Protein AF-A0A822CT89-F1 (afdb_monomer_lite)

Sequence (595 aa):
MRHVYSEDIEALADTAVEAHVFAFLSETVIKSSLFQQEEFLIRRFHMFFVDFIYYLPFKLKELRVQAEDTARMIEDCERARKPLPDNLQRDYEYFLELLSTFYANDHMSLHLSEEFWIAADALAGHRLMQSPTQQQVALANFVESAGGTLSAYLYCHYIHMLAGISSTQSSAHACFELLRFAKDTGGPTCWNRIFQAFLLYRNTYRPDTLLNQQPQTSFGASTSPSAIKTIAPKEVTALIAVLNLIEVIASQDEVSRIGFFEHPQWQITGAFFGLLSCRISLDLKAALFNTLSAFTKTSEIAMHFWKIIGEIDLFAPMENSDMPAIAYEIEEFEVPSQKYTFLKSCLKFLQPIISQQLKTNIDMRTLGYCVVFLVNHVLLKIPTRTFKSIQEKWQIIELVLIILNDIVTNYFSNQIIENDHNETKFVSPGELLVNDLLRGGILNNLLTTLITDGCEKLFEYVSFIGEQELSRSLILIMELLESVTISSQQILQTDKSSSFTFCQTPIERIVTDTNTKDLFPNIMKLIDMIDYFPKLANQALSIFAKTLSEDKLQKPFLRLLPKDHKEKALLRNGIVRCLEFTEPDSDNNNDIDDT

Radius of gyration: 28.86 Å; chains: 1; bounding box: 88×77×80 Å

Structure (mmCIF, N/CA/C/O backbone):
data_AF-A0A822CT89-F1
#
_entry.id   AF-A0A822CT89-F1
#
loop_
_atom_site.group_PDB
_atom_site.id
_atom_site.type_symbol
_atom_site.label_atom_id
_atom_site.label_alt_id
_atom_site.label_comp_id
_atom_site.label_asym_id
_atom_site.label_entity_id
_atom_site.label_seq_id
_atom_site.pdbx_PDB_ins_code
_atom_site.Cartn_x
_atom_site.Cartn_y
_atom_site.Cartn_z
_atom_site.occupancy
_atom_site.B_iso_or_equiv
_atom_site.auth_seq_id
_atom_site.auth_comp_id
_atom_site.auth_asym_id
_atom_site.auth_atom_id
_atom_site.pdbx_PDB_model_num
ATOM 1 N N . MET A 1 1 ? -42.709 20.646 24.448 1.00 36.50 1 MET A N 1
ATOM 2 C CA . MET A 1 1 ? -42.524 20.363 23.006 1.00 36.50 1 MET A CA 1
ATOM 3 C C . MET A 1 1 ? -41.225 19.630 22.652 1.00 36.50 1 MET A C 1
ATOM 5 O O . MET A 1 1 ? -41.205 19.061 21.578 1.00 36.50 1 MET A O 1
ATOM 9 N N . ARG A 1 2 ? -40.178 19.565 23.500 1.00 38.56 2 ARG A N 1
ATOM 10 C CA . ARG A 1 2 ? -38.958 18.771 23.204 1.00 38.56 2 ARG A CA 1
ATOM 11 C C . ARG A 1 2 ? -39.054 17.261 23.492 1.00 38.56 2 ARG A C 1
ATOM 13 O O . ARG A 1 2 ? -38.306 16.512 22.893 1.00 38.56 2 ARG A O 1
ATOM 20 N N . HIS A 1 3 ? -39.973 16.813 24.351 1.00 39.97 3 HIS A N 1
ATOM 21 C CA . HIS A 1 3 ? -40.070 15.389 24.715 1.00 39.97 3 HIS A CA 1
ATOM 22 C C . HIS A 1 3 ? -40.819 14.506 23.703 1.00 39.97 3 HIS A C 1
ATOM 24 O O . HIS A 1 3 ? -40.543 13.321 23.646 1.00 39.97 3 HIS A O 1
ATOM 30 N N . VAL A 1 4 ? -41.714 15.067 22.879 1.00 42.34 4 VAL A N 1
ATOM 31 C CA . VAL A 1 4 ? -42.534 14.273 21.937 1.00 42.34 4 VAL A CA 1
ATOM 32 C C . VAL A 1 4 ? -41.762 13.899 20.661 1.00 42.34 4 VAL A C 1
ATOM 34 O O . VAL A 1 4 ? -42.072 12.900 20.043 1.00 42.34 4 VAL A O 1
ATOM 37 N N . TYR A 1 5 ? -40.715 14.649 20.297 1.00 50.69 5 TYR A N 1
ATOM 38 C CA . TYR A 1 5 ? -39.878 14.338 19.126 1.00 50.69 5 TYR A CA 1
ATOM 39 C C . TYR A 1 5 ? -38.757 13.323 19.414 1.00 50.69 5 TYR A C 1
ATOM 41 O O . TYR A 1 5 ? -38.121 12.853 18.481 1.00 50.69 5 TYR A O 1
ATOM 49 N N . SER A 1 6 ? -38.483 13.012 20.686 1.00 57.19 6 SER A N 1
ATOM 50 C CA . SER A 1 6 ? -37.372 12.132 21.082 1.00 57.19 6 SER A CA 1
ATOM 51 C C . SER A 1 6 ? -37.688 10.657 20.830 1.00 57.19 6 SER A C 1
ATOM 53 O O . SER A 1 6 ? -36.856 9.949 20.276 1.00 57.19 6 SER A O 1
ATOM 55 N N . GLU A 1 7 ? -38.895 10.214 21.198 1.00 62.28 7 GLU A N 1
ATOM 56 C CA . GLU A 1 7 ? -39.308 8.806 21.076 1.00 62.28 7 GLU A CA 1
ATOM 57 C C . GLU A 1 7 ? -39.443 8.375 19.607 1.00 62.28 7 GLU A C 1
ATOM 59 O O . GLU A 1 7 ? -39.016 7.281 19.245 1.00 62.28 7 GLU A O 1
ATOM 64 N N . ASP A 1 8 ? -39.949 9.256 18.736 1.00 77.69 8 ASP A N 1
ATOM 65 C CA . ASP A 1 8 ? -40.082 8.967 17.302 1.00 77.69 8 ASP A CA 1
ATOM 66 C C . ASP A 1 8 ? -38.715 8.813 16.609 1.00 77.69 8 ASP A C 1
ATOM 68 O O . ASP A 1 8 ? -38.561 7.983 15.713 1.00 77.69 8 ASP A O 1
ATOM 72 N N . ILE A 1 9 ? -37.707 9.596 17.017 1.00 78.69 9 ILE A N 1
ATOM 73 C CA . ILE A 1 9 ? -36.350 9.521 16.450 1.00 78.69 9 ILE A CA 1
ATOM 74 C C . ILE A 1 9 ? -35.634 8.252 16.921 1.00 78.69 9 ILE A C 1
ATOM 76 O O . ILE A 1 9 ? -34.979 7.602 16.109 1.00 78.69 9 ILE A O 1
ATOM 80 N N . GLU A 1 10 ? -35.770 7.882 18.196 1.00 80.25 10 GLU A N 1
ATOM 81 C CA . GLU A 1 10 ? -35.202 6.636 18.727 1.00 80.25 10 GLU A CA 1
ATOM 82 C C . GLU A 1 10 ? -35.823 5.409 18.044 1.00 80.25 10 GLU A C 1
ATOM 84 O O . GLU A 1 10 ? -35.089 4.569 17.531 1.00 80.25 10 GLU A O 1
ATOM 89 N N . ALA A 1 11 ? -37.151 5.362 17.898 1.00 85.88 11 ALA A N 1
ATOM 90 C CA . ALA A 1 11 ? -37.830 4.265 17.204 1.00 85.88 11 ALA A CA 1
ATOM 91 C C . ALA A 1 11 ? -37.441 4.160 15.714 1.00 85.88 11 ALA A C 1
ATOM 93 O O . ALA A 1 11 ? -37.304 3.060 15.165 1.00 85.88 11 ALA A O 1
ATOM 94 N N . LEU A 1 12 ? -37.241 5.297 15.038 1.00 87.56 12 LEU A N 1
ATOM 95 C CA . LEU A 1 12 ? -36.731 5.322 13.664 1.00 87.56 12 LEU A CA 1
ATOM 96 C C . LEU A 1 12 ? -35.283 4.829 13.584 1.00 87.56 12 LEU A C 1
ATOM 98 O O . LEU A 1 12 ? -34.950 4.082 12.662 1.00 87.56 12 LEU A O 1
ATOM 102 N N . ALA A 1 13 ? -34.433 5.227 14.534 1.00 86.25 13 ALA A N 1
ATOM 103 C CA . ALA A 1 13 ? -33.055 4.755 14.615 1.00 86.25 13 ALA A CA 1
ATOM 104 C C . ALA A 1 13 ? -33.006 3.238 14.845 1.00 86.25 13 ALA A C 1
ATOM 106 O O . ALA A 1 13 ? -32.252 2.553 14.158 1.00 86.25 13 ALA A O 1
ATOM 107 N N . ASP A 1 14 ? -33.855 2.705 15.725 1.00 88.44 14 ASP A N 1
ATOM 108 C CA . ASP A 1 14 ? -33.986 1.265 15.969 1.00 88.44 14 ASP A CA 1
ATOM 109 C C . ASP A 1 14 ? -34.375 0.518 14.695 1.00 88.44 14 ASP A C 1
ATOM 111 O O . ASP A 1 14 ? -33.685 -0.413 14.288 1.00 88.44 14 ASP A O 1
ATOM 115 N N . THR A 1 15 ? -35.408 0.999 13.999 1.00 91.25 15 THR A N 1
ATOM 116 C CA . THR A 1 15 ? -35.866 0.402 12.735 1.00 91.25 15 THR A CA 1
ATOM 117 C C . THR A 1 15 ? -34.759 0.408 11.672 1.00 91.25 15 THR A C 1
ATOM 119 O O . THR A 1 15 ? -34.612 -0.545 10.908 1.00 91.25 15 THR A O 1
ATOM 122 N N . ALA A 1 16 ? -33.962 1.479 11.604 1.00 90.88 16 ALA A N 1
ATOM 123 C CA . ALA A 1 16 ? -32.858 1.588 10.653 1.00 90.88 16 ALA A CA 1
ATOM 124 C C . ALA A 1 16 ? -31.685 0.653 10.998 1.00 90.88 16 ALA A C 1
ATOM 126 O O . ALA A 1 16 ? -31.096 0.048 10.099 1.00 90.88 16 ALA A O 1
ATOM 127 N N . VAL A 1 17 ? -31.353 0.519 12.285 1.00 90.75 17 VAL A N 1
ATOM 128 C CA . VAL A 1 17 ? -30.334 -0.423 12.772 1.00 90.75 17 VAL A CA 1
ATOM 129 C C . VAL A 1 17 ? -30.768 -1.861 12.492 1.00 90.75 17 VAL A C 1
ATOM 131 O O . VAL A 1 17 ? -29.993 -2.618 11.917 1.00 90.75 17 VAL A O 1
ATOM 134 N N . GLU A 1 18 ? -32.018 -2.220 12.794 1.00 88.75 18 GLU A N 1
ATOM 135 C CA . GLU A 1 18 ? -32.583 -3.541 12.483 1.00 88.75 18 GLU A CA 1
ATOM 136 C C . GLU A 1 18 ? -32.576 -3.845 10.976 1.00 88.75 18 GLU A C 1
ATOM 138 O O . GLU A 1 18 ? -32.453 -5.000 10.571 1.00 88.75 18 GLU A O 1
ATOM 143 N N . ALA A 1 19 ? -32.657 -2.812 10.133 1.00 90.12 19 ALA A N 1
ATOM 144 C CA . ALA A 1 19 ? -32.523 -2.916 8.682 1.00 90.12 19 ALA A CA 1
ATOM 145 C C . ALA A 1 19 ? -31.058 -2.926 8.182 1.00 90.12 19 ALA A C 1
ATOM 147 O O . ALA A 1 19 ? -30.825 -2.803 6.978 1.00 90.12 19 ALA A O 1
ATOM 148 N N . HIS A 1 20 ? -30.073 -3.069 9.076 1.00 90.62 20 HIS A N 1
ATOM 149 C CA . HIS A 1 20 ? -28.636 -3.133 8.780 1.00 90.62 20 HIS A CA 1
ATOM 150 C C . HIS A 1 20 ? -28.089 -1.922 8.008 1.00 90.62 20 HIS A C 1
ATOM 152 O O . HIS A 1 20 ? -27.247 -2.054 7.111 1.00 90.62 20 HIS A O 1
ATOM 158 N N . VAL A 1 21 ? -28.539 -0.714 8.372 1.00 92.75 21 VAL A N 1
ATOM 159 C CA . VAL A 1 21 ? -28.151 0.531 7.689 1.00 92.75 21 VAL A CA 1
ATOM 160 C C . VAL A 1 21 ? -26.631 0.718 7.591 1.00 92.75 21 VAL A C 1
ATOM 162 O O . VAL A 1 21 ? -26.138 1.111 6.536 1.00 92.75 21 VAL A O 1
ATOM 165 N N . PHE A 1 22 ? -25.861 0.394 8.635 1.00 93.69 22 PHE A N 1
ATOM 166 C CA . PHE A 1 22 ? -24.407 0.600 8.628 1.00 93.69 22 PHE A CA 1
ATOM 167 C C . PHE A 1 22 ? -23.685 -0.311 7.631 1.00 93.69 22 PHE A C 1
ATOM 169 O O . PHE A 1 22 ? -22.813 0.156 6.896 1.00 93.69 22 PHE A O 1
ATOM 176 N N . ALA A 1 23 ? -24.086 -1.583 7.549 1.00 90.44 23 ALA A N 1
ATOM 177 C CA . ALA A 1 23 ? -23.543 -2.519 6.569 1.00 90.44 23 ALA A CA 1
ATOM 178 C C . ALA A 1 23 ? -23.868 -2.060 5.138 1.00 90.44 23 ALA A C 1
ATOM 180 O O . ALA A 1 23 ? -22.981 -2.006 4.285 1.00 90.44 23 ALA A O 1
ATOM 181 N N . PHE A 1 24 ? -25.112 -1.630 4.897 1.00 92.31 24 PHE A N 1
ATOM 182 C CA . PHE A 1 24 ? -25.534 -1.098 3.601 1.00 92.31 24 PHE A CA 1
ATOM 183 C C . PHE A 1 24 ? -24.713 0.131 3.176 1.00 92.31 24 PHE A C 1
ATOM 185 O O . PHE A 1 24 ? -24.223 0.185 2.044 1.00 92.31 24 PHE A O 1
ATOM 192 N N . LEU A 1 25 ? -24.522 1.100 4.078 1.00 92.19 25 LEU A N 1
ATOM 193 C CA . LEU A 1 25 ? -23.734 2.302 3.795 1.00 92.19 25 LEU A CA 1
ATOM 194 C C . LEU A 1 25 ? -22.271 1.967 3.474 1.00 92.19 25 LEU A C 1
ATOM 196 O O . LEU A 1 25 ? -21.722 2.510 2.512 1.00 92.19 25 LEU A O 1
ATOM 200 N N . SER A 1 26 ? -21.668 1.049 4.233 1.00 89.19 26 SER A N 1
ATOM 201 C CA . SER A 1 26 ? -20.271 0.640 4.056 1.00 89.19 26 SER A CA 1
ATOM 202 C C . SER A 1 26 ? -20.053 -0.101 2.736 1.00 89.19 26 SER A C 1
ATOM 204 O O . SER A 1 26 ? -19.114 0.188 1.994 1.00 89.19 26 SER A O 1
ATOM 206 N N . GLU A 1 27 ? -20.932 -1.046 2.398 1.00 87.50 27 GLU A N 1
ATOM 207 C CA . GLU A 1 27 ? -20.734 -1.915 1.237 1.00 87.50 27 GLU A CA 1
ATOM 208 C C . GLU A 1 27 ? -21.225 -1.311 -0.079 1.00 87.50 27 GLU A C 1
ATOM 210 O O . GLU A 1 27 ? -20.655 -1.619 -1.126 1.00 87.50 27 GLU A O 1
ATOM 215 N N . THR A 1 28 ? -22.246 -0.451 -0.037 1.00 88.25 28 THR A N 1
ATOM 216 C CA . THR A 1 28 ? -22.915 0.051 -1.248 1.00 88.25 28 THR A CA 1
ATOM 217 C C . THR A 1 28 ? -22.593 1.512 -1.537 1.00 88.25 28 THR A C 1
ATOM 219 O O . THR A 1 28 ? -22.286 1.857 -2.677 1.00 88.25 28 THR A O 1
ATOM 222 N N . VAL A 1 29 ? -22.674 2.387 -0.531 1.00 89.00 29 VAL A N 1
ATOM 223 C CA . VAL A 1 29 ? -22.601 3.840 -0.755 1.00 89.00 29 VAL A CA 1
ATOM 224 C C . VAL A 1 29 ? -21.152 4.315 -0.790 1.00 89.00 29 VAL A C 1
ATOM 226 O O . VAL A 1 29 ? -20.724 4.884 -1.790 1.00 89.00 29 VAL A O 1
ATOM 229 N N . ILE A 1 30 ? -20.377 4.036 0.261 1.00 87.56 30 ILE A N 1
ATOM 230 C CA . ILE A 1 30 ? -19.011 4.568 0.412 1.00 87.56 30 ILE A CA 1
ATOM 231 C C . ILE A 1 30 ? -18.034 3.957 -0.600 1.00 87.56 30 ILE A C 1
ATOM 233 O O . ILE A 1 30 ? -17.126 4.637 -1.073 1.00 87.56 30 ILE A O 1
ATOM 237 N N . LYS A 1 31 ? -18.233 2.689 -0.983 1.00 84.75 31 LYS A N 1
ATOM 238 C CA . LYS A 1 31 ? -17.401 2.005 -1.991 1.00 84.75 31 LYS A CA 1
ATOM 239 C C . LYS A 1 31 ? -17.672 2.457 -3.430 1.00 84.75 31 LYS A C 1
ATOM 241 O O . LYS A 1 31 ? -16.959 2.034 -4.338 1.00 84.75 31 LYS A O 1
ATOM 246 N N . SER A 1 32 ? -18.693 3.282 -3.662 1.00 86.06 32 SER A N 1
ATOM 247 C CA . SER A 1 32 ? -18.984 3.822 -4.989 1.00 86.06 32 SER A CA 1
ATOM 248 C C . SER A 1 32 ? -17.937 4.862 -5.393 1.00 86.06 32 SER A C 1
ATOM 250 O O . SER A 1 32 ? -17.704 5.828 -4.670 1.00 86.06 32 SER A O 1
ATOM 252 N N . SER A 1 33 ? -17.353 4.723 -6.587 1.00 79.25 33 SER A N 1
ATOM 253 C CA . SER A 1 33 ? -16.370 5.685 -7.109 1.00 79.25 33 SER A CA 1
ATOM 254 C C . SER A 1 33 ? -16.943 7.096 -7.270 1.00 79.25 33 SER A C 1
ATOM 256 O O . SER A 1 33 ? -16.220 8.071 -7.109 1.00 79.25 33 SER A O 1
ATOM 258 N N . LEU A 1 34 ? -18.248 7.212 -7.547 1.00 83.19 34 LEU A N 1
ATOM 259 C CA . LEU A 1 34 ? -18.939 8.501 -7.663 1.00 83.19 34 LEU A CA 1
ATOM 260 C C . LEU A 1 34 ? -19.054 9.215 -6.312 1.00 83.19 34 LEU A C 1
ATOM 262 O O . LEU A 1 34 ? -19.027 10.437 -6.260 1.00 83.19 34 LEU A O 1
ATOM 266 N N . PHE A 1 35 ? -19.167 8.463 -5.214 1.00 85.56 35 PHE A N 1
ATOM 267 C CA . PHE A 1 35 ? -19.276 9.046 -3.877 1.00 85.56 35 PHE A CA 1
ATOM 268 C C . PHE A 1 35 ? -17.990 9.782 -3.482 1.00 85.56 35 PHE A C 1
ATOM 270 O O . PHE A 1 35 ? -18.045 10.877 -2.932 1.00 85.56 35 PHE A O 1
ATOM 277 N N . GLN A 1 36 ? -16.835 9.203 -3.820 1.00 79.81 36 GLN A N 1
ATOM 278 C CA . GLN A 1 36 ? -15.515 9.758 -3.504 1.00 79.81 36 GLN A CA 1
ATOM 279 C C . GLN A 1 36 ? -15.181 11.033 -4.299 1.00 79.81 36 GLN A C 1
ATOM 281 O O . GLN A 1 36 ? -14.241 11.736 -3.942 1.00 79.81 36 GLN A O 1
ATOM 286 N N . GLN A 1 37 ? -15.940 11.338 -5.357 1.00 84.62 37 GLN A N 1
ATOM 287 C CA . GLN A 1 37 ? -15.738 12.503 -6.226 1.00 84.62 37 GLN A CA 1
ATOM 288 C C . GLN A 1 37 ? -16.625 13.703 -5.861 1.00 84.62 37 GLN A C 1
ATOM 290 O O . GLN A 1 37 ? -16.442 14.777 -6.425 1.00 84.62 37 GLN A O 1
ATOM 295 N N . GLU A 1 38 ? -17.560 13.556 -4.917 1.00 89.50 38 GLU A N 1
ATOM 296 C CA . GLU A 1 38 ? -18.587 14.563 -4.622 1.00 89.50 38 GLU A CA 1
ATOM 297 C C . GLU A 1 38 ? -18.466 15.113 -3.187 1.00 89.50 38 GLU A C 1
ATOM 299 O O . GLU A 1 38 ? -18.952 14.509 -2.225 1.00 89.50 38 GLU A O 1
ATOM 304 N N . GLU A 1 39 ? -17.879 16.309 -3.034 1.00 91.69 39 GLU A N 1
ATOM 305 C CA . GLU A 1 39 ? -17.605 16.942 -1.728 1.00 91.69 39 GLU A CA 1
ATOM 306 C C . GLU A 1 39 ? -18.869 17.086 -0.868 1.00 91.69 39 GLU A C 1
ATOM 308 O O . GLU A 1 39 ? -18.864 16.825 0.339 1.00 91.69 39 GLU A O 1
ATOM 313 N N . PHE A 1 40 ? -19.981 17.480 -1.497 1.00 91.19 40 PHE A N 1
ATOM 314 C CA . PHE A 1 40 ? -21.259 17.679 -0.818 1.00 91.19 40 PHE A CA 1
ATOM 315 C C . PHE A 1 40 ? -21.735 16.407 -0.103 1.00 91.19 40 PHE A C 1
ATOM 317 O O . PHE A 1 40 ? -22.207 16.477 1.037 1.00 91.19 40 PHE A O 1
ATOM 324 N N . LEU A 1 41 ? -21.596 15.244 -0.751 1.00 90.50 41 LEU A N 1
ATOM 325 C CA . LEU A 1 41 ? -21.990 13.963 -0.169 1.00 90.50 41 LEU A CA 1
ATOM 326 C C . LEU A 1 41 ? -21.085 13.608 1.009 1.00 90.50 41 LEU A C 1
ATOM 328 O O . LEU A 1 41 ? -21.595 13.265 2.075 1.00 90.50 41 LEU A O 1
ATOM 332 N N . ILE A 1 42 ? -19.770 13.771 0.853 1.00 91.94 42 ILE A N 1
ATOM 333 C CA . ILE A 1 42 ? -18.789 13.494 1.908 1.00 91.94 42 ILE A CA 1
ATOM 334 C C . ILE A 1 42 ? -19.104 14.332 3.154 1.00 91.94 42 ILE A C 1
ATOM 336 O O . ILE A 1 42 ? -19.314 13.782 4.236 1.00 91.94 42 ILE A O 1
ATOM 340 N N . ARG A 1 43 ? -19.264 15.654 3.016 1.00 93.00 43 ARG A N 1
ATOM 341 C CA . ARG A 1 43 ? -19.603 16.528 4.154 1.00 93.00 43 ARG A CA 1
ATOM 342 C C . ARG A 1 43 ? -20.929 16.152 4.811 1.00 93.00 43 ARG A C 1
ATOM 344 O O . ARG A 1 43 ? -21.049 16.212 6.034 1.00 93.00 43 ARG A O 1
ATOM 351 N N . ARG A 1 44 ? -21.935 15.750 4.027 1.00 93.19 44 ARG A N 1
ATOM 352 C CA . ARG A 1 44 ? -23.246 15.380 4.575 1.00 93.19 44 ARG A CA 1
ATOM 353 C C . ARG A 1 44 ? -23.197 14.077 5.369 1.00 93.19 44 ARG A C 1
ATOM 355 O O . ARG A 1 44 ? -23.844 13.992 6.411 1.00 93.19 44 ARG A O 1
ATOM 362 N N . PHE A 1 45 ? -22.432 13.097 4.899 1.00 93.75 45 PHE A N 1
ATOM 363 C CA . PHE A 1 45 ? -22.220 11.835 5.606 1.00 93.75 45 PHE A CA 1
ATOM 364 C C . PHE A 1 45 ? -21.380 12.013 6.867 1.00 93.75 45 PHE A C 1
ATOM 366 O O . PHE A 1 45 ? -21.733 11.471 7.910 1.00 93.75 45 PHE A O 1
ATOM 373 N N . HIS A 1 46 ? -20.341 12.844 6.812 1.00 94.56 46 HIS A N 1
ATOM 374 C CA . HIS A 1 46 ? -19.588 13.233 8.000 1.00 94.56 46 HIS A CA 1
ATOM 375 C C . HIS A 1 46 ? -20.504 13.839 9.076 1.00 94.56 46 HIS A C 1
ATOM 377 O O . HIS A 1 46 ? -20.527 13.348 10.202 1.00 94.56 46 HIS A O 1
ATOM 383 N N . MET A 1 47 ? -21.348 14.814 8.712 1.00 94.31 47 MET A N 1
ATOM 384 C CA . MET A 1 47 ? -22.333 15.394 9.637 1.00 94.31 47 MET A CA 1
ATOM 385 C C . MET A 1 47 ? -23.311 14.356 10.189 1.00 94.31 47 MET A C 1
ATOM 387 O O . MET A 1 47 ? -23.623 14.393 11.371 1.00 94.31 47 MET A O 1
ATOM 391 N N . PHE A 1 48 ? -23.751 13.393 9.374 1.00 93.38 48 PHE A N 1
ATOM 392 C CA . PHE A 1 48 ? -24.581 12.289 9.857 1.00 93.38 48 PHE A CA 1
ATOM 393 C C . PHE A 1 48 ? -23.876 11.465 10.947 1.00 93.38 48 PHE A C 1
ATOM 395 O O . PHE A 1 48 ? -24.496 11.152 11.962 1.00 93.38 48 PHE A O 1
ATOM 402 N N . PHE A 1 49 ? -22.588 11.146 10.785 1.00 94.38 49 PHE A N 1
ATOM 403 C CA . PHE A 1 49 ? -21.824 10.417 11.803 1.00 94.38 49 PHE A CA 1
ATOM 404 C C . PHE A 1 49 ? -21.618 11.237 13.075 1.00 94.38 49 PHE A C 1
ATOM 406 O O . PHE A 1 49 ? -21.804 10.714 14.175 1.00 94.38 49 PHE A O 1
ATOM 413 N N . VAL A 1 50 ? -21.279 12.519 12.929 1.00 94.81 50 VAL A N 1
ATOM 414 C CA . VAL A 1 50 ? -21.110 13.437 14.060 1.00 94.81 50 VAL A CA 1
ATOM 415 C C . VAL A 1 50 ? -22.418 13.583 14.838 1.00 94.81 50 VAL A C 1
ATOM 417 O O . VAL A 1 50 ? -22.429 13.421 16.059 1.00 94.81 50 VAL A O 1
ATOM 420 N N . ASP A 1 51 ? -23.532 13.801 14.139 1.00 93.00 51 ASP A N 1
ATOM 421 C CA . ASP A 1 51 ? -24.859 13.927 14.740 1.00 93.00 51 ASP A CA 1
ATOM 422 C C . ASP A 1 51 ? -25.300 12.625 15.419 1.00 93.00 51 ASP A C 1
ATOM 424 O O . ASP A 1 51 ? -25.863 12.673 16.512 1.00 93.00 51 ASP A O 1
ATOM 428 N N . PHE A 1 52 ? -25.015 11.459 14.827 1.00 93.06 52 PHE A N 1
ATOM 429 C CA . PHE A 1 52 ? -25.323 10.166 15.440 1.00 93.06 52 PHE A CA 1
ATOM 430 C C . PHE A 1 52 ? -24.580 9.979 16.771 1.00 93.06 52 PHE A C 1
ATOM 432 O O . PHE A 1 52 ? -25.194 9.617 17.774 1.00 93.06 52 PHE A O 1
ATOM 439 N N . ILE A 1 53 ? -23.279 10.286 16.816 1.00 94.69 53 ILE A N 1
ATOM 440 C CA . ILE A 1 53 ? -22.473 10.167 18.042 1.00 94.69 53 ILE A CA 1
ATOM 441 C C . ILE A 1 53 ? -22.911 11.196 19.094 1.00 94.69 53 ILE A C 1
ATOM 443 O O . ILE A 1 53 ? -23.002 10.873 20.280 1.00 94.69 53 ILE A O 1
ATOM 447 N N . TYR A 1 54 ? -23.202 12.429 18.674 1.00 93.81 54 TYR A N 1
ATOM 448 C CA . TYR A 1 54 ? -23.522 13.529 19.580 1.00 93.81 54 TYR A CA 1
ATOM 449 C C . TYR A 1 54 ? -24.955 13.476 20.130 1.00 93.81 54 TYR A C 1
ATOM 451 O O . TYR A 1 54 ? -25.158 13.659 21.332 1.00 93.81 54 TYR A O 1
ATOM 459 N N . TYR A 1 55 ? -25.954 13.236 19.276 1.00 91.69 55 TYR A N 1
ATOM 460 C CA . TYR A 1 55 ? -27.369 13.283 19.657 1.00 91.69 55 TYR A CA 1
ATOM 461 C C . TYR A 1 55 ? -27.937 11.932 20.107 1.00 91.69 55 TYR A C 1
ATOM 463 O O . TYR A 1 55 ? -28.917 11.931 20.851 1.00 91.69 55 TYR A O 1
ATOM 471 N N . LEU A 1 56 ? -27.328 10.798 19.727 1.00 91.62 56 LEU A N 1
ATOM 472 C CA . LEU A 1 56 ? -27.780 9.450 20.113 1.00 91.62 56 LEU A CA 1
ATOM 473 C C . LEU A 1 56 ? -26.740 8.646 20.935 1.00 91.62 56 LEU A C 1
ATOM 475 O O . LEU A 1 56 ? -26.532 7.454 20.683 1.00 91.62 56 LEU A O 1
ATOM 479 N N . PRO A 1 57 ? -26.119 9.220 21.988 1.00 91.00 57 PRO A N 1
ATOM 480 C CA . PRO A 1 57 ? -25.082 8.529 22.762 1.00 91.00 57 PRO A CA 1
ATOM 481 C C . PRO A 1 57 ? -25.613 7.306 23.529 1.00 91.00 57 PRO A C 1
ATOM 483 O O . PRO A 1 57 ? -24.871 6.350 23.764 1.00 91.00 57 PRO A O 1
ATOM 486 N N . PHE A 1 58 ? -26.896 7.299 23.913 1.00 89.94 58 PHE A N 1
ATOM 487 C CA . PHE A 1 58 ? -27.520 6.143 24.566 1.00 89.94 58 PHE A CA 1
ATOM 488 C C . PHE A 1 58 ? -27.679 4.962 23.611 1.00 89.94 58 PHE A C 1
ATOM 490 O O . PHE A 1 58 ? -27.362 3.841 24.006 1.00 89.94 58 PHE A O 1
ATOM 497 N N . LYS A 1 59 ? -28.076 5.214 22.355 1.00 91.62 59 LYS A N 1
ATOM 498 C CA . LYS A 1 59 ? -28.174 4.161 21.341 1.00 91.62 59 LYS A CA 1
ATOM 499 C C . LYS A 1 59 ? -26.804 3.571 21.040 1.00 91.62 59 LYS A C 1
ATOM 501 O O . LYS A 1 59 ? -26.641 2.358 21.032 1.00 91.62 59 LYS A O 1
ATOM 506 N N . LEU A 1 60 ? -25.787 4.417 20.893 1.00 92.12 60 LEU A N 1
ATOM 507 C CA . LEU A 1 60 ? -24.411 3.968 20.688 1.00 92.12 60 LEU A CA 1
ATOM 508 C C . LEU A 1 60 ? -23.898 3.097 21.848 1.00 92.12 60 LEU A C 1
ATOM 510 O O . LEU A 1 60 ? -23.229 2.087 21.629 1.00 92.12 60 LEU A O 1
ATOM 514 N N . LYS A 1 61 ? -24.251 3.453 23.089 1.00 91.81 61 LYS A N 1
ATOM 515 C CA . LYS A 1 61 ? -23.942 2.645 24.274 1.00 91.81 61 LYS A CA 1
ATOM 516 C C . LYS A 1 61 ? -24.690 1.308 24.277 1.00 91.81 61 LYS A C 1
ATOM 518 O O . LYS A 1 61 ? -24.093 0.301 24.643 1.00 91.81 61 LYS A O 1
ATOM 523 N N . GLU A 1 62 ? -25.963 1.291 23.890 1.00 92.56 62 GLU A N 1
ATOM 524 C CA . GLU A 1 62 ? -26.762 0.067 23.754 1.00 92.56 62 GLU A CA 1
ATOM 525 C C . GLU A 1 62 ? -26.141 -0.892 22.730 1.00 92.56 62 GLU A C 1
ATOM 527 O O . GLU A 1 62 ? -25.879 -2.046 23.067 1.00 92.56 62 GLU A O 1
ATOM 532 N N . LEU A 1 63 ? -25.809 -0.386 21.535 1.00 93.12 63 LEU A N 1
ATOM 533 C CA . LEU A 1 63 ? -25.153 -1.149 20.467 1.00 93.12 63 LEU A CA 1
ATOM 534 C C . LEU A 1 63 ? -23.839 -1.772 20.943 1.00 93.12 63 LEU A C 1
ATOM 536 O O . LEU A 1 63 ? -23.570 -2.945 20.692 1.00 93.12 63 LEU A O 1
ATOM 540 N N . ARG A 1 64 ? -23.029 -1.012 21.688 1.00 91.81 64 ARG A N 1
ATOM 541 C CA . ARG A 1 64 ? -21.788 -1.533 22.266 1.00 91.81 64 ARG A CA 1
ATOM 542 C C . ARG A 1 64 ? -22.039 -2.669 23.258 1.00 91.81 64 ARG A C 1
ATOM 544 O O . ARG A 1 64 ? -21.335 -3.673 23.212 1.00 91.81 64 ARG A O 1
ATOM 551 N N . VAL A 1 65 ? -22.998 -2.512 24.173 1.00 91.69 65 VAL A N 1
ATOM 552 C CA . VAL A 1 65 ? -23.316 -3.554 25.167 1.00 91.69 65 VAL A CA 1
ATOM 553 C C . VAL A 1 65 ? -23.802 -4.826 24.467 1.00 91.69 65 VAL A C 1
ATOM 555 O O . VAL A 1 65 ? -23.332 -5.913 24.795 1.00 91.69 65 VAL A O 1
ATOM 558 N N . GLN A 1 66 ? -24.660 -4.690 23.452 1.00 91.62 66 GLN A N 1
ATOM 559 C CA . GLN A 1 66 ? -25.113 -5.808 22.616 1.00 91.62 66 GLN A CA 1
ATOM 560 C C . GLN A 1 66 ? -23.949 -6.512 21.910 1.00 91.62 66 GLN A C 1
ATOM 562 O O . GLN A 1 66 ? -23.905 -7.743 21.867 1.00 91.62 66 GLN A O 1
ATOM 567 N N . ALA A 1 67 ? -22.976 -5.755 21.402 1.00 91.69 67 ALA A N 1
ATOM 568 C CA . ALA A 1 67 ? -21.792 -6.314 20.762 1.00 91.69 67 ALA A CA 1
ATOM 569 C C . ALA A 1 67 ? -20.870 -7.042 21.762 1.00 91.69 67 ALA A C 1
ATOM 571 O O . ALA A 1 67 ? -20.328 -8.103 21.454 1.00 91.69 67 ALA A O 1
ATOM 572 N N . GLU A 1 68 ? -20.729 -6.540 22.994 1.00 90.75 68 GLU A N 1
ATOM 573 C CA . GLU A 1 68 ? -19.996 -7.237 24.063 1.00 90.75 68 GLU A CA 1
ATOM 574 C C . GLU A 1 68 ? -20.682 -8.549 24.481 1.00 90.75 68 GLU A C 1
ATOM 576 O O . GLU A 1 68 ? -20.006 -9.567 24.661 1.00 90.75 68 GLU A O 1
ATOM 581 N N . ASP A 1 69 ? -22.010 -8.561 24.595 1.00 90.62 69 ASP A N 1
ATOM 582 C CA . ASP A 1 69 ? -22.772 -9.779 24.892 1.00 90.62 69 ASP A CA 1
ATOM 583 C C . ASP A 1 69 ? -22.702 -10.785 23.734 1.00 90.62 69 ASP A C 1
ATOM 585 O O . ASP A 1 69 ? -22.510 -11.986 23.954 1.00 90.62 69 ASP A O 1
ATOM 589 N N . THR A 1 70 ? -22.743 -10.293 22.495 1.00 90.62 70 THR A N 1
ATOM 590 C CA . THR A 1 70 ? -22.537 -11.098 21.287 1.00 90.62 70 THR A CA 1
ATOM 591 C C . THR A 1 70 ? -21.135 -11.707 21.255 1.00 90.62 70 THR A C 1
ATOM 593 O O . THR A 1 70 ? -20.990 -12.902 20.994 1.00 90.62 70 THR A O 1
ATOM 596 N N . ALA A 1 71 ? -20.098 -10.940 21.601 1.00 88.94 71 ALA A N 1
ATOM 597 C CA . ALA A 1 71 ? -18.727 -11.434 21.696 1.00 88.94 71 ALA A CA 1
ATOM 598 C C . ALA A 1 71 ? -18.585 -12.556 22.739 1.00 88.94 71 ALA A C 1
ATOM 600 O O . ALA A 1 71 ? -17.980 -13.589 22.447 1.00 88.94 71 ALA A O 1
ATOM 601 N N . ARG A 1 72 ? -19.193 -12.407 23.926 1.00 88.88 72 ARG A N 1
ATOM 602 C CA . ARG A 1 72 ? -19.210 -13.464 24.958 1.00 88.88 72 ARG A CA 1
ATOM 603 C C . ARG A 1 72 ? -19.898 -14.730 24.456 1.00 88.88 72 ARG A C 1
ATOM 605 O O . ARG A 1 72 ? -19.379 -15.827 24.648 1.00 88.88 72 ARG A O 1
ATOM 612 N N . MET A 1 73 ? -21.028 -14.583 23.766 1.00 89.25 73 MET A N 1
ATOM 613 C CA . MET A 1 73 ? -21.736 -15.714 23.168 1.00 89.25 73 MET A CA 1
ATOM 614 C C . MET A 1 73 ? -20.876 -16.432 22.117 1.00 89.25 73 MET A C 1
ATOM 616 O O . MET A 1 73 ? -20.845 -17.663 22.094 1.00 89.25 73 MET A O 1
ATOM 620 N N . ILE A 1 74 ? -20.156 -15.688 21.270 1.00 88.12 74 ILE A N 1
ATOM 621 C CA . ILE A 1 74 ? -19.232 -16.254 20.277 1.00 88.12 74 ILE A CA 1
ATOM 622 C C . ILE A 1 74 ? -18.134 -17.065 20.973 1.00 88.12 74 ILE A C 1
ATOM 624 O O . ILE A 1 74 ? -17.905 -18.220 20.611 1.00 88.12 74 ILE A O 1
ATOM 628 N N . GLU A 1 75 ? -17.493 -16.501 21.998 1.00 86.81 75 GLU A N 1
ATOM 629 C CA . GLU A 1 75 ? -16.448 -17.185 22.769 1.00 86.81 75 GLU A CA 1
ATOM 630 C C . GLU A 1 75 ? -16.964 -18.464 23.448 1.00 86.81 75 GLU A C 1
ATOM 632 O O . GLU A 1 75 ? -16.280 -19.492 23.456 1.00 86.81 75 GLU A O 1
ATOM 637 N N . ASP A 1 76 ? -18.184 -18.435 23.984 1.00 88.75 76 ASP A N 1
ATOM 638 C CA . ASP A 1 76 ? -18.820 -19.593 24.610 1.00 88.75 76 ASP A CA 1
ATOM 639 C C . ASP A 1 76 ? -19.171 -20.683 23.593 1.00 88.75 76 ASP A C 1
ATOM 641 O O . ASP A 1 76 ? -18.925 -21.867 23.854 1.00 88.75 76 ASP A O 1
ATOM 645 N N . CYS A 1 77 ? -19.687 -20.313 22.417 1.00 88.69 77 CYS A N 1
ATOM 646 C CA . CYS A 1 77 ? -19.936 -21.249 21.322 1.00 88.69 77 CYS A CA 1
ATOM 647 C C . CYS A 1 77 ? -18.640 -21.897 20.831 1.00 88.69 77 CYS A C 1
ATOM 649 O O . CYS A 1 77 ? -18.599 -23.117 20.664 1.00 88.69 77 CYS A O 1
ATOM 651 N N . GLU A 1 78 ? -17.567 -21.123 20.663 1.00 86.75 78 GLU A N 1
ATOM 652 C CA . GLU A 1 78 ? -16.258 -21.641 20.256 1.00 86.75 78 GLU A CA 1
ATOM 653 C C . GLU A 1 78 ? -15.673 -22.596 21.294 1.00 86.75 78 GLU A C 1
ATOM 655 O O . GLU A 1 78 ? -15.230 -23.697 20.949 1.00 86.75 78 GLU A O 1
ATOM 660 N N . ARG A 1 79 ? -15.739 -22.231 22.580 1.00 87.56 79 ARG A N 1
ATOM 661 C CA . ARG A 1 79 ? -15.292 -23.089 23.686 1.00 87.56 79 ARG A CA 1
ATOM 662 C C . ARG A 1 79 ? -16.105 -24.380 23.758 1.00 87.56 79 ARG A C 1
ATOM 664 O O . ARG A 1 79 ? -15.543 -25.449 23.992 1.00 87.56 79 ARG A O 1
ATOM 671 N N . ALA A 1 80 ? -17.412 -24.294 23.522 1.00 90.56 80 ALA A N 1
ATOM 672 C CA . ALA A 1 80 ? -18.317 -25.438 23.479 1.00 90.56 80 ALA A CA 1
ATOM 673 C C . ALA A 1 80 ? -18.288 -26.208 22.143 1.00 90.56 80 ALA A C 1
ATOM 675 O O . ALA A 1 80 ? -18.965 -27.231 22.036 1.00 90.56 80 ALA A O 1
ATOM 676 N N . ARG A 1 81 ? -17.532 -25.739 21.135 1.00 86.69 81 ARG A N 1
ATOM 677 C CA . ARG A 1 81 ? -17.511 -26.254 19.750 1.00 86.69 81 ARG A CA 1
ATOM 678 C C . ARG A 1 81 ? -18.909 -26.375 19.126 1.00 86.69 81 ARG A C 1
ATOM 680 O O . ARG A 1 81 ? -19.207 -27.347 18.432 1.00 86.69 81 ARG A O 1
ATOM 687 N N . LYS A 1 82 ? -19.775 -25.401 19.400 1.00 89.50 82 LYS A N 1
ATOM 688 C CA . LYS A 1 82 ? -21.125 -25.289 18.833 1.00 89.50 82 LYS A CA 1
ATOM 689 C C . LYS A 1 82 ? -21.123 -24.341 17.630 1.00 89.50 82 LYS A C 1
ATOM 691 O O . LYS A 1 82 ? -20.315 -23.412 17.609 1.00 89.50 82 LYS A O 1
ATOM 696 N N . PRO A 1 83 ? -22.012 -24.551 16.642 1.00 86.06 83 PRO A N 1
ATOM 697 C CA . PRO A 1 83 ? -22.197 -23.580 15.574 1.00 86.06 83 PRO A CA 1
ATOM 698 C C . PRO A 1 83 ? -22.685 -22.250 16.155 1.00 86.06 83 PRO A C 1
ATOM 700 O O . PRO A 1 83 ? -23.414 -22.216 17.150 1.00 86.06 83 PRO A O 1
ATOM 703 N N . LEU A 1 84 ? -22.257 -21.163 15.526 1.00 87.12 84 LEU A N 1
ATOM 704 C CA . LEU A 1 84 ? -22.736 -19.826 15.843 1.00 87.12 84 LEU A CA 1
ATOM 705 C C . LEU A 1 84 ? -24.194 -19.664 15.377 1.00 87.12 84 LEU A C 1
ATOM 707 O O . LEU A 1 84 ? -24.565 -20.277 14.377 1.00 87.12 84 LEU A O 1
ATOM 711 N N . PRO A 1 85 ? -25.019 -18.861 16.072 1.00 86.56 85 PRO A N 1
ATOM 712 C CA . PRO A 1 85 ? -26.345 -18.499 15.578 1.00 86.56 85 PRO A CA 1
ATOM 713 C C . PRO A 1 85 ? -26.261 -17.747 14.245 1.00 86.56 85 PRO A C 1
ATOM 715 O O . PRO A 1 85 ? -25.358 -16.932 14.059 1.00 86.56 85 PRO A O 1
ATOM 718 N N . ASP A 1 86 ? -27.224 -17.984 13.353 1.00 76.81 86 ASP A N 1
ATOM 719 C CA . ASP A 1 86 ? -27.226 -17.387 12.009 1.00 76.81 86 ASP A CA 1
ATOM 720 C C . ASP A 1 86 ? -27.445 -15.859 12.036 1.00 76.81 86 ASP A C 1
ATOM 722 O O . ASP A 1 86 ? -26.862 -15.137 11.232 1.00 76.81 86 ASP A O 1
ATOM 726 N N . ASN A 1 87 ? -28.221 -15.352 13.003 1.00 81.19 87 ASN A N 1
ATOM 727 C CA . ASN A 1 87 ? -28.570 -13.931 13.130 1.00 81.19 87 ASN A CA 1
ATOM 728 C C . ASN A 1 87 ? -27.839 -13.277 14.310 1.00 81.19 87 ASN A C 1
ATOM 730 O O . ASN A 1 87 ? -28.436 -12.979 15.346 1.00 81.19 87 ASN A O 1
ATOM 734 N N . LEU A 1 88 ? -26.530 -13.086 14.167 1.00 83.75 88 LEU A N 1
ATOM 735 C CA . LEU A 1 88 ? -25.731 -12.300 15.109 1.00 83.75 88 LEU A CA 1
ATOM 736 C C . LEU A 1 88 ? -25.936 -10.805 14.840 1.00 83.75 88 LEU A C 1
ATOM 738 O O . LEU A 1 88 ? -25.702 -10.355 13.721 1.00 83.75 88 LEU A O 1
ATOM 742 N N . GLN A 1 89 ? -26.308 -10.039 15.865 1.00 85.12 89 GLN A N 1
ATOM 743 C CA . GLN A 1 89 ? -26.289 -8.577 15.787 1.00 85.12 89 GLN A CA 1
ATOM 744 C C . GLN A 1 89 ? -24.835 -8.102 15.742 1.00 85.12 89 GLN A C 1
ATOM 746 O O . GLN A 1 89 ? -24.035 -8.483 16.594 1.00 85.12 89 GLN A O 1
ATOM 751 N N . ARG A 1 90 ? -24.483 -7.331 14.707 1.00 89.06 90 ARG A N 1
ATOM 752 C CA . ARG A 1 90 ? -23.112 -6.846 14.450 1.00 89.06 90 ARG A CA 1
ATOM 753 C C . ARG A 1 90 ? -23.068 -5.352 14.127 1.00 89.06 90 ARG A C 1
ATOM 755 O O . ARG A 1 90 ? -22.168 -4.863 13.447 1.00 89.06 90 ARG A O 1
ATOM 762 N N . ASP A 1 91 ? -24.106 -4.627 14.527 1.00 92.56 91 ASP A N 1
ATOM 763 C CA . ASP A 1 91 ? -24.337 -3.263 14.060 1.00 92.56 91 ASP A CA 1
ATOM 764 C C . ASP A 1 91 ? -23.296 -2.281 14.612 1.00 92.56 91 ASP A C 1
ATOM 766 O O . ASP A 1 91 ? -22.902 -1.350 13.912 1.00 92.56 91 ASP A O 1
ATOM 770 N N . TYR A 1 92 ? -22.783 -2.519 15.826 1.00 93.69 92 TYR A N 1
ATOM 771 C CA . TYR A 1 92 ? -21.692 -1.721 16.388 1.00 93.69 92 TYR A CA 1
ATOM 772 C C . TYR A 1 92 ? -20.381 -1.937 15.624 1.00 93.69 92 TYR A C 1
ATOM 774 O O . TYR A 1 92 ? -19.684 -0.979 15.302 1.00 93.69 92 TYR A O 1
ATOM 782 N N . GLU A 1 93 ? -20.059 -3.181 15.279 1.00 93.06 93 GLU A N 1
ATOM 783 C CA . GLU A 1 93 ? -18.892 -3.546 14.480 1.00 93.06 93 GLU A CA 1
ATOM 784 C C . GLU A 1 93 ? -18.971 -2.913 13.093 1.00 93.06 93 GLU A C 1
ATOM 786 O O . GLU A 1 93 ? -18.015 -2.275 12.653 1.00 93.06 93 GLU A O 1
ATOM 791 N N . TYR A 1 94 ? -20.130 -3.012 12.436 1.00 94.00 94 TYR A N 1
ATOM 792 C CA . TYR A 1 94 ? -20.359 -2.353 11.155 1.00 94.00 94 TYR A CA 1
ATOM 793 C C . TYR A 1 94 ? -20.249 -0.835 11.258 1.00 94.00 94 TYR A C 1
ATOM 795 O O . TYR A 1 94 ? -19.730 -0.219 10.334 1.00 94.00 94 TYR A O 1
ATOM 803 N N . PHE A 1 95 ? -20.683 -0.225 12.363 1.00 95.50 95 PHE A N 1
ATOM 804 C CA . PHE A 1 95 ? -20.504 1.207 12.587 1.00 95.50 95 PHE A CA 1
ATOM 805 C C . PHE A 1 95 ? -19.020 1.595 12.712 1.00 95.50 95 PHE A C 1
ATOM 807 O O . PHE A 1 95 ? -18.590 2.560 12.082 1.00 95.50 95 PHE A O 1
ATOM 814 N N . LEU A 1 96 ? -18.210 0.831 13.454 1.00 95.19 96 LEU A N 1
ATOM 815 C CA . LEU A 1 96 ? -16.763 1.075 13.566 1.00 95.19 96 LEU A CA 1
ATOM 816 C C . LEU A 1 96 ? -16.042 0.913 12.217 1.00 95.19 96 LEU A C 1
ATOM 818 O O . LEU A 1 96 ? -15.226 1.757 11.846 1.00 95.19 96 LEU A O 1
ATOM 822 N N . GLU A 1 97 ? -16.377 -0.129 11.454 1.00 94.44 97 GLU A N 1
ATOM 823 C CA . GLU A 1 97 ? -15.826 -0.365 10.110 1.00 94.44 97 GLU A CA 1
ATOM 824 C C . GLU A 1 97 ? -16.296 0.682 9.093 1.00 94.44 97 GLU A C 1
ATOM 826 O O . GLU A 1 97 ? -15.559 1.047 8.173 1.00 94.44 97 GLU A O 1
ATOM 831 N N . LEU A 1 98 ? -17.513 1.203 9.261 1.00 95.19 98 LEU A N 1
ATOM 832 C CA . LEU A 1 98 ? -18.047 2.293 8.453 1.00 95.19 98 LEU A CA 1
ATOM 833 C C . LEU A 1 98 ? -17.235 3.572 8.661 1.00 95.19 98 LEU A C 1
ATOM 835 O O . LEU A 1 98 ? -16.822 4.185 7.679 1.00 95.19 98 LEU A O 1
ATOM 839 N N . LEU A 1 99 ? -16.959 3.940 9.917 1.00 95.62 99 LEU A N 1
ATOM 840 C CA . LEU A 1 99 ? -16.078 5.065 10.237 1.00 95.62 99 LEU A CA 1
ATOM 841 C C . LEU A 1 99 ? -14.666 4.821 9.689 1.00 95.62 99 LEU A C 1
ATOM 843 O O . LEU A 1 99 ? -14.103 5.710 9.055 1.00 95.62 99 LEU A O 1
ATOM 847 N N . SER A 1 100 ? -14.126 3.609 9.866 1.00 94.69 100 SER A N 1
ATOM 848 C CA . SER A 1 100 ? -12.818 3.237 9.316 1.00 94.69 100 SER A CA 1
ATOM 849 C C . SER A 1 100 ? -12.746 3.501 7.810 1.00 94.69 100 SER A C 1
ATOM 851 O O . SER A 1 100 ? -11.899 4.257 7.344 1.00 94.69 100 SER A O 1
ATOM 853 N N . THR A 1 101 ? -13.693 2.938 7.055 1.00 93.00 101 THR A N 1
ATOM 854 C CA . THR A 1 101 ? -13.724 3.019 5.588 1.00 93.00 101 THR A CA 1
ATOM 855 C C . THR A 1 101 ? -13.982 4.443 5.100 1.00 93.00 101 THR A C 1
ATOM 857 O O . THR A 1 101 ? -13.400 4.858 4.101 1.00 93.00 101 THR A O 1
ATOM 860 N N . PHE A 1 102 ? -14.843 5.196 5.790 1.00 93.75 102 PHE A N 1
ATOM 861 C CA . PHE A 1 102 ? -15.189 6.563 5.408 1.00 93.75 102 PHE A CA 1
ATOM 862 C C . PHE A 1 102 ? -14.007 7.529 5.546 1.00 93.75 102 PHE A C 1
ATOM 864 O O . PHE A 1 102 ? -13.784 8.335 4.648 1.00 93.75 102 PHE A O 1
ATOM 871 N N . TYR A 1 103 ? -13.256 7.451 6.650 1.00 93.81 103 TYR A N 1
ATOM 872 C CA . TYR A 1 103 ? -12.159 8.385 6.924 1.00 93.81 103 TYR A CA 1
ATOM 873 C C . TYR A 1 103 ? -10.791 7.913 6.407 1.00 93.81 103 TYR A C 1
ATOM 875 O O . TYR A 1 103 ? -9.872 8.726 6.371 1.00 93.81 103 TYR A O 1
ATOM 883 N N . ALA A 1 104 ? -10.646 6.651 5.974 1.00 90.00 104 ALA A N 1
ATOM 884 C CA . ALA A 1 104 ? -9.361 6.057 5.579 1.00 90.00 104 ALA A CA 1
ATOM 885 C C . ALA A 1 104 ? -8.558 6.873 4.552 1.00 90.00 104 ALA A C 1
ATOM 887 O O . ALA A 1 104 ? -7.336 6.936 4.661 1.00 90.00 104 ALA A O 1
ATOM 888 N N . ASN A 1 105 ? -9.228 7.500 3.581 1.00 80.75 105 ASN A N 1
ATOM 889 C CA . ASN A 1 105 ? -8.586 8.317 2.554 1.00 80.75 105 ASN A CA 1
ATOM 890 C C . ASN A 1 105 ? -9.246 9.697 2.480 1.00 80.75 105 ASN A C 1
ATOM 892 O O . ASN A 1 105 ? -10.411 9.810 2.098 1.00 80.75 105 ASN A O 1
ATOM 896 N N . ASP A 1 106 ? -8.481 10.752 2.757 1.00 82.75 106 ASP A N 1
ATOM 897 C CA . ASP A 1 106 ? -8.942 12.132 2.594 1.00 82.75 106 ASP A CA 1
ATOM 898 C C . ASP A 1 106 ? -8.737 12.615 1.147 1.00 82.75 106 ASP A C 1
ATOM 900 O O . ASP A 1 106 ? -7.859 13.424 0.850 1.00 82.75 106 ASP A O 1
ATOM 904 N N . HIS A 1 107 ? -9.526 12.063 0.216 1.00 75.69 107 HIS A N 1
ATOM 905 C CA . HIS A 1 107 ? -9.394 12.311 -1.229 1.00 75.69 107 HIS A CA 1
ATOM 906 C C . HIS A 1 107 ? -9.477 13.793 -1.627 1.00 75.69 107 HIS A C 1
ATOM 908 O O . HIS A 1 107 ? -8.930 14.173 -2.659 1.00 75.69 107 HIS A O 1
ATOM 914 N N . MET A 1 108 ? -10.168 14.607 -0.828 1.00 81.50 108 MET A N 1
ATOM 915 C CA . MET A 1 108 ? -10.407 16.029 -1.085 1.00 81.50 108 MET A CA 1
ATOM 916 C C . MET A 1 108 ? -9.712 16.948 -0.074 1.00 81.50 108 MET A C 1
ATOM 918 O O . MET A 1 108 ? -10.002 18.142 -0.054 1.00 81.50 108 MET A O 1
ATOM 922 N N . SER A 1 109 ? -8.825 16.405 0.770 1.00 85.69 109 SER A N 1
ATOM 923 C CA . SER A 1 109 ? -8.109 17.163 1.806 1.00 85.69 109 SER A CA 1
ATOM 924 C C . SER A 1 109 ? -9.054 18.035 2.647 1.00 85.69 109 SER A C 1
ATOM 926 O O . SER A 1 109 ? -8.829 19.228 2.842 1.00 85.69 109 SER A O 1
ATOM 928 N N . LEU A 1 110 ? -10.175 17.457 3.088 1.00 88.44 110 LEU A N 1
ATOM 929 C CA . LEU A 1 110 ? -11.209 18.153 3.857 1.00 88.44 110 LEU A CA 1
ATOM 930 C C . LEU A 1 110 ? -10.918 18.154 5.359 1.00 88.44 110 LEU A C 1
ATOM 932 O O . LEU A 1 110 ? -11.594 18.875 6.094 1.00 88.44 110 LEU A O 1
ATOM 936 N N . HIS A 1 111 ? -9.963 17.339 5.816 1.00 90.56 111 HIS A N 1
ATOM 937 C CA . HIS A 1 111 ? -9.519 17.248 7.207 1.00 90.56 111 HIS A CA 1
ATOM 938 C C . HIS A 1 111 ? -10.633 16.919 8.219 1.00 90.56 111 HIS A C 1
ATOM 940 O O . HIS A 1 111 ? -10.550 17.252 9.399 1.00 90.56 111 HIS A O 1
ATOM 946 N N . LEU A 1 112 ? -11.683 16.215 7.781 1.00 91.75 112 LEU A N 1
ATOM 947 C CA . LEU A 1 112 ? -12.880 15.944 8.593 1.00 91.75 112 LEU A CA 1
ATOM 948 C C . LEU A 1 112 ? -12.615 15.034 9.802 1.00 91.75 112 LEU A C 1
ATOM 950 O O . LEU A 1 112 ? -13.356 15.072 10.783 1.00 91.75 112 LEU A O 1
ATOM 954 N N . SER A 1 113 ? -11.574 14.200 9.747 1.00 92.75 113 SER A N 1
ATOM 955 C CA . SER A 1 113 ? -11.206 13.326 10.865 1.00 92.75 113 SER A CA 1
ATOM 956 C C . SER A 1 113 ? -10.672 14.102 12.072 1.00 92.75 113 SER A C 1
ATOM 958 O O . SER A 1 113 ? -10.708 13.587 13.186 1.00 92.75 113 SER A O 1
ATOM 960 N N . GLU A 1 114 ? -10.217 15.344 11.884 1.00 91.56 114 GLU A N 1
ATOM 961 C CA . GLU A 1 114 ? -9.632 16.164 12.950 1.00 91.56 114 GLU A CA 1
ATOM 962 C C . GLU A 1 114 ? -10.654 16.533 14.032 1.00 91.56 114 GLU A C 1
ATOM 964 O O . GLU A 1 114 ? -10.280 16.716 15.187 1.00 91.56 114 GLU A O 1
ATOM 969 N N . GLU A 1 115 ? -11.953 16.543 13.709 1.00 92.12 115 GLU A N 1
ATOM 970 C CA . GLU A 1 115 ? -13.023 16.798 14.683 1.00 92.12 115 GLU A CA 1
ATOM 971 C C . GLU A 1 115 ? -13.133 15.723 15.778 1.00 92.12 115 GLU A C 1
ATOM 973 O O . GLU A 1 115 ? -13.688 15.991 16.847 1.00 92.12 115 GLU A O 1
ATOM 978 N N . PHE A 1 116 ? -12.595 14.519 15.543 1.00 92.75 116 PHE A N 1
ATOM 979 C CA . PHE A 1 116 ? -12.559 13.441 16.538 1.00 92.75 116 PHE A CA 1
ATOM 980 C C . PHE A 1 116 ? -11.503 13.657 17.624 1.00 92.75 116 PHE A C 1
ATOM 982 O O . PHE A 1 116 ? -11.515 12.954 18.637 1.00 92.75 116 PHE A O 1
ATOM 989 N N . TRP A 1 117 ? -10.603 14.619 17.432 1.00 91.75 117 TRP A N 1
ATOM 990 C CA . TRP A 1 117 ? -9.439 14.828 18.277 1.00 91.75 117 TRP A CA 1
ATOM 991 C C . TRP A 1 117 ? -9.490 16.205 18.940 1.00 91.75 117 TRP A C 1
ATOM 993 O O . TRP A 1 117 ? -9.896 17.201 18.345 1.00 91.75 117 TRP A O 1
ATOM 1003 N N . ILE A 1 118 ? -9.053 16.281 20.198 1.00 84.31 118 ILE A N 1
ATOM 1004 C CA . ILE A 1 118 ? -8.875 17.558 20.897 1.00 84.31 118 ILE A CA 1
ATOM 1005 C C . ILE A 1 118 ? -7.385 17.881 20.888 1.00 84.31 118 ILE A C 1
ATOM 1007 O O . ILE A 1 118 ? -6.580 17.108 21.404 1.00 84.31 118 ILE A O 1
ATOM 1011 N N . ALA A 1 119 ? -7.018 19.035 20.327 1.00 70.25 119 ALA A N 1
ATOM 1012 C CA . ALA A 1 119 ? -5.632 19.490 20.319 1.00 70.25 119 ALA A CA 1
ATOM 1013 C C . ALA A 1 119 ? -5.080 19.594 21.753 1.00 70.25 119 ALA A C 1
ATOM 1015 O O . ALA A 1 119 ? -5.709 20.196 22.630 1.00 70.25 119 ALA A O 1
ATOM 1016 N N . ALA A 1 120 ? -3.878 19.059 21.985 1.00 60.69 120 ALA A N 1
ATOM 1017 C CA . ALA A 1 120 ? -3.214 19.106 23.291 1.00 60.69 120 ALA A CA 1
ATOM 1018 C C . ALA A 1 120 ? -3.063 20.550 23.819 1.00 60.69 120 ALA A C 1
ATOM 1020 O O . ALA A 1 120 ? -3.245 20.808 25.010 1.00 60.69 120 ALA A O 1
ATOM 1021 N N . ASP A 1 121 ? -2.845 21.514 22.921 1.00 55.31 121 ASP A N 1
ATOM 1022 C CA . ASP A 1 121 ? -2.723 22.937 23.257 1.00 55.31 121 ASP A CA 1
ATOM 1023 C C . ASP A 1 121 ? -4.057 23.586 23.664 1.00 55.31 121 ASP A C 1
ATOM 1025 O O . ASP A 1 121 ? -4.078 24.515 24.479 1.00 55.31 121 ASP A O 1
ATOM 1029 N N . ALA A 1 122 ? -5.190 23.069 23.168 1.00 55.97 122 ALA A N 1
ATOM 1030 C CA . ALA A 1 122 ? -6.522 23.527 23.569 1.00 55.97 122 ALA A CA 1
ATOM 1031 C C . ALA A 1 122 ? -6.845 23.133 25.022 1.00 55.97 122 ALA A C 1
ATOM 1033 O O . ALA A 1 122 ? -7.560 23.854 25.723 1.00 55.97 122 ALA A O 1
ATOM 1034 N N . LEU A 1 123 ? -6.265 22.029 25.505 1.00 54.97 123 LEU A N 1
ATOM 1035 C CA . LEU A 1 123 ? -6.351 21.588 26.901 1.00 54.97 123 LEU A CA 1
ATOM 1036 C C . LEU A 1 123 ? -5.430 22.408 27.825 1.00 54.97 123 LEU A C 1
ATOM 1038 O O . LEU A 1 123 ? -5.745 22.592 29.001 1.00 54.97 123 LEU A O 1
ATOM 1042 N N . ALA A 1 124 ? -4.331 22.961 27.296 1.00 56.03 124 ALA A N 1
ATOM 1043 C CA . ALA A 1 124 ? -3.348 23.762 28.037 1.00 56.03 124 ALA A CA 1
ATOM 1044 C C . ALA A 1 124 ? -3.783 25.222 28.313 1.00 56.03 124 ALA A C 1
ATOM 1046 O O . ALA A 1 124 ? -3.031 26.006 28.904 1.00 56.03 124 ALA A O 1
ATOM 1047 N N . GLY A 1 125 ? -4.998 25.616 27.911 1.00 52.84 125 GLY A N 1
ATOM 1048 C CA . GLY A 1 125 ? -5.620 26.889 28.298 1.00 52.84 125 GLY A CA 1
ATOM 1049 C C . GLY A 1 125 ? -4.906 28.146 27.783 1.00 52.84 125 GLY A C 1
ATOM 1050 O O . GLY A 1 125 ? -5.057 29.226 28.367 1.00 52.84 125 GLY A O 1
ATOM 1051 N N . HIS A 1 126 ? -4.110 28.038 26.715 1.00 51.19 126 HIS A N 1
ATOM 1052 C CA . HIS A 1 126 ? -3.467 29.194 26.095 1.00 51.19 126 HIS A CA 1
ATOM 1053 C C . HIS A 1 126 ? -4.526 30.101 25.443 1.00 51.19 126 HIS A C 1
ATOM 1055 O O . HIS A 1 126 ? -5.281 29.696 24.565 1.00 51.19 126 HIS A O 1
ATOM 1061 N N . ARG A 1 127 ? -4.594 31.354 25.918 1.00 44.94 127 ARG A N 1
ATOM 1062 C CA . ARG A 1 127 ? -5.698 32.329 25.749 1.00 44.94 127 ARG A CA 1
ATOM 1063 C C . ARG A 1 127 ? -5.963 32.834 24.316 1.00 44.94 127 ARG A C 1
ATOM 1065 O O . ARG A 1 127 ? -6.660 33.833 24.159 1.00 44.94 127 ARG A O 1
ATOM 1072 N N . LEU A 1 128 ? -5.404 32.196 23.291 1.00 51.72 128 LEU A N 1
ATOM 1073 C CA . LEU A 1 128 ? -5.504 32.621 21.889 1.00 51.72 128 LEU A CA 1
ATOM 1074 C C . LEU A 1 128 ? -6.221 31.605 20.980 1.00 51.72 128 LEU A C 1
ATOM 1076 O O . LEU A 1 128 ? -6.470 31.925 19.823 1.00 51.72 128 LEU A O 1
ATOM 1080 N N . MET A 1 129 ? -6.600 30.425 21.488 1.00 55.38 129 MET A N 1
ATOM 1081 C CA . MET A 1 129 ? -7.316 29.387 20.731 1.00 55.38 129 MET A CA 1
ATOM 1082 C C . MET A 1 129 ? -8.735 29.160 21.276 1.00 55.38 129 MET A C 1
ATOM 1084 O O . MET A 1 129 ? -8.983 29.297 22.476 1.00 55.38 129 MET A O 1
ATOM 1088 N N . GLN A 1 130 ? -9.682 28.858 20.379 1.00 58.72 130 GLN A N 1
ATOM 1089 C CA . GLN A 1 130 ? -11.081 28.582 20.724 1.00 58.72 130 GLN A CA 1
ATOM 1090 C C . GLN A 1 130 ? -11.170 27.322 21.601 1.00 58.72 130 GLN A C 1
ATOM 1092 O O . GLN A 1 130 ? -10.551 26.307 21.296 1.00 58.72 130 GLN A O 1
ATOM 1097 N N . SER A 1 131 ? -11.936 27.378 22.697 1.00 67.56 131 SER A N 1
ATOM 1098 C CA . SER A 1 131 ? -12.257 26.187 23.496 1.00 67.56 131 SER A CA 1
ATOM 1099 C C . SER A 1 131 ? -12.940 25.116 22.633 1.00 67.56 131 SER A C 1
ATOM 1101 O O . SER A 1 131 ? -13.745 25.486 21.773 1.00 67.56 131 SER A O 1
ATOM 1103 N N . PRO A 1 132 ? -12.684 23.814 22.877 1.00 79.12 132 PRO A N 1
ATOM 1104 C CA . PRO A 1 132 ? -13.292 22.742 22.094 1.00 79.12 132 PRO A CA 1
ATOM 1105 C C . PRO A 1 132 ? -14.820 22.779 22.205 1.00 79.12 132 PRO A C 1
ATOM 1107 O O . PRO A 1 132 ? -15.377 23.075 23.270 1.00 79.12 132 PRO A O 1
ATOM 1110 N N . THR A 1 133 ? -15.511 22.488 21.103 1.00 85.94 133 THR A N 1
ATOM 1111 C CA . THR A 1 133 ? -16.980 22.479 21.078 1.00 85.94 133 THR A CA 1
ATOM 1112 C C . THR A 1 133 ? -17.538 21.277 21.847 1.00 85.94 133 THR A C 1
ATOM 1114 O O . THR A 1 133 ? -16.870 20.259 22.018 1.00 85.94 133 THR A O 1
ATOM 1117 N N . GLN A 1 134 ? -18.798 21.351 22.299 1.00 86.62 134 GLN A N 1
ATOM 1118 C CA . GLN A 1 134 ? -19.450 20.205 22.958 1.00 86.62 134 GLN A CA 1
ATOM 1119 C C . GLN A 1 134 ? -19.518 18.967 22.049 1.00 86.62 134 GLN A C 1
ATOM 1121 O O . GLN A 1 134 ? -19.433 17.846 22.545 1.00 86.62 134 GLN A O 1
ATOM 1126 N N . GLN A 1 135 ? -19.636 19.174 20.734 1.00 88.12 135 GLN A N 1
ATOM 1127 C CA . GLN A 1 135 ? -19.605 18.106 19.736 1.00 88.12 135 GLN A CA 1
ATOM 1128 C C . GLN A 1 135 ? -18.223 17.451 19.662 1.00 88.12 135 GLN A C 1
ATOM 1130 O O . GLN A 1 135 ? -18.135 16.240 19.826 1.00 88.12 135 GLN A O 1
ATOM 1135 N N . GLN A 1 136 ? -17.146 18.234 19.535 1.00 88.81 136 GLN A N 1
ATOM 1136 C CA . GLN A 1 136 ? -15.772 17.709 19.537 1.00 88.81 136 GLN A CA 1
ATOM 1137 C C . GLN A 1 136 ? -15.454 16.936 20.822 1.00 88.81 136 GLN A C 1
ATOM 1139 O O . GLN A 1 136 ? -14.871 15.856 20.778 1.00 88.81 136 GLN A O 1
ATOM 1144 N N . VAL A 1 137 ? -15.909 17.435 21.978 1.00 90.25 137 VAL A N 1
ATOM 1145 C CA . VAL A 1 137 ? -15.763 16.720 23.255 1.00 90.25 137 VAL A CA 1
ATOM 1146 C C . VAL A 1 137 ? -16.510 15.383 23.243 1.00 90.25 137 VAL A C 1
ATOM 1148 O O . VAL A 1 137 ? -15.991 14.390 23.748 1.00 90.25 137 VAL A O 1
ATOM 1151 N N . ALA A 1 138 ? -17.711 15.317 22.664 1.00 91.81 138 ALA A N 1
ATOM 1152 C CA . ALA A 1 138 ? -18.453 14.063 22.548 1.00 91.81 138 ALA A CA 1
ATOM 1153 C C . ALA A 1 138 ? -17.767 13.056 21.611 1.00 91.81 138 ALA A C 1
ATOM 1155 O O . ALA A 1 138 ? -17.714 11.871 21.942 1.00 91.81 138 ALA A O 1
ATOM 1156 N N . LEU A 1 139 ? -17.207 13.518 20.489 1.00 93.81 139 LEU A N 1
ATOM 1157 C CA . LEU A 1 139 ? -16.464 12.679 19.546 1.00 93.81 139 LEU A CA 1
ATOM 1158 C C . LEU A 1 139 ? -15.180 12.120 20.174 1.00 93.81 139 LEU A C 1
ATOM 1160 O O . LEU A 1 139 ? -14.952 10.914 20.118 1.00 93.81 139 LEU A O 1
ATOM 1164 N N . ALA A 1 140 ? -14.393 12.958 20.852 1.00 91.38 140 ALA A N 1
ATOM 1165 C CA . ALA A 1 140 ? -13.189 12.512 21.551 1.00 91.38 140 ALA A CA 1
ATOM 1166 C C . ALA A 1 140 ? -13.516 11.504 22.667 1.00 91.38 140 ALA A C 1
ATOM 1168 O O . ALA A 1 140 ? -12.907 10.436 22.750 1.00 91.38 140 ALA A O 1
ATOM 1169 N N . ASN A 1 141 ? -14.558 11.774 23.464 1.00 90.62 141 ASN A N 1
ATOM 1170 C CA . ASN A 1 141 ? -15.047 10.830 24.473 1.00 90.62 141 ASN A CA 1
ATOM 1171 C C . ASN A 1 141 ? -15.524 9.509 23.851 1.00 90.62 141 ASN A C 1
ATOM 1173 O O . ASN A 1 141 ? -15.388 8.448 24.466 1.00 90.62 141 ASN A O 1
ATOM 1177 N N . PHE A 1 142 ? -16.099 9.540 22.647 1.00 93.50 142 PHE A N 1
ATOM 1178 C CA . PHE A 1 142 ? -16.454 8.326 21.920 1.00 93.50 142 PHE A CA 1
ATOM 1179 C C . PHE A 1 142 ? -15.206 7.503 21.576 1.00 93.50 142 PHE A C 1
ATOM 1181 O O . PHE A 1 142 ? -15.177 6.318 21.908 1.00 93.50 142 PHE A O 1
ATOM 1188 N N . VAL A 1 143 ? -14.163 8.117 21.009 1.00 92.06 143 VAL A N 1
ATOM 1189 C CA . VAL A 1 143 ? -12.904 7.431 20.658 1.00 92.06 143 VAL A CA 1
ATOM 1190 C C . VAL A 1 143 ? -12.239 6.809 21.890 1.00 92.06 143 VAL A C 1
ATOM 1192 O O . VAL A 1 143 ? -11.843 5.639 21.859 1.00 92.06 143 VAL A O 1
ATOM 1195 N N . GLU A 1 144 ? -12.159 7.555 22.994 1.00 88.06 144 GLU A N 1
ATOM 1196 C CA . GLU A 1 144 ? -11.586 7.066 24.252 1.00 88.06 144 GLU A CA 1
ATOM 1197 C C . GLU A 1 144 ? -12.430 5.952 24.875 1.00 88.06 144 GLU A C 1
ATOM 1199 O O . GLU A 1 144 ? -11.909 4.905 25.268 1.00 88.06 144 GLU A O 1
ATOM 1204 N N . SER A 1 145 ? -13.750 6.145 24.954 1.00 85.75 145 SER A N 1
ATOM 1205 C CA . SER A 1 145 ? -14.636 5.157 25.568 1.00 85.75 145 SER A CA 1
ATOM 1206 C C . SER A 1 145 ? -14.657 3.859 24.768 1.00 85.75 145 SER A C 1
ATOM 1208 O O . SER A 1 145 ? -14.587 2.786 25.377 1.00 85.75 145 SER A O 1
ATOM 1210 N N . ALA A 1 146 ? -14.700 3.931 23.434 1.00 84.69 146 ALA A N 1
ATOM 1211 C CA . ALA A 1 146 ? -14.622 2.775 22.546 1.00 84.69 146 ALA A CA 1
ATOM 1212 C C . ALA A 1 146 ? -13.325 1.978 22.769 1.00 84.69 146 ALA A C 1
ATOM 1214 O O . ALA A 1 146 ? -13.363 0.753 22.745 1.00 84.69 146 ALA A O 1
ATOM 1215 N N . GLY A 1 147 ? -12.217 2.650 23.097 1.00 78.31 147 GLY A N 1
ATOM 1216 C CA . GLY A 1 147 ? -10.906 2.045 23.356 1.00 78.31 147 GLY A CA 1
ATOM 1217 C C . GLY A 1 147 ? -10.673 1.449 24.743 1.00 78.31 147 GLY A C 1
ATOM 1218 O O . GLY A 1 147 ? -9.570 0.962 24.999 1.00 78.31 147 GLY A O 1
ATOM 1219 N N . GLY A 1 148 ? -11.663 1.514 25.639 1.00 76.44 148 GLY A N 1
ATOM 1220 C CA . GLY A 1 148 ? -11.566 1.047 27.027 1.00 76.44 148 GLY A CA 1
ATOM 1221 C C . GLY A 1 148 ? -11.452 -0.480 27.179 1.00 76.44 148 GLY A C 1
ATOM 1222 O O . GLY A 1 148 ? -10.649 -1.147 26.528 1.00 76.44 148 GLY A O 1
ATOM 1223 N N . THR A 1 149 ? -12.236 -1.076 28.083 1.00 76.88 149 THR A N 1
ATOM 1224 C CA . THR A 1 149 ? -12.244 -2.537 28.290 1.00 76.88 149 THR A CA 1
ATOM 1225 C C . THR A 1 149 ? -12.860 -3.246 27.080 1.00 76.88 149 THR A C 1
ATOM 1227 O O . THR A 1 149 ? -14.068 -3.450 27.026 1.00 76.88 149 THR A O 1
ATOM 1230 N N . LEU A 1 150 ? -12.029 -3.589 26.096 1.00 79.75 150 LEU A N 1
ATOM 1231 C CA . LEU A 1 150 ? -12.429 -4.260 24.858 1.00 79.75 150 LEU A CA 1
ATOM 1232 C C . LEU A 1 150 ? -12.301 -5.784 24.969 1.00 79.75 150 LEU A C 1
ATOM 1234 O O . LEU A 1 150 ? -11.311 -6.299 25.494 1.00 79.75 150 LEU A O 1
ATOM 1238 N N . SER A 1 151 ? -13.282 -6.508 24.423 1.00 83.12 151 SER A N 1
ATOM 1239 C CA . SER A 1 151 ? -13.154 -7.945 24.159 1.00 83.12 151 SER A CA 1
ATOM 1240 C C . SER A 1 151 ? -12.187 -8.189 22.995 1.00 83.12 151 SER A C 1
ATOM 1242 O O . SER A 1 151 ? -11.992 -7.321 22.139 1.00 83.12 151 SER A O 1
ATOM 1244 N N . ALA A 1 152 ? -11.610 -9.393 22.912 1.00 79.81 152 ALA A N 1
ATOM 1245 C CA . ALA A 1 152 ? -10.739 -9.764 21.791 1.00 79.81 152 ALA A CA 1
ATOM 1246 C C . ALA A 1 152 ? -11.459 -9.673 20.430 1.00 79.81 152 ALA A C 1
ATOM 1248 O O . ALA A 1 152 ? -10.817 -9.476 19.402 1.00 79.81 152 ALA A O 1
ATOM 1249 N N . TYR A 1 153 ? -12.790 -9.789 20.431 1.00 83.69 153 TYR A N 1
ATOM 1250 C CA . TYR A 1 153 ? -13.632 -9.701 19.242 1.00 83.69 153 TYR A CA 1
ATOM 1251 C C . TYR A 1 153 ? -13.799 -8.260 18.721 1.00 83.69 153 TYR A C 1
ATOM 1253 O O . TYR A 1 153 ? -13.704 -8.020 17.518 1.00 83.69 153 TYR A O 1
ATOM 1261 N N . LEU A 1 154 ? -13.998 -7.283 19.615 1.00 88.75 154 LEU A N 1
ATOM 1262 C CA . LEU A 1 154 ? -14.158 -5.870 19.236 1.00 88.75 154 LEU A CA 1
ATOM 1263 C C . LEU A 1 154 ? -12.828 -5.163 18.963 1.00 88.75 154 LEU A C 1
ATOM 1265 O O . LEU A 1 154 ? -12.806 -4.132 18.295 1.00 88.75 154 LEU A O 1
ATOM 1269 N N . TYR A 1 155 ? -11.722 -5.731 19.445 1.00 89.69 155 TYR A N 1
ATOM 1270 C CA . TYR A 1 155 ? -10.395 -5.136 19.332 1.00 89.69 155 TYR A CA 1
ATOM 1271 C C . TYR A 1 155 ? -10.021 -4.761 17.890 1.00 89.69 155 TYR A C 1
ATOM 1273 O O . TYR A 1 155 ? -9.643 -3.618 17.647 1.00 89.69 155 TYR A O 1
ATOM 1281 N N . CYS A 1 156 ? -10.168 -5.674 16.923 1.00 92.38 156 CYS A N 1
ATOM 1282 C CA . CYS A 1 156 ? -9.794 -5.395 15.530 1.00 92.38 156 CYS A CA 1
ATOM 1283 C C . CYS A 1 156 ? -10.610 -4.244 14.927 1.00 92.38 156 CYS A C 1
ATOM 1285 O O . CYS A 1 156 ? -10.029 -3.344 14.332 1.00 92.38 156 CYS A O 1
ATOM 1287 N N . HIS A 1 157 ? -11.928 -4.237 15.144 1.00 93.50 157 HIS A N 1
ATOM 1288 C CA . HIS A 1 157 ? -12.832 -3.205 14.628 1.00 93.50 157 HIS A CA 1
ATOM 1289 C C . HIS A 1 157 ? -12.503 -1.821 15.209 1.00 93.50 157 HIS A C 1
ATOM 1291 O O . HIS A 1 157 ? -12.513 -0.820 14.496 1.00 93.50 157 HIS A O 1
ATOM 1297 N N . TYR A 1 158 ? -12.139 -1.758 16.495 1.00 94.19 158 TYR A N 1
ATOM 1298 C CA . TYR A 1 158 ? -11.672 -0.519 17.117 1.00 94.19 158 TYR A CA 1
ATOM 1299 C C . TYR A 1 158 ? -10.353 -0.025 16.504 1.00 94.19 158 TYR A C 1
ATOM 1301 O O . TYR A 1 158 ? -10.227 1.154 16.180 1.00 94.19 158 TYR A O 1
ATOM 1309 N N . ILE A 1 159 ? -9.380 -0.917 16.301 1.00 94.94 159 ILE A N 1
ATOM 1310 C CA . ILE A 1 159 ? -8.094 -0.565 15.681 1.00 94.94 159 ILE A CA 1
ATOM 1311 C C . ILE A 1 159 ? -8.277 -0.121 14.221 1.00 94.94 159 ILE A C 1
ATOM 1313 O O . ILE A 1 159 ? -7.651 0.852 13.805 1.00 94.94 159 ILE A O 1
ATOM 1317 N N . HIS A 1 160 ? -9.160 -0.767 13.456 1.00 95.25 160 HIS A N 1
ATOM 1318 C CA . HIS A 1 160 ? -9.511 -0.325 12.105 1.00 95.25 160 HIS A CA 1
ATOM 1319 C C . HIS A 1 160 ? -10.158 1.059 12.114 1.00 95.25 160 HIS A C 1
ATOM 1321 O O . HIS A 1 160 ? -9.773 1.910 11.310 1.00 95.25 160 HIS A O 1
ATOM 1327 N N . MET A 1 161 ? -11.096 1.317 13.033 1.00 96.12 161 MET A N 1
ATOM 1328 C CA . MET A 1 161 ? -11.682 2.647 13.200 1.00 96.12 161 MET A CA 1
ATOM 1329 C C . MET A 1 161 ? -10.586 3.686 13.445 1.00 96.12 161 MET A C 1
ATOM 1331 O O . MET A 1 161 ? -10.540 4.667 12.707 1.00 96.12 161 MET A O 1
ATOM 1335 N N . LEU A 1 162 ? -9.685 3.448 14.410 1.00 95.75 162 LEU A N 1
ATOM 1336 C CA . LEU A 1 162 ? -8.555 4.340 14.696 1.00 95.75 162 LEU A CA 1
ATOM 1337 C C . LEU A 1 162 ? -7.693 4.598 13.458 1.00 95.75 162 LEU A C 1
ATOM 1339 O O . LEU A 1 162 ? -7.323 5.743 13.215 1.00 95.75 162 LEU A O 1
ATOM 1343 N N . ALA A 1 163 ? -7.401 3.562 12.667 1.00 96.06 163 ALA A N 1
ATOM 1344 C CA . ALA A 1 163 ? -6.616 3.707 11.446 1.00 96.06 163 ALA A CA 1
ATOM 1345 C C . ALA A 1 163 ? -7.330 4.614 10.433 1.00 96.06 163 ALA A C 1
ATOM 1347 O O . ALA A 1 163 ? -6.694 5.477 9.839 1.00 96.06 163 ALA A O 1
ATOM 1348 N N . GLY A 1 164 ? -8.651 4.483 10.292 1.00 94.69 164 GLY A N 1
ATOM 1349 C CA . GLY A 1 164 ? -9.438 5.341 9.408 1.00 94.69 164 GLY A CA 1
ATOM 1350 C C . GLY A 1 164 ? -9.465 6.801 9.855 1.00 94.69 164 GLY A C 1
ATOM 1351 O O . GLY A 1 164 ? -9.194 7.689 9.058 1.00 94.69 164 GLY A O 1
ATOM 1352 N N . ILE A 1 165 ? -9.726 7.072 11.138 1.00 95.44 165 ILE A N 1
ATOM 1353 C CA . ILE A 1 165 ? -9.791 8.449 11.667 1.00 95.44 165 ILE A CA 1
ATOM 1354 C C . ILE A 1 165 ? -8.413 9.103 11.882 1.00 95.44 165 ILE A C 1
ATOM 1356 O O . ILE A 1 165 ? -8.348 10.219 12.389 1.00 95.44 165 ILE A O 1
ATOM 1360 N N . SER A 1 166 ? -7.320 8.429 11.509 1.00 94.75 166 SER A N 1
ATOM 1361 C CA . SER A 1 166 ? -5.933 8.916 11.614 1.00 94.75 166 SER A CA 1
ATOM 1362 C C . SER A 1 166 ? -5.328 9.276 10.252 1.00 94.75 166 SER A C 1
ATOM 1364 O O . SER A 1 166 ? -4.114 9.204 10.073 1.00 94.75 166 SER A O 1
ATOM 1366 N N . SER A 1 167 ? -6.160 9.628 9.270 1.00 90.25 167 SER A N 1
ATOM 1367 C CA . SER A 1 167 ? -5.737 9.853 7.882 1.00 90.25 167 SER A CA 1
ATOM 1368 C C . SER A 1 167 ? -5.044 11.195 7.625 1.00 90.25 167 SER A C 1
ATOM 1370 O O . SER A 1 167 ? -4.375 11.326 6.602 1.00 90.25 167 SER A O 1
ATOM 1372 N N . THR A 1 168 ? -5.129 12.165 8.543 1.00 92.19 168 THR A N 1
ATOM 1373 C CA . THR A 1 168 ? -4.389 13.442 8.473 1.00 92.19 168 THR A CA 1
ATOM 1374 C C . THR A 1 168 ? -3.206 13.474 9.439 1.00 92.19 168 THR A C 1
ATOM 1376 O O . THR A 1 168 ? -3.186 12.740 10.427 1.00 92.19 168 THR A O 1
ATOM 1379 N N . GLN A 1 169 ? -2.233 14.364 9.205 1.00 92.38 169 GLN A N 1
ATOM 1380 C CA . GLN A 1 169 ? -1.065 14.527 10.084 1.00 92.38 169 GLN A CA 1
ATOM 1381 C C . GLN A 1 169 ? -1.459 14.821 11.545 1.00 92.38 169 GLN A C 1
ATOM 1383 O O . GLN A 1 169 ? -0.962 14.167 12.461 1.00 92.38 169 GLN A O 1
ATOM 1388 N N . SER A 1 170 ? -2.378 15.770 11.771 1.00 90.38 170 SER A N 1
ATOM 1389 C CA . SER A 1 170 ? -2.853 16.141 13.116 1.00 90.38 170 SER A CA 1
ATOM 1390 C C . SER A 1 170 ? -3.574 14.976 13.805 1.00 90.38 170 SER A C 1
ATOM 1392 O O . SER A 1 170 ? -3.288 14.640 14.957 1.00 90.38 170 SER A O 1
ATOM 1394 N N . SER A 1 171 ? -4.452 14.295 13.062 1.00 93.00 171 SER A N 1
ATOM 1395 C CA . SER A 1 171 ? -5.197 13.133 13.553 1.00 93.00 171 SER A CA 1
ATOM 1396 C C . SER A 1 171 ? -4.276 11.964 13.923 1.00 93.00 171 SER A C 1
ATOM 1398 O O . SER A 1 171 ? -4.432 11.350 14.978 1.00 93.00 171 SER A O 1
ATOM 1400 N N . ALA A 1 172 ? -3.278 11.676 13.082 1.00 94.12 172 ALA A N 1
ATOM 1401 C CA . ALA A 1 172 ? -2.280 10.640 13.326 1.00 94.12 172 ALA A CA 1
ATOM 1402 C C . ALA A 1 172 ? -1.463 10.915 14.593 1.00 94.12 172 ALA A C 1
ATOM 1404 O O . ALA A 1 172 ? -1.277 10.010 15.411 1.00 94.12 172 ALA A O 1
ATOM 1405 N N . HIS A 1 173 ? -1.033 12.165 14.787 1.00 93.81 173 HIS A N 1
ATOM 1406 C CA . HIS A 1 173 ? -0.318 12.579 15.991 1.00 93.81 173 HIS A CA 1
ATOM 1407 C C . HIS A 1 173 ? -1.175 12.402 17.255 1.00 93.81 173 HIS A C 1
ATOM 1409 O O . HIS A 1 173 ? -0.724 11.833 18.252 1.00 93.81 173 HIS A O 1
ATOM 1415 N N . ALA A 1 174 ? -2.443 12.820 17.207 1.00 91.81 174 ALA A N 1
ATOM 1416 C CA . ALA A 1 174 ? -3.374 12.648 18.319 1.00 91.81 174 ALA A CA 1
ATOM 1417 C C . ALA A 1 174 ? -3.613 11.164 18.653 1.00 91.81 174 ALA A C 1
ATOM 1419 O O . ALA A 1 174 ? -3.583 10.782 19.826 1.00 91.81 174 ALA A O 1
ATOM 1420 N N . CYS A 1 175 ? -3.775 10.306 17.641 1.00 93.69 175 CYS A N 1
ATOM 1421 C CA . CYS A 1 175 ? -3.914 8.864 17.842 1.00 93.69 175 CYS A CA 1
ATOM 1422 C C . CYS A 1 175 ? -2.649 8.237 18.450 1.00 93.69 175 CYS A C 1
ATOM 1424 O O . CYS A 1 175 ? -2.744 7.370 19.328 1.00 93.69 175 CYS A O 1
ATOM 1426 N N . PHE A 1 176 ? -1.462 8.664 18.006 1.00 93.19 176 PHE A N 1
ATOM 1427 C CA . PHE A 1 176 ? -0.192 8.218 18.574 1.00 93.19 176 PHE A CA 1
ATOM 1428 C C . PHE A 1 176 ? -0.112 8.532 20.069 1.00 93.19 176 PHE A C 1
ATOM 1430 O O . PHE A 1 176 ? 0.169 7.631 20.867 1.00 93.19 176 PHE A O 1
ATOM 1437 N N . GLU A 1 177 ? -0.406 9.776 20.452 1.00 90.06 177 GLU A N 1
ATOM 1438 C CA . GLU A 1 177 ? -0.352 10.227 21.842 1.00 90.06 177 GLU A CA 1
ATOM 1439 C C . GLU A 1 177 ? -1.438 9.571 22.711 1.00 90.06 177 GLU A C 1
ATOM 1441 O O . GLU A 1 177 ? -1.134 9.135 23.825 1.00 90.06 177 GLU A O 1
ATOM 1446 N N . LEU A 1 178 ? -2.660 9.367 22.196 1.00 89.44 178 LEU A N 1
ATOM 1447 C CA . LEU A 1 178 ? -3.725 8.638 22.904 1.00 89.44 178 LEU A CA 1
ATOM 1448 C C . LEU A 1 178 ? -3.238 7.254 23.358 1.00 89.44 178 LEU A C 1
ATOM 1450 O O . LEU A 1 178 ? -3.331 6.895 24.535 1.00 89.44 178 LEU A O 1
ATOM 1454 N N . LEU A 1 179 ? -2.655 6.477 22.442 1.00 89.44 179 LEU A N 1
ATOM 1455 C CA . LEU A 1 179 ? -2.192 5.115 22.731 1.00 89.44 179 LEU A CA 1
ATOM 1456 C C . LEU A 1 179 ? -0.854 5.083 23.492 1.00 89.44 179 LEU A C 1
ATOM 1458 O O . LEU A 1 179 ? -0.530 4.081 24.147 1.00 89.44 179 LEU A O 1
ATOM 1462 N N . ARG A 1 180 ? -0.090 6.182 23.462 1.00 86.00 180 ARG A N 1
ATOM 1463 C CA . ARG A 1 180 ? 1.127 6.383 24.263 1.00 86.00 180 ARG A CA 1
ATOM 1464 C C . ARG A 1 180 ? 0.805 6.657 25.732 1.00 86.00 180 ARG A C 1
ATOM 1466 O O . ARG A 1 180 ? 1.469 6.083 26.602 1.00 86.00 180 ARG A O 1
ATOM 1473 N N . PHE A 1 181 ? -0.198 7.493 26.007 1.00 74.31 181 PHE A N 1
ATOM 1474 C CA . PHE A 1 181 ? -0.632 7.874 27.357 1.00 74.31 181 PHE A CA 1
ATOM 1475 C C . PHE A 1 181 ? -1.661 6.928 27.981 1.00 74.31 181 PHE A C 1
ATOM 1477 O O . PHE A 1 181 ? -1.845 6.960 29.195 1.00 74.31 181 PHE A O 1
ATOM 1484 N N . ALA A 1 182 ? -2.222 5.979 27.223 1.00 68.06 182 ALA A N 1
ATOM 1485 C CA . ALA A 1 182 ? -3.075 4.893 27.731 1.00 68.06 182 ALA A CA 1
ATOM 1486 C C . ALA A 1 182 ? -2.397 3.944 28.761 1.00 68.06 182 ALA A C 1
ATOM 1488 O O . ALA A 1 182 ? -2.917 2.874 29.083 1.00 68.06 182 ALA A O 1
ATOM 1489 N N . LYS A 1 183 ? -1.220 4.303 29.295 1.00 54.28 183 LYS A N 1
ATOM 1490 C CA . LYS A 1 183 ? -0.520 3.597 30.377 1.00 54.28 183 LYS A CA 1
ATOM 1491 C C . LYS A 1 183 ? -1.321 3.593 31.680 1.00 54.28 183 LYS A C 1
ATOM 1493 O O . LYS A 1 183 ? -1.314 2.571 32.364 1.00 54.28 183 LYS A O 1
ATOM 1498 N N . ASP A 1 184 ? -2.030 4.678 31.990 1.00 50.31 184 ASP A N 1
ATOM 1499 C CA . ASP A 1 184 ? -2.700 4.849 33.289 1.00 50.31 184 ASP A CA 1
ATOM 1500 C C . ASP A 1 184 ? -4.010 4.057 33.411 1.00 50.31 184 ASP A C 1
ATOM 1502 O O . ASP A 1 184 ? -4.445 3.730 34.514 1.00 50.31 184 ASP A O 1
ATOM 1506 N N . THR A 1 185 ? -4.616 3.672 32.286 1.00 51.78 185 THR A N 1
ATOM 1507 C CA . THR A 1 185 ? -5.866 2.894 32.255 1.00 51.78 185 THR A CA 1
ATOM 1508 C C . THR A 1 185 ? -5.639 1.384 32.214 1.00 51.78 185 THR A C 1
ATOM 1510 O O . THR A 1 185 ? -6.584 0.617 32.390 1.00 51.78 185 THR A O 1
ATOM 1513 N N . GLY A 1 186 ? -4.400 0.922 31.994 1.00 52.03 186 GLY A N 1
ATOM 1514 C CA . GLY A 1 186 ? -4.082 -0.508 31.943 1.00 52.03 186 GLY A CA 1
ATOM 1515 C C . GLY A 1 186 ? -4.864 -1.279 30.869 1.00 52.03 186 GLY A C 1
ATOM 1516 O O . GLY A 1 186 ? -5.049 -2.492 31.012 1.00 52.03 186 GLY A O 1
ATOM 1517 N N . GLY A 1 187 ? -5.328 -0.597 29.816 1.00 60.44 187 GLY A N 1
ATOM 1518 C CA . GLY A 1 187 ? -6.091 -1.176 28.709 1.00 60.44 187 GLY A CA 1
ATOM 1519 C C . GLY A 1 187 ? -5.227 -2.014 27.751 1.00 60.44 187 GLY A C 1
ATOM 1520 O O . GLY A 1 187 ? -4.002 -1.869 27.724 1.00 60.44 187 GLY A O 1
ATOM 1521 N N . PRO A 1 188 ? -5.816 -2.946 26.979 1.00 61.25 188 PRO A N 1
ATOM 1522 C CA . PRO A 1 188 ? -5.096 -3.791 26.015 1.00 61.25 188 PRO A CA 1
ATOM 1523 C C . PRO A 1 188 ? -4.555 -3.026 24.791 1.00 61.25 188 PRO A C 1
ATOM 1525 O O . PRO A 1 188 ? -3.774 -3.577 24.024 1.00 61.25 188 PRO A O 1
ATOM 1528 N N . THR A 1 189 ? -4.950 -1.767 24.613 1.00 73.56 189 THR A N 1
ATOM 1529 C CA . THR A 1 189 ? -4.720 -0.944 23.417 1.00 73.56 189 THR A CA 1
ATOM 1530 C C . THR A 1 189 ? -3.446 -0.092 23.459 1.00 73.56 189 THR A C 1
ATOM 1532 O O . THR A 1 189 ? -3.104 0.519 22.458 1.00 73.56 189 THR A O 1
ATOM 1535 N N . CYS A 1 190 ? -2.690 -0.052 24.563 1.00 86.75 190 CYS A N 1
ATOM 1536 C CA . CYS A 1 190 ? -1.514 0.822 24.655 1.00 86.75 190 CYS A CA 1
ATOM 1537 C C . CYS A 1 190 ? -0.286 0.305 23.876 1.00 86.75 190 CYS A C 1
ATOM 1539 O O . CYS A 1 190 ? -0.021 -0.904 23.827 1.00 86.75 190 CYS A O 1
ATOM 1541 N N . TRP A 1 191 ? 0.539 1.226 23.355 1.00 91.06 191 TRP A N 1
ATOM 1542 C CA . TRP A 1 191 ? 1.724 0.878 22.551 1.00 91.06 191 TRP A CA 1
ATOM 1543 C C . TRP A 1 191 ? 2.692 -0.061 23.272 1.00 91.06 191 TRP A C 1
ATOM 1545 O O . TRP A 1 191 ? 3.210 -1.005 22.679 1.00 91.06 191 TRP A O 1
ATOM 1555 N N . ASN A 1 192 ? 2.894 0.131 24.578 1.00 88.50 192 ASN A N 1
ATOM 1556 C CA . ASN A 1 192 ? 3.773 -0.731 25.368 1.00 88.50 192 ASN A CA 1
ATOM 1557 C C . ASN A 1 192 ? 3.346 -2.204 25.333 1.00 88.50 192 ASN A C 1
ATOM 1559 O O . ASN A 1 192 ? 4.200 -3.075 25.184 1.00 88.50 192 ASN A O 1
ATOM 1563 N N . ARG A 1 193 ? 2.046 -2.496 25.460 1.00 86.94 193 ARG A N 1
ATOM 1564 C CA . ARG A 1 193 ? 1.542 -3.876 25.412 1.00 86.94 193 ARG A CA 1
ATOM 1565 C C . ARG A 1 193 ? 1.609 -4.449 24.008 1.00 86.94 193 ARG A C 1
ATOM 1567 O O . ARG A 1 193 ? 1.992 -5.603 23.852 1.00 86.94 193 ARG A O 1
ATOM 1574 N N . ILE A 1 194 ? 1.298 -3.629 23.008 1.00 91.00 194 ILE A N 1
ATOM 1575 C CA . ILE A 1 194 ? 1.396 -3.993 21.596 1.00 91.00 194 ILE A CA 1
ATOM 1576 C C . ILE A 1 194 ? 2.827 -4.432 21.244 1.00 91.00 194 ILE A C 1
ATOM 1578 O O . ILE A 1 194 ? 3.034 -5.547 20.767 1.00 91.00 194 ILE A O 1
ATOM 1582 N N . PHE A 1 195 ? 3.839 -3.611 21.539 1.00 92.06 195 PHE A N 1
ATOM 1583 C CA . PHE A 1 195 ? 5.230 -3.955 21.225 1.00 92.06 195 PHE A CA 1
ATOM 1584 C C . PHE A 1 195 ? 5.770 -5.099 22.086 1.00 92.06 195 PHE A C 1
ATOM 1586 O O . PHE A 1 195 ? 6.507 -5.947 21.581 1.00 92.06 195 PHE A O 1
ATOM 1593 N N . GLN A 1 196 ? 5.356 -5.202 23.354 1.00 90.12 196 GLN A N 1
ATOM 1594 C CA . GLN A 1 196 ? 5.648 -6.389 24.165 1.00 90.12 196 GLN A CA 1
ATOM 1595 C C . GLN A 1 196 ? 5.069 -7.658 23.531 1.00 90.12 196 GLN A C 1
ATOM 1597 O O . GLN A 1 196 ? 5.765 -8.670 23.482 1.00 90.12 196 GLN A O 1
ATOM 1602 N N . ALA A 1 197 ? 3.847 -7.609 22.993 1.00 90.06 197 ALA A N 1
ATOM 1603 C CA . ALA A 1 197 ? 3.251 -8.737 22.286 1.00 90.06 197 ALA A CA 1
ATOM 1604 C C . ALA A 1 197 ? 4.077 -9.118 21.048 1.00 90.06 197 ALA A C 1
ATOM 1606 O O . ALA A 1 197 ? 4.446 -10.284 20.920 1.00 90.06 197 ALA A O 1
ATOM 1607 N N . PHE A 1 198 ? 4.461 -8.165 20.189 1.00 92.88 198 PHE A N 1
ATOM 1608 C CA . PHE A 1 198 ? 5.328 -8.449 19.033 1.00 92.88 198 PHE A CA 1
ATOM 1609 C C . PHE A 1 198 ? 6.656 -9.109 19.437 1.00 92.88 198 PHE A C 1
ATOM 1611 O O . PHE A 1 198 ? 7.070 -10.093 18.821 1.00 92.88 198 PHE A O 1
ATOM 1618 N N . LEU A 1 199 ? 7.304 -8.625 20.501 1.00 91.56 199 LEU A N 1
ATOM 1619 C CA . LEU A 1 199 ? 8.538 -9.220 21.023 1.00 91.56 199 LEU A CA 1
ATOM 1620 C C . LEU A 1 199 ? 8.315 -10.636 21.584 1.00 91.56 199 LEU A C 1
ATOM 1622 O O . LEU A 1 199 ? 9.156 -11.515 21.387 1.00 91.56 199 LEU A O 1
ATOM 1626 N N . LEU A 1 200 ? 7.180 -10.895 22.240 1.00 89.94 200 LEU A N 1
ATOM 1627 C CA . LEU A 1 200 ? 6.806 -12.233 22.711 1.00 89.94 200 LEU A CA 1
ATOM 1628 C C . LEU A 1 200 ? 6.566 -13.198 21.544 1.00 89.94 200 LEU A C 1
ATOM 1630 O O . LEU A 1 200 ? 7.085 -14.319 21.570 1.00 89.94 200 LEU A O 1
ATOM 1634 N N . TYR A 1 201 ? 5.846 -12.766 20.504 1.00 89.75 201 TYR A N 1
ATOM 1635 C CA . TYR A 1 201 ? 5.656 -13.554 19.284 1.00 89.75 201 TYR A CA 1
ATOM 1636 C C . TYR A 1 201 ? 7.004 -13.851 18.622 1.00 89.75 201 TYR A C 1
ATOM 1638 O O . TYR A 1 201 ? 7.315 -15.013 18.363 1.00 89.75 201 TYR A O 1
ATOM 1646 N N . ARG A 1 202 ? 7.869 -12.845 18.454 1.00 88.81 202 ARG A N 1
ATOM 1647 C CA . ARG A 1 202 ? 9.226 -13.035 17.923 1.00 88.81 202 ARG A CA 1
ATOM 1648 C C . ARG A 1 202 ? 9.983 -14.123 18.683 1.00 88.81 202 ARG A C 1
ATOM 1650 O O . ARG A 1 202 ? 10.516 -15.044 18.075 1.00 88.81 202 ARG A O 1
ATOM 1657 N N . ASN A 1 203 ? 10.030 -14.034 20.010 1.00 87.00 203 ASN A N 1
ATOM 1658 C CA . ASN A 1 203 ? 10.798 -14.972 20.832 1.00 87.00 203 ASN A CA 1
ATOM 1659 C C . ASN A 1 203 ? 10.231 -16.399 20.782 1.00 87.00 203 ASN A C 1
ATOM 1661 O O . ASN A 1 203 ? 10.991 -17.367 20.826 1.00 87.00 203 ASN A O 1
ATOM 1665 N N . THR A 1 204 ? 8.908 -16.524 20.663 1.00 85.62 204 THR A N 1
ATOM 1666 C CA . THR A 1 204 ? 8.199 -17.810 20.642 1.00 85.62 204 THR A CA 1
ATOM 1667 C C . THR A 1 204 ? 8.357 -18.544 19.311 1.00 85.62 204 THR A C 1
ATOM 1669 O O . THR A 1 204 ? 8.510 -19.764 19.307 1.00 85.62 204 THR A O 1
ATOM 1672 N N . TYR A 1 205 ? 8.331 -17.814 18.192 1.00 82.44 205 TYR A N 1
ATOM 1673 C CA . TYR A 1 205 ? 8.312 -18.383 16.838 1.00 82.44 205 TYR A CA 1
ATOM 1674 C C . TYR A 1 205 ? 9.676 -18.356 16.128 1.00 82.44 205 TYR A C 1
ATOM 1676 O O . TYR A 1 205 ? 9.781 -18.803 14.982 1.00 82.44 205 TYR A O 1
ATOM 1684 N N . ARG A 1 206 ? 10.737 -17.888 16.800 1.00 80.81 206 ARG A N 1
ATOM 1685 C CA . ARG A 1 206 ? 12.107 -17.943 16.273 1.00 80.81 206 ARG A CA 1
ATOM 1686 C C . ARG A 1 206 ? 12.580 -19.403 16.128 1.00 80.81 206 ARG A C 1
ATOM 1688 O O . ARG A 1 206 ? 12.443 -20.170 17.086 1.00 80.81 206 ARG A O 1
ATOM 1695 N N . PRO A 1 207 ? 13.190 -19.791 14.989 1.00 67.00 207 PRO A N 1
ATOM 1696 C CA . PRO A 1 207 ? 13.631 -21.169 14.742 1.00 67.00 207 PRO A CA 1
ATOM 1697 C C . PRO A 1 207 ? 14.552 -21.743 15.832 1.00 67.00 207 PRO A C 1
ATOM 1699 O O . PRO A 1 207 ? 14.353 -22.878 16.265 1.00 67.00 207 PRO A O 1
ATOM 1702 N N . ASP A 1 208 ? 15.495 -20.940 16.338 1.00 61.78 208 ASP A N 1
ATOM 1703 C CA . ASP A 1 208 ? 16.454 -21.344 17.381 1.00 61.78 208 ASP A CA 1
ATOM 1704 C C . ASP A 1 208 ? 15.761 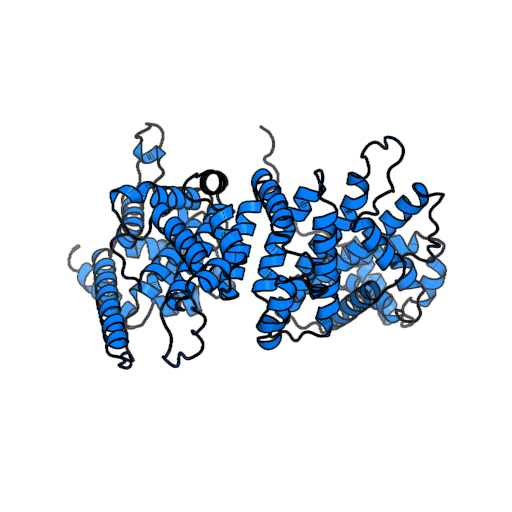-21.751 18.693 1.00 61.78 208 ASP A C 1
ATOM 1706 O O . ASP A 1 208 ? 16.188 -22.677 19.386 1.00 61.78 208 ASP A O 1
ATOM 1710 N N . THR A 1 209 ? 14.655 -21.086 19.036 1.00 56.78 209 THR A N 1
ATOM 1711 C CA . THR A 1 209 ? 13.869 -21.389 20.238 1.00 56.78 209 THR A CA 1
ATOM 1712 C C . THR A 1 209 ? 13.097 -22.699 20.081 1.00 56.78 209 THR A C 1
ATOM 1714 O O . THR A 1 209 ? 12.967 -23.457 21.041 1.00 56.78 209 THR A O 1
ATOM 1717 N N . LEU A 1 210 ? 12.607 -23.000 18.873 1.00 54.00 210 LEU A N 1
ATOM 1718 C CA . LEU A 1 210 ? 11.846 -24.222 18.589 1.00 54.00 210 LEU A CA 1
ATOM 1719 C C . LEU A 1 210 ? 12.729 -25.477 18.618 1.00 54.00 210 LEU A C 1
ATOM 1721 O O . LEU A 1 210 ? 12.269 -26.531 19.051 1.00 54.00 210 LEU A O 1
ATOM 1725 N N . LEU A 1 211 ? 13.998 -25.358 18.220 1.00 53.56 211 LEU A N 1
ATOM 1726 C CA . LEU A 1 211 ? 14.978 -26.445 18.314 1.00 53.56 211 LEU A CA 1
ATOM 1727 C C . LEU A 1 211 ? 15.416 -26.708 19.766 1.00 53.56 211 LEU A C 1
ATOM 1729 O O . LEU A 1 211 ? 15.603 -27.860 20.153 1.00 53.56 211 LEU A O 1
ATOM 1733 N N . ASN A 1 212 ? 15.514 -25.658 20.589 1.00 49.53 212 ASN A N 1
ATOM 1734 C CA . ASN A 1 212 ? 15.933 -25.748 21.993 1.00 49.53 212 ASN A CA 1
ATOM 1735 C C . ASN A 1 212 ? 14.809 -26.145 22.972 1.00 49.53 212 ASN A C 1
ATOM 1737 O O . ASN A 1 212 ? 15.090 -26.474 24.122 1.00 49.53 212 ASN A O 1
ATOM 1741 N N . GLN A 1 213 ? 13.544 -26.169 22.537 1.00 47.62 213 GLN A N 1
ATOM 1742 C CA . GLN A 1 213 ? 12.410 -26.705 23.309 1.00 47.62 213 GLN A CA 1
ATOM 1743 C C . GLN A 1 213 ? 12.269 -28.237 23.190 1.00 47.62 213 GLN A C 1
ATOM 1745 O O . GLN A 1 213 ? 11.177 -28.775 23.380 1.00 47.62 213 GLN A O 1
ATOM 1750 N N . GLN A 1 214 ? 13.352 -28.968 22.904 1.00 43.41 214 GLN A N 1
ATOM 1751 C CA . GLN A 1 214 ? 13.387 -30.410 23.153 1.00 43.41 214 GLN A CA 1
ATOM 1752 C C . GLN A 1 214 ? 13.417 -30.658 24.671 1.00 43.41 214 GLN A C 1
ATOM 1754 O O . GLN A 1 214 ? 14.360 -30.226 25.337 1.00 43.41 214 GLN A O 1
ATOM 1759 N N . PRO A 1 215 ? 12.437 -31.372 25.257 1.00 43.22 215 PRO A N 1
ATOM 1760 C CA . PRO A 1 215 ? 12.559 -31.818 26.632 1.00 43.22 215 PRO A CA 1
ATOM 1761 C C . PRO A 1 215 ? 13.697 -32.839 26.712 1.00 43.22 215 PRO A C 1
ATOM 1763 O O . PRO A 1 215 ? 13.604 -33.945 26.180 1.00 43.22 215 PRO A O 1
ATOM 1766 N N . GLN A 1 216 ? 14.774 -32.475 27.401 1.00 43.34 216 GLN A N 1
ATOM 1767 C CA . GLN A 1 216 ? 15.768 -33.414 27.913 1.00 43.34 216 GLN A CA 1
ATOM 1768 C C . GLN A 1 216 ? 15.121 -34.270 29.016 1.00 43.34 216 GLN A C 1
ATOM 1770 O O . GLN A 1 216 ? 15.354 -34.023 30.193 1.00 43.34 216 GLN A O 1
ATOM 1775 N N . THR A 1 217 ? 14.296 -35.264 28.668 1.00 40.72 217 THR A N 1
ATOM 1776 C CA . THR A 1 217 ? 13.906 -36.336 29.603 1.00 40.72 217 THR A CA 1
ATOM 1777 C C . THR A 1 217 ? 13.616 -37.659 28.894 1.00 40.72 217 THR A C 1
ATOM 1779 O O . THR A 1 217 ? 12.609 -37.807 28.211 1.00 40.72 217 THR A O 1
ATOM 1782 N N . SER A 1 218 ? 14.500 -38.625 29.173 1.00 39.44 218 SER A N 1
ATOM 1783 C CA . SER A 1 218 ? 14.253 -40.064 29.364 1.00 39.44 218 SER A CA 1
ATOM 1784 C C . SER A 1 218 ? 13.538 -40.864 28.267 1.00 39.44 218 SER A C 1
ATOM 1786 O O . SER A 1 218 ? 12.337 -40.747 28.055 1.00 39.44 218 SER A O 1
ATOM 1788 N N . PHE A 1 219 ? 14.318 -41.782 27.682 1.00 44.06 219 PHE A N 1
ATOM 1789 C CA . PHE A 1 219 ? 13.942 -43.100 27.158 1.00 44.06 219 PHE A CA 1
ATOM 1790 C C . PHE A 1 219 ? 12.450 -43.480 27.268 1.00 44.06 219 PHE A C 1
ATOM 1792 O O . PHE A 1 219 ? 11.952 -43.766 28.354 1.00 44.06 219 PHE A O 1
ATOM 1799 N N . GLY A 1 220 ? 11.799 -43.629 26.111 1.00 43.00 220 GLY A N 1
ATOM 1800 C CA . GLY A 1 220 ? 10.614 -44.474 25.966 1.00 43.00 220 GLY A CA 1
ATOM 1801 C C . GLY A 1 220 ? 9.262 -43.769 26.069 1.00 43.00 220 GLY A C 1
ATOM 1802 O O . GLY A 1 220 ? 8.491 -44.053 26.974 1.00 43.00 220 GLY A O 1
ATOM 1803 N N . ALA A 1 221 ? 8.916 -42.942 25.084 1.00 35.06 221 ALA A N 1
ATOM 1804 C CA . ALA A 1 221 ? 7.523 -42.733 24.687 1.00 35.06 221 ALA A CA 1
ATOM 1805 C C . ALA A 1 221 ? 7.489 -42.270 23.227 1.00 35.06 221 ALA A C 1
ATOM 1807 O O . ALA A 1 221 ? 8.203 -41.346 22.849 1.00 35.06 221 ALA A O 1
ATOM 1808 N N . SER A 1 222 ? 6.686 -42.937 22.399 1.00 43.81 222 SER A N 1
ATOM 1809 C CA . SER A 1 222 ? 6.444 -42.558 21.009 1.00 43.81 222 SER A CA 1
ATOM 1810 C C . SER A 1 222 ? 5.842 -41.154 20.947 1.00 43.81 222 SER A C 1
ATOM 1812 O O . SER A 1 222 ? 4.672 -40.964 21.283 1.00 43.81 222 SER A O 1
ATOM 1814 N N . THR A 1 223 ? 6.621 -40.170 20.520 1.00 37.09 223 THR A N 1
ATOM 1815 C CA . THR A 1 223 ? 6.131 -38.818 20.265 1.00 37.09 223 THR A CA 1
ATOM 1816 C C . THR A 1 223 ? 6.021 -38.601 18.765 1.00 37.09 223 THR A C 1
ATOM 1818 O O . THR A 1 223 ? 6.999 -38.672 18.023 1.00 37.09 223 THR A O 1
ATOM 1821 N N . SER A 1 224 ? 4.785 -38.361 18.320 1.00 40.03 224 SER A N 1
ATOM 1822 C CA . SER A 1 224 ? 4.478 -37.764 17.021 1.00 40.03 224 SER A CA 1
ATOM 1823 C C . SER A 1 224 ? 5.386 -36.560 16.744 1.00 40.03 224 SER A C 1
ATOM 1825 O O . SER A 1 224 ? 5.785 -35.884 17.699 1.00 40.03 224 SER A O 1
ATOM 1827 N N . PRO A 1 225 ? 5.662 -36.228 15.467 1.00 40.50 225 PRO A N 1
ATOM 1828 C CA . PRO A 1 225 ? 6.388 -35.012 15.131 1.00 40.50 225 PRO A CA 1
ATOM 1829 C C . PRO A 1 225 ? 5.676 -33.832 15.792 1.00 40.50 225 PRO A C 1
ATOM 1831 O O . PRO A 1 225 ? 4.473 -33.647 15.599 1.00 40.50 225 PRO A O 1
ATOM 1834 N N . SER A 1 226 ? 6.394 -33.076 16.620 1.00 43.81 226 SER A N 1
ATOM 1835 C CA . SER A 1 226 ? 5.893 -31.851 17.233 1.00 43.81 226 SER A CA 1
ATOM 1836 C C . SER A 1 226 ? 5.362 -30.940 16.129 1.00 43.81 226 SER A C 1
ATOM 1838 O O . SER A 1 226 ? 6.143 -30.447 15.313 1.00 43.81 226 SER A O 1
ATOM 1840 N N . ALA A 1 227 ? 4.040 -30.769 16.071 1.00 50.31 227 ALA A N 1
ATOM 1841 C CA . ALA A 1 227 ? 3.395 -29.893 15.107 1.00 50.31 227 ALA A CA 1
ATOM 1842 C C . ALA A 1 227 ? 4.044 -28.504 15.182 1.00 50.31 227 ALA A C 1
ATOM 1844 O O . ALA A 1 227 ? 4.218 -27.958 16.275 1.00 50.31 227 ALA A O 1
ATOM 1845 N N . ILE A 1 228 ? 4.435 -27.963 14.027 1.00 55.91 228 ILE A N 1
ATOM 1846 C CA . ILE A 1 228 ? 4.939 -26.595 13.904 1.00 55.91 228 ILE A CA 1
ATOM 1847 C C . ILE A 1 228 ? 3.895 -25.687 14.560 1.00 55.91 228 ILE A C 1
ATOM 1849 O O . ILE A 1 228 ? 2.749 -25.645 14.117 1.00 55.91 228 ILE A O 1
ATOM 1853 N N . LYS A 1 229 ? 4.263 -25.014 15.657 1.00 65.69 229 LYS A N 1
ATOM 1854 C CA . LYS A 1 229 ? 3.380 -24.031 16.287 1.00 65.69 229 LYS A CA 1
ATOM 1855 C C . LYS A 1 229 ? 3.190 -22.901 15.277 1.00 65.69 229 LYS A C 1
ATOM 1857 O O . LYS A 1 229 ? 4.171 -22.300 14.849 1.00 65.69 229 LYS A O 1
ATOM 1862 N N . THR A 1 230 ? 1.947 -22.626 14.906 1.00 75.56 230 THR A N 1
ATOM 1863 C CA . THR A 1 230 ? 1.543 -21.474 14.090 1.00 75.56 230 THR A CA 1
ATOM 1864 C C . THR A 1 230 ? 0.732 -20.518 14.956 1.00 75.56 230 THR A C 1
ATOM 1866 O O . THR A 1 230 ? -0.023 -20.972 15.817 1.00 75.56 230 THR A O 1
ATOM 1869 N N . ILE A 1 231 ? 0.867 -19.211 14.720 1.00 83.25 231 ILE A N 1
ATOM 1870 C CA . ILE A 1 231 ? 0.052 -18.186 15.392 1.00 83.25 231 ILE A CA 1
ATOM 1871 C C . ILE A 1 231 ? -1.429 -18.458 15.096 1.00 83.25 231 ILE A C 1
ATOM 1873 O O . ILE A 1 231 ? -1.776 -18.861 13.981 1.00 83.25 231 ILE A O 1
ATOM 1877 N N . ALA A 1 232 ? -2.308 -18.272 16.085 1.00 85.94 232 ALA A N 1
ATOM 1878 C CA . ALA A 1 232 ? -3.735 -18.477 15.872 1.00 85.94 232 ALA A CA 1
ATOM 1879 C C . ALA A 1 232 ? -4.268 -17.462 14.837 1.00 85.94 232 ALA A C 1
ATOM 1881 O O . ALA A 1 232 ? -3.881 -16.295 14.867 1.00 85.94 232 ALA A O 1
ATOM 1882 N N . PRO A 1 233 ? -5.198 -17.837 13.941 1.00 86.25 233 PRO A N 1
ATOM 1883 C CA . PRO A 1 233 ? -5.638 -16.957 12.849 1.00 86.25 233 PRO A CA 1
ATOM 1884 C C . PRO A 1 233 ? -6.273 -15.644 13.341 1.00 86.25 233 PRO A C 1
ATOM 1886 O O . PRO A 1 233 ? -6.106 -14.592 12.723 1.00 86.25 233 PRO A O 1
ATOM 1889 N N . LYS A 1 234 ? -6.951 -15.680 14.495 1.00 85.00 234 LYS A N 1
ATOM 1890 C CA . LYS A 1 234 ? -7.492 -14.480 15.152 1.00 85.00 234 LYS A CA 1
ATOM 1891 C C . LYS A 1 234 ? -6.391 -13.524 15.613 1.00 85.00 234 LYS A C 1
ATOM 1893 O O . LYS A 1 234 ? -6.512 -12.320 15.427 1.00 85.00 234 LYS A O 1
ATOM 1898 N N . GLU A 1 235 ? -5.308 -14.065 16.168 1.00 88.56 235 GLU A N 1
ATOM 1899 C CA . GLU A 1 235 ? -4.144 -13.279 16.588 1.00 88.56 235 GLU A CA 1
ATOM 1900 C C . GLU A 1 235 ? -3.420 -12.687 15.376 1.00 88.56 235 GLU A C 1
ATOM 1902 O O . GLU A 1 235 ? -3.058 -11.518 15.410 1.00 88.56 235 GLU A O 1
ATOM 1907 N N . VAL A 1 236 ? -3.279 -13.443 14.279 1.00 91.31 236 VAL A N 1
ATOM 1908 C CA . VAL A 1 236 ? -2.727 -12.920 13.015 1.00 91.31 236 VAL A CA 1
ATOM 1909 C C . VAL A 1 236 ? -3.536 -11.718 12.528 1.00 91.31 236 VAL A C 1
ATOM 1911 O O . VAL A 1 236 ? -2.957 -10.687 12.203 1.00 91.31 236 VAL A O 1
ATOM 1914 N N . THR A 1 237 ? -4.867 -11.822 12.541 1.00 91.88 237 THR A N 1
ATOM 1915 C CA . THR A 1 237 ? -5.758 -10.726 12.126 1.00 91.88 237 THR A CA 1
ATOM 1916 C C . THR A 1 237 ? -5.572 -9.489 13.009 1.00 91.88 237 THR A C 1
ATOM 1918 O O . THR A 1 237 ? -5.449 -8.382 12.494 1.00 91.88 237 THR A O 1
ATOM 1921 N N . ALA A 1 238 ? -5.481 -9.669 14.331 1.00 91.44 238 ALA A N 1
ATOM 1922 C CA . ALA A 1 238 ? -5.244 -8.569 15.265 1.00 91.44 238 ALA A CA 1
ATOM 1923 C C . ALA A 1 238 ? -3.862 -7.919 15.080 1.00 91.44 238 ALA A C 1
ATOM 1925 O O . ALA A 1 238 ? -3.751 -6.696 15.102 1.00 91.44 238 ALA A O 1
ATOM 1926 N N . LEU A 1 239 ? -2.811 -8.717 14.856 1.00 94.06 239 LEU A N 1
ATOM 1927 C CA . LEU A 1 239 ? -1.466 -8.206 14.581 1.00 94.06 239 LEU A CA 1
ATOM 1928 C C . LEU A 1 239 ? -1.431 -7.402 13.276 1.00 94.06 239 LEU A C 1
ATOM 1930 O O . LEU A 1 239 ? -0.829 -6.334 13.251 1.00 94.06 239 LEU A O 1
ATOM 1934 N N . ILE A 1 240 ? -2.102 -7.877 12.222 1.00 96.00 240 ILE A N 1
ATOM 1935 C CA . ILE A 1 240 ? -2.222 -7.150 10.951 1.00 96.00 240 ILE A CA 1
ATOM 1936 C C . ILE A 1 240 ? -2.973 -5.829 11.152 1.00 96.00 240 ILE A C 1
ATOM 1938 O O . ILE A 1 240 ? -2.490 -4.797 10.699 1.00 96.00 240 ILE A O 1
ATOM 1942 N N . ALA A 1 241 ? -4.099 -5.826 11.874 1.00 95.19 241 ALA A N 1
ATOM 1943 C CA . ALA A 1 241 ? -4.852 -4.600 12.156 1.00 95.19 241 ALA A CA 1
ATOM 1944 C C . ALA A 1 241 ? -3.978 -3.542 12.851 1.00 95.19 241 ALA A C 1
ATOM 1946 O O . ALA A 1 241 ? -3.972 -2.373 12.469 1.00 95.19 241 ALA A O 1
ATOM 1947 N N . VAL A 1 242 ? -3.181 -3.964 13.837 1.00 95.50 242 VAL A N 1
ATOM 1948 C CA . VAL A 1 242 ? -2.253 -3.082 14.553 1.00 95.50 242 VAL A CA 1
ATOM 1949 C C . VAL A 1 242 ? -1.117 -2.589 13.654 1.00 95.50 242 VAL A C 1
ATOM 1951 O O . VAL A 1 242 ? -0.763 -1.416 13.719 1.00 95.50 242 VAL A O 1
ATOM 1954 N N . LEU A 1 243 ? -0.554 -3.449 12.803 1.00 97.19 243 LEU A N 1
ATOM 1955 C CA . LEU A 1 243 ? 0.471 -3.050 11.832 1.00 97.19 243 LEU A CA 1
ATOM 1956 C C . LEU A 1 243 ? -0.062 -2.021 10.830 1.00 97.19 243 LEU A C 1
ATOM 1958 O O . LEU A 1 243 ? 0.636 -1.050 10.548 1.00 97.19 243 LEU A O 1
ATOM 1962 N N . ASN A 1 244 ? -1.305 -2.179 10.372 1.00 96.69 244 ASN A N 1
ATOM 1963 C CA . ASN A 1 244 ? -1.968 -1.212 9.497 1.00 96.69 244 ASN A CA 1
ATOM 1964 C C . ASN A 1 244 ? -2.181 0.136 10.209 1.00 96.69 244 ASN A C 1
ATOM 1966 O O . ASN A 1 244 ? -1.959 1.183 9.612 1.00 96.69 244 ASN A O 1
ATOM 1970 N N . LEU A 1 245 ? -2.546 0.137 11.498 1.00 96.69 245 LEU A N 1
ATOM 1971 C CA . LEU A 1 245 ? -2.638 1.375 12.282 1.00 96.69 245 LEU A CA 1
ATOM 1972 C C . LEU A 1 245 ? -1.274 2.074 12.403 1.00 96.69 245 LEU A C 1
ATOM 1974 O O . LEU A 1 245 ? -1.180 3.283 12.200 1.00 96.69 245 LEU A O 1
ATOM 1978 N N . ILE A 1 246 ? -0.211 1.322 12.712 1.00 97.00 246 ILE A N 1
ATOM 1979 C CA . ILE A 1 246 ? 1.151 1.872 12.792 1.00 97.00 246 ILE A CA 1
ATOM 1980 C C . ILE A 1 246 ? 1.588 2.409 11.424 1.00 97.00 246 ILE A C 1
ATOM 1982 O O . ILE A 1 246 ? 2.181 3.482 11.364 1.00 97.00 246 ILE A O 1
ATOM 1986 N N . GLU A 1 247 ? 1.285 1.694 10.336 1.00 97.19 247 GLU A N 1
ATOM 1987 C CA . GLU A 1 247 ? 1.553 2.133 8.963 1.00 97.19 247 GLU A CA 1
ATOM 1988 C C . GLU A 1 247 ? 0.888 3.480 8.677 1.00 97.19 247 GLU A C 1
ATOM 1990 O O . GLU A 1 247 ? 1.579 4.408 8.257 1.00 97.19 247 GLU A O 1
ATOM 1995 N N . VAL A 1 248 ? -0.414 3.619 8.958 1.00 96.38 248 VAL A N 1
ATOM 1996 C CA . VAL A 1 248 ? -1.145 4.875 8.743 1.00 96.38 248 VAL A CA 1
ATOM 1997 C C . VAL A 1 248 ? -0.507 6.008 9.544 1.00 96.38 248 VAL A C 1
ATOM 1999 O O . VAL A 1 248 ? -0.095 7.002 8.948 1.00 96.38 248 VAL A O 1
ATOM 2002 N N . ILE A 1 249 ? -0.322 5.839 10.856 1.00 96.56 249 ILE A N 1
ATOM 2003 C CA . ILE A 1 249 ? 0.240 6.891 11.719 1.00 96.56 249 ILE A CA 1
ATOM 2004 C C . ILE A 1 249 ? 1.644 7.295 11.253 1.00 96.56 249 ILE A C 1
ATOM 2006 O O . ILE A 1 249 ? 1.920 8.479 11.064 1.00 96.56 249 ILE A O 1
ATOM 2010 N N . ALA A 1 250 ? 2.529 6.320 11.021 1.00 96.50 250 ALA A N 1
ATOM 2011 C CA . ALA A 1 250 ? 3.896 6.584 10.581 1.00 96.50 250 ALA A CA 1
ATOM 2012 C C . ALA A 1 250 ? 3.945 7.212 9.180 1.00 96.50 250 ALA A C 1
ATOM 2014 O O . ALA A 1 250 ? 4.874 7.960 8.870 1.00 96.50 250 ALA A O 1
ATOM 2015 N N . SER A 1 251 ? 2.964 6.919 8.321 1.00 95.19 251 SER A N 1
ATOM 2016 C CA . SER A 1 251 ? 2.891 7.488 6.978 1.00 95.19 251 SER A CA 1
ATOM 2017 C C . SER A 1 251 ? 2.471 8.960 6.972 1.00 95.19 251 SER A C 1
ATOM 2019 O O . SER A 1 251 ? 2.926 9.674 6.076 1.00 95.19 251 SER A O 1
ATOM 2021 N N . GLN A 1 252 ? 1.656 9.394 7.940 1.00 94.38 252 GLN A N 1
ATOM 2022 C CA . GLN A 1 252 ? 1.072 10.739 7.992 1.00 94.38 252 GLN A CA 1
ATOM 2023 C C . GLN A 1 252 ? 1.854 11.712 8.883 1.00 94.38 252 GLN A C 1
ATOM 2025 O O . GLN A 1 252 ? 1.982 12.877 8.524 1.00 94.38 252 GLN A O 1
ATOM 2030 N N . ASP A 1 253 ? 2.406 11.258 10.015 1.00 95.38 253 ASP A N 1
ATOM 2031 C CA . ASP A 1 253 ? 3.129 12.124 10.955 1.00 95.38 253 ASP A CA 1
ATOM 2032 C C . ASP A 1 253 ? 4.592 11.700 11.147 1.00 95.38 253 ASP A C 1
ATOM 2034 O O . ASP A 1 253 ? 4.905 10.583 11.569 1.00 95.38 253 ASP A O 1
ATOM 2038 N N . GLU A 1 254 ? 5.513 12.625 10.865 1.00 95.00 254 GLU A N 1
ATOM 2039 C CA . GLU A 1 254 ? 6.948 12.417 11.068 1.00 95.00 254 GLU A CA 1
ATOM 2040 C C . GLU A 1 254 ? 7.332 12.333 12.544 1.00 95.00 254 GLU A C 1
ATOM 2042 O O . GLU A 1 254 ? 8.156 11.492 12.910 1.00 95.00 254 GLU A O 1
ATOM 2047 N N . VAL A 1 255 ? 6.711 13.139 13.407 1.00 94.50 255 VAL A N 1
ATOM 2048 C CA . VAL A 1 255 ? 7.052 13.166 14.835 1.00 94.50 255 VAL A CA 1
ATOM 2049 C C . VAL A 1 255 ? 6.719 11.823 15.479 1.00 94.50 255 VAL A C 1
ATOM 2051 O O . VAL A 1 255 ? 7.559 11.234 16.161 1.00 94.50 255 VAL A O 1
ATOM 2054 N N . SER A 1 256 ? 5.530 11.288 15.201 1.00 94.94 256 SER A N 1
ATOM 2055 C CA . SER A 1 256 ? 5.115 9.954 15.645 1.00 94.94 256 SER A CA 1
ATOM 2056 C C . SER A 1 256 ? 6.010 8.858 15.070 1.00 94.94 256 SER A C 1
ATOM 2058 O O . SER A 1 256 ? 6.405 7.945 15.795 1.00 94.94 256 SER A O 1
ATOM 2060 N N . ARG A 1 257 ? 6.391 8.949 13.788 1.00 95.88 257 ARG A N 1
ATOM 2061 C CA . ARG A 1 257 ? 7.300 7.993 13.132 1.00 95.88 257 ARG A CA 1
ATOM 2062 C C . ARG A 1 257 ? 8.670 7.935 13.817 1.00 95.88 257 ARG A C 1
ATOM 2064 O O . ARG A 1 257 ? 9.159 6.841 14.102 1.00 95.88 257 ARG A O 1
ATOM 2071 N N . ILE A 1 258 ? 9.269 9.083 14.126 1.00 95.06 258 ILE A N 1
ATOM 2072 C CA . ILE A 1 258 ? 10.534 9.154 14.873 1.00 95.06 258 ILE A CA 1
ATOM 2073 C C . ILE A 1 258 ? 10.325 8.661 16.310 1.00 95.06 258 ILE A C 1
ATOM 2075 O O . ILE A 1 258 ? 11.083 7.817 16.788 1.00 95.06 258 ILE A O 1
ATOM 2079 N N . GLY A 1 259 ? 9.244 9.088 16.970 1.00 94.00 259 GLY A N 1
ATOM 2080 C CA . GLY A 1 259 ? 8.901 8.674 18.332 1.00 94.00 259 GLY A CA 1
ATOM 2081 C C . GLY A 1 259 ? 8.732 7.160 18.480 1.00 94.00 259 GLY A C 1
ATOM 2082 O O . GLY A 1 259 ? 9.157 6.584 19.479 1.00 94.00 259 GLY A O 1
ATOM 2083 N N . PHE A 1 260 ? 8.173 6.498 17.469 1.00 94.88 260 PHE A N 1
ATOM 2084 C CA . PHE A 1 260 ? 8.124 5.044 17.361 1.00 94.88 260 PHE A CA 1
ATOM 2085 C C . PHE A 1 260 ? 9.520 4.417 17.295 1.00 94.88 260 PHE A C 1
ATOM 2087 O O . PHE A 1 260 ? 9.813 3.479 18.042 1.00 94.88 260 PHE A O 1
ATOM 2094 N N . PHE A 1 261 ? 10.375 4.921 16.406 1.00 94.31 261 PHE A N 1
ATOM 2095 C CA . PHE A 1 261 ? 11.696 4.358 16.141 1.00 94.31 261 PHE A CA 1
ATOM 2096 C C . PHE A 1 261 ? 12.673 4.536 17.312 1.00 94.31 261 PHE A C 1
ATOM 2098 O O . PHE A 1 261 ? 13.384 3.595 17.668 1.00 94.31 261 PHE A O 1
ATOM 2105 N N . GLU A 1 262 ? 12.679 5.707 17.949 1.00 92.56 262 GLU A N 1
ATOM 2106 C CA . GLU A 1 262 ? 13.607 6.039 19.036 1.00 92.56 262 GLU A CA 1
ATOM 2107 C C . GLU A 1 262 ? 13.215 5.430 20.391 1.00 92.56 262 GLU A C 1
ATOM 2109 O O . GLU A 1 262 ? 14.027 5.396 21.321 1.00 92.56 262 GLU A O 1
ATOM 2114 N N . HIS A 1 263 ? 11.983 4.928 20.543 1.00 91.06 263 HIS A N 1
ATOM 2115 C CA . HIS A 1 263 ? 11.517 4.446 21.839 1.00 91.06 263 HIS A CA 1
ATOM 2116 C C . HIS A 1 263 ? 12.256 3.160 22.278 1.00 91.06 263 HIS A C 1
ATOM 2118 O O . HIS A 1 263 ? 12.071 2.085 21.690 1.00 91.06 263 HIS A O 1
ATOM 2124 N N . PRO A 1 264 ? 13.013 3.186 23.394 1.00 87.94 264 PRO A N 1
ATOM 2125 C CA . PRO A 1 264 ? 13.967 2.126 23.736 1.00 87.94 264 PRO A CA 1
ATOM 2126 C C . PRO A 1 264 ? 13.311 0.784 24.091 1.00 87.94 264 PRO A C 1
ATOM 2128 O O . PRO A 1 264 ? 13.931 -0.271 23.963 1.00 87.94 264 PRO A O 1
ATOM 2131 N N . GLN A 1 265 ? 12.056 0.804 24.553 1.00 88.56 265 GLN A N 1
ATOM 2132 C CA . GLN A 1 265 ? 11.326 -0.413 24.931 1.00 88.56 265 GLN A CA 1
ATOM 2133 C C . GLN A 1 265 ? 10.603 -1.076 23.755 1.00 88.56 265 GLN A C 1
ATOM 2135 O O . GLN A 1 265 ? 10.256 -2.248 23.856 1.00 88.56 265 GLN A O 1
ATOM 2140 N N . TRP A 1 266 ? 10.332 -0.339 22.674 1.00 90.75 266 TRP A N 1
ATOM 2141 C CA . TRP A 1 266 ? 9.536 -0.858 21.558 1.00 90.75 266 TRP A CA 1
ATOM 2142 C C . TRP A 1 266 ? 10.392 -1.648 20.575 1.00 90.75 266 TRP A C 1
ATOM 2144 O O . TRP A 1 266 ? 9.914 -2.628 20.013 1.00 90.75 266 TRP A O 1
ATOM 2154 N N . GLN A 1 267 ? 11.673 -1.275 20.449 1.00 90.12 267 GLN A N 1
ATOM 2155 C CA . GLN A 1 267 ? 12.684 -2.006 19.679 1.00 90.12 267 GLN A CA 1
ATOM 2156 C C . GLN A 1 267 ? 12.167 -2.423 18.296 1.00 90.12 267 GLN A C 1
ATOM 2158 O O . GLN A 1 267 ? 12.229 -3.600 17.946 1.00 90.12 267 GLN A O 1
ATOM 2163 N N . ILE A 1 268 ? 11.641 -1.470 17.520 1.00 91.81 268 ILE A N 1
ATOM 2164 C CA . ILE A 1 268 ? 10.962 -1.726 16.236 1.00 91.81 268 ILE A CA 1
ATOM 2165 C C . ILE A 1 268 ? 11.795 -2.607 15.312 1.00 91.81 268 ILE A C 1
ATOM 2167 O O . ILE A 1 268 ? 11.291 -3.581 14.756 1.00 91.81 268 ILE A O 1
ATOM 2171 N N . THR A 1 269 ? 13.088 -2.316 15.210 1.00 91.25 269 THR A N 1
ATOM 2172 C CA . THR A 1 269 ? 14.033 -3.085 14.398 1.00 91.25 269 THR A CA 1
ATOM 2173 C C . THR A 1 269 ? 14.107 -4.537 14.858 1.00 91.25 269 THR A C 1
ATOM 2175 O O . THR A 1 269 ? 13.910 -5.460 14.072 1.00 91.25 269 THR A O 1
ATOM 2178 N N . GLY A 1 270 ? 14.298 -4.753 16.159 1.00 89.62 270 GLY A N 1
ATOM 2179 C CA . GLY A 1 270 ? 14.301 -6.079 16.761 1.00 89.62 270 GLY A CA 1
ATOM 2180 C C . GLY A 1 270 ? 12.966 -6.806 16.597 1.00 89.62 270 GLY A C 1
ATOM 2181 O O . GLY A 1 270 ? 12.960 -7.982 16.241 1.00 89.62 270 GLY A O 1
ATOM 2182 N N . ALA A 1 271 ? 11.845 -6.135 16.851 1.00 91.62 271 ALA A N 1
ATOM 2183 C CA . ALA A 1 271 ? 10.510 -6.714 16.789 1.00 91.62 271 ALA A CA 1
ATOM 2184 C C . ALA A 1 271 ? 10.138 -7.127 15.358 1.00 91.62 271 ALA A C 1
ATOM 2186 O O . ALA A 1 271 ? 9.823 -8.293 15.123 1.00 91.62 271 ALA A O 1
ATOM 2187 N N . PHE A 1 272 ? 10.215 -6.202 14.401 1.00 94.88 272 PHE A N 1
ATOM 2188 C CA . PHE A 1 272 ? 9.700 -6.408 13.048 1.00 94.88 272 PHE A CA 1
ATOM 2189 C C . PHE A 1 272 ? 10.647 -7.245 12.186 1.00 94.88 272 PHE A C 1
ATOM 2191 O O . PHE A 1 272 ? 10.216 -8.273 11.665 1.00 94.88 272 PHE A O 1
ATOM 2198 N N . PHE A 1 273 ? 11.943 -6.912 12.104 1.00 92.19 273 PHE A N 1
ATOM 2199 C CA . PHE A 1 273 ? 12.892 -7.752 11.353 1.00 92.19 273 PHE A CA 1
ATOM 2200 C C . PHE A 1 273 ? 13.059 -9.130 11.998 1.00 92.19 273 PHE A C 1
ATOM 2202 O O . PHE A 1 273 ? 13.175 -10.133 11.299 1.00 92.19 273 PHE A O 1
ATOM 2209 N N . GLY A 1 274 ? 12.980 -9.214 13.329 1.00 89.69 274 GLY A N 1
ATOM 2210 C CA . GLY A 1 274 ? 12.982 -10.495 14.026 1.00 89.69 274 GLY A CA 1
ATOM 2211 C C . GLY A 1 274 ? 11.793 -11.389 13.666 1.00 89.69 274 GLY A C 1
ATOM 2212 O O . GLY A 1 274 ? 11.964 -12.601 13.553 1.00 89.69 274 GLY A O 1
ATOM 2213 N N . LEU A 1 275 ? 10.603 -10.809 13.481 1.00 91.69 275 LEU A N 1
ATOM 2214 C CA . LEU A 1 275 ? 9.415 -11.533 13.021 1.00 91.69 275 LEU A CA 1
ATOM 2215 C C . LEU A 1 275 ? 9.493 -11.907 11.538 1.00 91.69 275 LEU A C 1
ATOM 2217 O O . LEU A 1 275 ? 9.045 -12.995 11.185 1.00 91.69 275 LEU A O 1
ATOM 2221 N N . LEU A 1 276 ? 10.103 -11.076 10.686 1.00 91.12 276 LEU A N 1
ATOM 2222 C CA . LEU A 1 276 ? 10.334 -11.410 9.273 1.00 91.12 276 LEU A CA 1
ATOM 2223 C C . LEU A 1 276 ? 11.186 -12.680 9.107 1.00 91.12 276 LEU A C 1
ATOM 2225 O O . LEU A 1 276 ? 10.922 -13.478 8.205 1.00 91.12 276 LEU A O 1
ATOM 2229 N N . SER A 1 277 ? 12.146 -12.907 10.011 1.00 86.50 277 SER A N 1
ATOM 2230 C CA . SER A 1 277 ? 12.949 -14.138 10.066 1.00 86.50 277 SER A CA 1
ATOM 2231 C C . SER A 1 277 ? 12.203 -15.355 10.643 1.00 86.50 277 SER A C 1
ATOM 2233 O O . SER A 1 277 ? 12.729 -16.468 10.615 1.00 86.50 277 SER A O 1
ATOM 2235 N N . CYS A 1 278 ? 11.005 -15.179 11.210 1.00 86.81 278 CYS A N 1
ATOM 2236 C CA . CYS A 1 278 ? 10.203 -16.271 11.764 1.00 86.81 278 CYS A CA 1
ATOM 2237 C C . CYS A 1 278 ? 9.320 -16.934 10.690 1.00 86.81 278 CYS A C 1
ATOM 2239 O O . CYS A 1 278 ? 8.973 -16.338 9.669 1.00 86.81 278 CYS A O 1
ATOM 2241 N N . ARG A 1 279 ? 8.888 -18.175 10.953 1.00 82.94 279 ARG A N 1
ATOM 2242 C CA . ARG A 1 279 ? 7.934 -18.911 10.101 1.00 82.94 279 ARG A CA 1
ATOM 2243 C C . ARG A 1 279 ? 6.493 -18.478 10.394 1.00 82.94 279 ARG A C 1
ATOM 2245 O O . ARG A 1 279 ? 5.746 -19.193 11.058 1.00 82.94 279 ARG A O 1
ATOM 2252 N N . ILE A 1 280 ? 6.135 -17.280 9.944 1.00 89.88 280 ILE A N 1
ATOM 2253 C CA . ILE A 1 280 ? 4.796 -16.684 10.081 1.00 89.88 280 ILE A CA 1
ATOM 2254 C C . ILE A 1 280 ? 4.070 -16.634 8.730 1.00 89.88 280 ILE A C 1
ATOM 2256 O O . ILE A 1 280 ? 4.690 -16.807 7.682 1.00 89.88 280 ILE A O 1
ATOM 2260 N N . SER A 1 281 ? 2.756 -16.401 8.748 1.00 90.88 281 SER A N 1
ATOM 2261 C CA . SER A 1 281 ? 1.946 -16.259 7.530 1.00 90.88 281 SER A CA 1
ATOM 2262 C C . SER A 1 281 ? 2.435 -15.108 6.649 1.00 90.88 281 SER A C 1
ATOM 2264 O O . SER A 1 281 ? 2.773 -14.039 7.165 1.00 90.88 281 SER A O 1
ATOM 2266 N N . LEU A 1 282 ? 2.386 -15.289 5.326 1.00 91.75 282 LEU A N 1
ATOM 2267 C CA . LEU A 1 282 ? 2.797 -14.253 4.375 1.00 91.75 282 LEU A CA 1
ATOM 2268 C C . LEU A 1 282 ? 1.977 -12.967 4.484 1.00 91.75 282 LEU A C 1
ATOM 2270 O O . LEU A 1 282 ? 2.549 -11.898 4.323 1.00 91.75 282 LEU A O 1
ATOM 2274 N N . ASP A 1 283 ? 0.697 -13.039 4.857 1.00 93.50 283 ASP A N 1
ATOM 2275 C CA . ASP A 1 283 ? -0.126 -11.843 5.093 1.00 93.50 283 ASP A CA 1
ATOM 2276 C C . ASP A 1 283 ? 0.449 -10.963 6.216 1.00 93.50 283 ASP A C 1
ATOM 2278 O O . ASP A 1 283 ? 0.475 -9.738 6.117 1.00 93.50 283 ASP A O 1
ATOM 2282 N N . LEU A 1 284 ? 0.989 -11.594 7.265 1.00 94.81 284 LEU A N 1
ATOM 2283 C CA . LEU A 1 284 ? 1.620 -10.884 8.376 1.00 94.81 284 LEU A CA 1
ATOM 2284 C C . LEU A 1 284 ? 2.982 -10.317 7.966 1.00 94.81 284 LEU A C 1
ATOM 2286 O O . LEU A 1 284 ? 3.308 -9.193 8.336 1.00 94.81 284 LEU A O 1
ATOM 2290 N N . LYS A 1 285 ? 3.767 -11.058 7.169 1.00 95.12 285 LYS A N 1
ATOM 2291 C CA . LYS A 1 285 ? 5.011 -10.518 6.597 1.00 95.12 285 LYS A CA 1
ATOM 2292 C C . LYS A 1 285 ? 4.742 -9.348 5.653 1.00 95.12 285 LYS A C 1
ATOM 2294 O O . LYS A 1 285 ? 5.510 -8.392 5.645 1.00 95.12 285 LYS A O 1
ATOM 2299 N N . ALA A 1 286 ? 3.650 -9.407 4.894 1.00 96.38 286 ALA A N 1
ATOM 2300 C CA . ALA A 1 286 ? 3.263 -8.343 3.988 1.00 96.38 286 ALA A CA 1
ATOM 2301 C C . ALA A 1 286 ? 2.887 -7.067 4.750 1.00 96.38 286 ALA A C 1
ATOM 2303 O O . ALA A 1 286 ? 3.385 -5.988 4.431 1.00 96.38 286 ALA A O 1
ATOM 2304 N N . ALA A 1 287 ? 2.087 -7.204 5.812 1.00 97.25 287 ALA A N 1
ATOM 2305 C CA . ALA A 1 287 ? 1.778 -6.099 6.715 1.00 97.25 287 ALA A CA 1
ATOM 2306 C C . ALA A 1 287 ? 3.052 -5.518 7.355 1.00 97.25 287 ALA A C 1
ATOM 2308 O O . ALA A 1 287 ? 3.231 -4.306 7.354 1.00 97.25 287 ALA A O 1
ATOM 2309 N N . LEU A 1 288 ? 3.990 -6.364 7.809 1.00 97.12 288 LEU A N 1
ATOM 2310 C CA . LEU A 1 288 ? 5.280 -5.909 8.347 1.00 97.12 288 LEU A CA 1
ATOM 2311 C C . LEU A 1 288 ? 6.073 -5.084 7.327 1.00 97.12 288 LEU A C 1
ATOM 2313 O O . LEU A 1 288 ? 6.608 -4.038 7.688 1.00 97.12 288 LEU A O 1
ATOM 2317 N N . PHE A 1 289 ? 6.148 -5.521 6.066 1.00 97.19 289 PHE A N 1
ATOM 2318 C CA . PHE A 1 289 ? 6.833 -4.757 5.023 1.00 97.19 289 PHE A CA 1
ATOM 2319 C C . PHE A 1 289 ? 6.148 -3.424 4.721 1.00 97.19 289 PHE A C 1
ATOM 2321 O O . PHE A 1 289 ? 6.848 -2.423 4.589 1.00 97.19 289 PHE A O 1
ATOM 2328 N N . ASN A 1 290 ? 4.814 -3.368 4.671 1.00 97.06 290 ASN A N 1
ATOM 2329 C CA . ASN A 1 290 ? 4.106 -2.100 4.476 1.00 97.06 290 ASN A CA 1
ATOM 2330 C C . ASN A 1 290 ? 4.348 -1.132 5.648 1.00 97.06 290 ASN A C 1
ATOM 2332 O O . ASN A 1 290 ? 4.713 0.023 5.429 1.00 97.06 290 ASN A O 1
ATOM 2336 N N . THR A 1 291 ? 4.267 -1.614 6.893 1.00 97.12 291 THR A N 1
ATOM 2337 C CA . THR A 1 291 ? 4.588 -0.807 8.076 1.00 97.12 291 THR A CA 1
ATOM 2338 C C . THR A 1 291 ? 6.032 -0.307 8.032 1.00 97.12 291 THR A C 1
ATOM 2340 O O . THR A 1 291 ? 6.274 0.883 8.213 1.00 97.12 291 THR A O 1
ATOM 2343 N N . LEU A 1 292 ? 7.004 -1.181 7.742 1.00 96.94 292 LEU A N 1
ATOM 2344 C CA . LEU A 1 292 ? 8.408 -0.789 7.587 1.00 96.94 292 LEU A CA 1
ATOM 2345 C C . LEU A 1 292 ? 8.588 0.226 6.448 1.00 96.94 292 LEU A C 1
ATOM 2347 O O . LEU A 1 292 ? 9.362 1.166 6.597 1.00 96.94 292 LEU A O 1
ATOM 2351 N N . SER A 1 293 ? 7.847 0.094 5.347 1.00 96.38 293 SER A N 1
ATOM 2352 C CA . SER A 1 293 ? 7.857 1.057 4.244 1.00 96.38 293 SER A CA 1
ATOM 2353 C C . SER A 1 293 ? 7.418 2.448 4.705 1.00 96.38 293 SER A C 1
ATOM 2355 O O . SER A 1 293 ? 8.042 3.430 4.310 1.00 96.38 293 SER A O 1
ATOM 2357 N N . ALA A 1 294 ? 6.412 2.563 5.576 1.00 96.31 294 ALA A N 1
ATOM 2358 C CA . ALA A 1 294 ? 5.998 3.857 6.123 1.00 96.31 294 ALA A CA 1
ATOM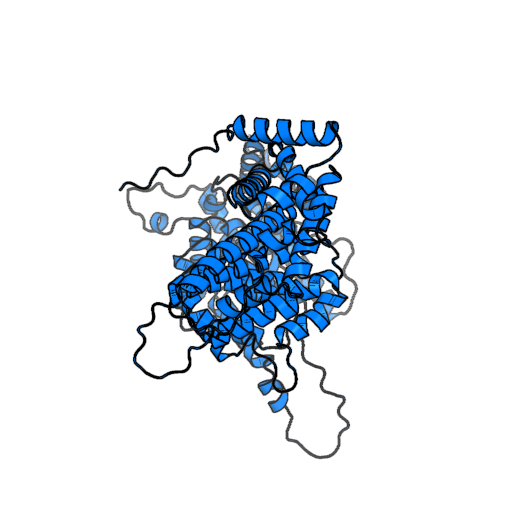 2359 C C . ALA A 1 294 ? 7.115 4.535 6.941 1.00 96.31 294 ALA A C 1
ATOM 2361 O O . ALA A 1 294 ? 7.306 5.748 6.846 1.00 96.31 294 ALA A O 1
ATOM 2362 N N . PHE A 1 295 ? 7.918 3.756 7.675 1.00 96.31 295 PHE A N 1
ATOM 2363 C CA . PHE A 1 295 ? 9.068 4.258 8.436 1.00 96.31 295 PHE A CA 1
ATOM 2364 C C . PHE A 1 295 ? 10.189 4.830 7.553 1.00 96.31 295 PHE A C 1
ATOM 2366 O O . PHE A 1 295 ? 10.860 5.784 7.943 1.00 96.31 295 PHE A O 1
ATOM 2373 N N . THR A 1 296 ? 10.369 4.294 6.344 1.00 94.88 296 THR A N 1
ATOM 2374 C CA . THR A 1 296 ? 11.444 4.710 5.417 1.00 94.88 296 THR A CA 1
ATOM 2375 C C . THR A 1 296 ? 11.245 6.100 4.809 1.00 94.88 296 THR A C 1
ATOM 2377 O O . THR A 1 296 ? 12.147 6.620 4.155 1.00 94.88 296 THR A O 1
ATOM 2380 N N . LYS A 1 297 ? 10.093 6.746 5.046 1.00 92.81 297 LYS A N 1
ATOM 2381 C CA . LYS A 1 297 ? 9.884 8.150 4.664 1.00 92.81 297 LYS A CA 1
ATOM 2382 C C . LYS A 1 297 ? 10.902 9.088 5.330 1.00 92.81 297 LYS A C 1
ATOM 2384 O O . LYS A 1 297 ? 11.281 10.081 4.721 1.00 92.81 297 LYS A O 1
ATOM 2389 N N . THR A 1 298 ? 11.385 8.757 6.532 1.00 93.94 298 THR A N 1
ATOM 2390 C CA . THR A 1 298 ? 12.506 9.470 7.167 1.00 93.94 298 THR A CA 1
ATOM 2391 C C . THR A 1 298 ? 13.837 8.843 6.749 1.00 93.94 298 THR A C 1
ATOM 2393 O O . THR A 1 298 ? 14.083 7.658 6.986 1.00 93.94 298 THR A O 1
ATOM 2396 N N . SER A 1 299 ? 14.721 9.666 6.179 1.00 90.94 299 SER A N 1
ATOM 2397 C CA . SER A 1 299 ? 16.007 9.241 5.601 1.00 90.94 299 SER A CA 1
ATOM 2398 C C . SER A 1 299 ? 16.917 8.493 6.585 1.00 90.94 299 SER A C 1
ATOM 2400 O O . SER A 1 299 ? 17.508 7.465 6.252 1.00 90.94 299 SER A O 1
ATOM 2402 N N . GLU A 1 300 ? 16.992 8.954 7.836 1.00 91.06 300 GLU A N 1
ATOM 2403 C CA . GLU A 1 300 ? 17.820 8.323 8.872 1.00 91.06 300 GLU A CA 1
ATOM 2404 C C . GLU A 1 300 ? 17.376 6.893 9.195 1.00 91.06 300 GLU A C 1
ATOM 2406 O O . GLU A 1 300 ? 18.204 5.985 9.322 1.00 91.06 300 GLU A O 1
ATOM 2411 N N . ILE A 1 301 ? 16.060 6.673 9.250 1.00 93.81 301 ILE A N 1
ATOM 2412 C CA . ILE A 1 301 ? 15.474 5.357 9.507 1.00 93.81 301 ILE A CA 1
ATOM 2413 C C . ILE A 1 301 ? 15.721 4.432 8.311 1.00 93.81 301 ILE A C 1
ATOM 2415 O O . ILE A 1 301 ? 16.109 3.278 8.499 1.00 93.81 301 ILE A O 1
ATOM 2419 N N . ALA A 1 302 ? 15.576 4.933 7.081 1.00 92.94 302 ALA A N 1
ATOM 2420 C CA . ALA A 1 302 ? 15.865 4.163 5.873 1.00 92.94 302 ALA A CA 1
ATOM 2421 C C . ALA A 1 302 ? 17.338 3.721 5.796 1.00 92.94 302 ALA A C 1
ATOM 2423 O O . ALA A 1 302 ? 17.609 2.556 5.503 1.00 92.94 302 ALA A O 1
ATOM 2424 N N . MET A 1 303 ? 18.287 4.607 6.133 1.00 90.69 303 MET A N 1
ATOM 2425 C CA . MET A 1 303 ? 19.714 4.262 6.243 1.00 90.69 303 MET A CA 1
ATOM 2426 C C . MET A 1 303 ? 19.959 3.168 7.285 1.00 90.69 303 MET A C 1
ATOM 2428 O O . MET A 1 303 ? 20.751 2.251 7.059 1.00 90.69 303 MET A O 1
ATOM 2432 N N . HIS A 1 304 ? 19.284 3.242 8.434 1.00 92.56 304 HIS A N 1
ATOM 2433 C CA . HIS A 1 304 ? 19.399 2.217 9.466 1.00 92.56 304 HIS A CA 1
ATOM 2434 C C . HIS A 1 304 ? 18.833 0.867 9.002 1.00 92.56 304 HIS A C 1
ATOM 2436 O O . HIS A 1 304 ? 19.473 -0.168 9.185 1.00 92.56 304 HIS A O 1
ATOM 2442 N N . PHE A 1 305 ? 17.669 0.866 8.352 1.00 94.38 305 PHE A N 1
ATOM 2443 C CA . PHE A 1 305 ? 17.066 -0.347 7.804 1.00 94.38 305 PHE A CA 1
ATOM 2444 C C . PHE A 1 305 ? 17.920 -0.974 6.704 1.00 94.38 305 PHE A C 1
ATOM 2446 O O . PHE A 1 305 ? 18.059 -2.193 6.692 1.00 94.38 305 PHE A O 1
ATOM 2453 N N . TRP A 1 306 ? 18.550 -0.180 5.834 1.00 92.88 306 TRP A N 1
ATOM 2454 C CA . TRP A 1 306 ? 19.465 -0.709 4.820 1.00 92.88 306 TRP A CA 1
ATOM 2455 C C . TRP A 1 306 ? 20.646 -1.470 5.431 1.00 92.88 306 TRP A C 1
ATOM 2457 O O . TRP A 1 306 ? 20.979 -2.561 4.972 1.00 92.88 306 TRP A O 1
ATOM 2467 N N . LYS A 1 307 ? 21.232 -0.949 6.517 1.00 91.44 307 LYS A N 1
ATOM 2468 C CA . LYS A 1 307 ? 22.292 -1.655 7.256 1.00 91.44 307 LYS A CA 1
ATOM 2469 C C . LYS A 1 307 ? 21.798 -2.992 7.806 1.00 91.44 307 LYS A C 1
ATOM 2471 O O . LYS A 1 307 ? 22.457 -4.005 7.604 1.00 91.44 307 LYS A O 1
ATOM 2476 N N . ILE A 1 308 ? 20.612 -3.011 8.422 1.00 92.38 308 ILE A N 1
ATOM 2477 C CA . ILE A 1 308 ? 20.009 -4.247 8.945 1.00 92.38 308 ILE A CA 1
ATOM 2478 C C . ILE A 1 308 ? 19.757 -5.262 7.824 1.00 92.38 308 ILE A C 1
ATOM 2480 O O . ILE A 1 308 ? 20.022 -6.442 8.020 1.00 92.38 308 ILE A O 1
ATOM 2484 N N . ILE A 1 309 ? 19.268 -4.829 6.656 1.00 91.88 309 ILE A N 1
ATOM 2485 C CA . ILE A 1 309 ? 19.043 -5.705 5.491 1.00 91.88 309 ILE A CA 1
ATOM 2486 C C . ILE A 1 309 ? 20.335 -6.434 5.098 1.00 91.88 309 ILE A C 1
ATOM 2488 O O . ILE A 1 309 ? 20.281 -7.631 4.810 1.00 91.88 309 ILE A O 1
ATOM 2492 N N . GLY A 1 310 ? 21.471 -5.728 5.115 1.00 89.25 310 GLY A N 1
ATOM 2493 C CA . GLY A 1 310 ? 22.789 -6.317 4.878 1.00 89.25 310 GLY A CA 1
ATOM 2494 C C . GLY A 1 310 ? 23.243 -7.250 6.005 1.00 89.25 310 GLY A C 1
ATOM 2495 O O . GLY A 1 310 ? 23.761 -8.325 5.736 1.00 89.25 310 GLY A O 1
ATOM 2496 N N . GLU A 1 311 ? 22.997 -6.896 7.269 1.00 90.69 311 GLU A N 1
ATOM 2497 C CA . GLU A 1 311 ? 23.359 -7.732 8.428 1.00 90.69 311 GLU A CA 1
ATOM 2498 C C . GLU A 1 311 ? 22.582 -9.054 8.496 1.00 90.69 311 GLU A C 1
ATOM 2500 O O . GLU A 1 311 ? 23.133 -10.072 8.912 1.00 90.69 311 GLU A O 1
ATOM 2505 N N . ILE A 1 312 ? 21.303 -9.046 8.111 1.00 89.19 312 ILE A N 1
ATOM 2506 C CA . ILE A 1 312 ? 20.460 -10.252 8.080 1.00 89.19 312 ILE A CA 1
ATOM 2507 C C . ILE A 1 312 ? 20.549 -11.002 6.748 1.00 89.19 312 ILE A C 1
ATOM 2509 O O . ILE A 1 312 ? 19.869 -12.017 6.596 1.00 89.19 312 ILE A O 1
ATOM 2513 N N . ASP A 1 313 ? 21.337 -10.493 5.791 1.00 88.69 313 ASP A N 1
ATOM 2514 C CA . ASP A 1 313 ? 21.526 -11.075 4.461 1.00 88.69 313 ASP A CA 1
ATOM 2515 C C . ASP A 1 313 ? 20.175 -11.363 3.754 1.00 88.69 313 ASP A C 1
ATOM 2517 O O . ASP A 1 313 ? 19.972 -12.396 3.118 1.00 88.69 313 ASP A O 1
ATOM 2521 N N . LEU A 1 314 ? 19.216 -10.428 3.858 1.00 89.06 314 LEU A N 1
ATOM 2522 C CA . LEU A 1 314 ? 17.800 -10.651 3.505 1.00 89.06 314 LEU A CA 1
ATOM 2523 C C . LEU A 1 314 ? 17.581 -11.151 2.063 1.00 89.06 314 LEU A C 1
ATOM 2525 O O . LEU A 1 314 ? 16.696 -11.970 1.807 1.00 89.06 314 LEU A O 1
ATOM 2529 N N . PHE A 1 315 ? 18.376 -10.629 1.126 1.00 90.00 315 PHE A N 1
ATOM 2530 C CA . PHE A 1 315 ? 18.335 -10.972 -0.301 1.00 90.00 315 PHE A CA 1
ATOM 2531 C C . PHE A 1 315 ? 19.504 -11.856 -0.735 1.00 90.00 315 PHE A C 1
ATOM 2533 O O . PHE A 1 315 ? 19.615 -12.166 -1.920 1.00 90.00 315 PHE A O 1
ATOM 2540 N N . ALA A 1 316 ? 20.388 -12.243 0.184 1.00 88.69 316 ALA A N 1
ATOM 2541 C CA . ALA A 1 316 ? 21.511 -13.102 -0.144 1.00 88.69 316 ALA A CA 1
ATOM 2542 C C . ALA A 1 316 ? 21.021 -14.525 -0.485 1.00 88.69 316 ALA A C 1
ATOM 2544 O O . ALA A 1 316 ? 19.979 -14.965 0.018 1.00 88.69 316 ALA A O 1
ATOM 2545 N N . PRO A 1 317 ? 21.754 -15.260 -1.338 1.00 88.25 317 PRO A N 1
ATOM 2546 C CA . PRO A 1 317 ? 21.461 -16.664 -1.598 1.00 88.25 317 PRO A CA 1
ATOM 2547 C C . PRO A 1 317 ? 21.613 -17.493 -0.317 1.00 88.25 317 PRO A C 1
ATOM 2549 O O . PRO A 1 317 ? 22.493 -17.240 0.507 1.00 88.25 317 PRO A O 1
ATOM 2552 N N . MET A 1 318 ? 20.757 -18.499 -0.151 1.00 85.38 318 MET A N 1
ATOM 2553 C CA . MET A 1 318 ? 20.858 -19.436 0.968 1.00 85.38 318 MET A CA 1
ATOM 2554 C C . MET A 1 318 ? 22.097 -20.337 0.819 1.00 85.38 318 MET A C 1
ATOM 2556 O O . MET A 1 318 ? 22.511 -20.656 -0.289 1.00 85.38 318 MET A O 1
ATOM 2560 N N . GLU A 1 319 ? 22.653 -20.850 1.923 1.00 79.00 319 GLU A N 1
ATOM 2561 C CA . GLU A 1 319 ? 23.889 -21.665 1.898 1.00 79.00 319 GLU A CA 1
ATOM 2562 C C . GLU A 1 319 ? 23.846 -22.866 0.929 1.00 79.00 319 GLU A C 1
ATOM 2564 O O . GLU A 1 319 ? 24.874 -23.264 0.388 1.00 79.00 319 GLU A O 1
ATOM 2569 N N . ASN A 1 320 ? 22.657 -23.433 0.689 1.00 78.81 320 ASN A N 1
ATOM 2570 C CA . ASN A 1 320 ? 22.451 -24.604 -0.172 1.00 78.81 320 ASN A CA 1
ATOM 2571 C C . ASN A 1 320 ? 21.662 -24.297 -1.459 1.00 78.81 320 ASN A C 1
ATOM 2573 O O . ASN A 1 320 ? 21.226 -25.224 -2.145 1.00 78.81 320 ASN A O 1
ATOM 2577 N N . SER A 1 321 ? 21.402 -23.025 -1.769 1.00 81.56 321 SER A N 1
ATOM 2578 C CA . SER A 1 321 ? 20.624 -22.631 -2.943 1.00 81.56 321 SER A CA 1
ATOM 2579 C C . SER A 1 321 ? 21.017 -21.242 -3.424 1.00 81.56 321 SER A C 1
ATOM 2581 O O . SER A 1 321 ? 21.048 -20.300 -2.643 1.00 81.56 321 SER A O 1
ATOM 2583 N N . ASP A 1 322 ? 21.164 -21.083 -4.737 1.00 81.75 322 ASP A N 1
ATOM 2584 C CA . ASP A 1 322 ? 21.350 -19.765 -5.357 1.00 81.75 322 ASP A CA 1
ATOM 2585 C C . ASP A 1 322 ? 20.126 -18.839 -5.182 1.00 81.75 322 ASP A C 1
ATOM 2587 O O . ASP A 1 322 ? 20.166 -17.675 -5.574 1.00 81.75 322 ASP A O 1
ATOM 2591 N N . MET A 1 323 ? 19.022 -19.340 -4.612 1.00 86.12 323 MET A N 1
ATOM 2592 C CA . MET A 1 323 ? 17.818 -18.561 -4.347 1.00 86.12 323 MET A CA 1
ATOM 2593 C C . MET A 1 323 ? 17.840 -17.921 -2.951 1.00 86.12 323 MET A C 1
ATOM 2595 O O . MET A 1 323 ? 18.134 -18.606 -1.966 1.00 86.12 323 MET A O 1
ATOM 2599 N N . PRO A 1 324 ? 17.433 -16.645 -2.831 1.00 89.44 324 PRO A N 1
ATOM 2600 C CA . PRO A 1 324 ? 17.158 -16.021 -1.540 1.00 89.44 324 PRO A CA 1
ATOM 2601 C C . PRO A 1 324 ? 15.966 -16.661 -0.819 1.00 89.44 324 PRO A C 1
ATOM 2603 O O . PRO A 1 324 ? 15.025 -17.141 -1.459 1.00 89.44 324 PRO A O 1
ATOM 2606 N N . ALA A 1 325 ? 15.947 -16.593 0.515 1.00 88.88 325 ALA A N 1
ATOM 2607 C CA . ALA A 1 325 ? 14.852 -17.137 1.328 1.00 88.88 325 ALA A CA 1
ATOM 2608 C C . ALA A 1 325 ? 13.488 -16.508 0.978 1.00 88.88 325 ALA A C 1
ATOM 2610 O O . ALA A 1 325 ? 12.497 -17.221 0.834 1.00 88.88 325 ALA A O 1
ATOM 2611 N N . ILE A 1 326 ? 13.449 -15.189 0.746 1.00 91.38 326 ILE A N 1
ATOM 2612 C CA . ILE A 1 326 ? 12.237 -14.482 0.295 1.00 91.38 326 ILE A CA 1
ATOM 2613 C C . ILE A 1 326 ? 11.747 -15.024 -1.052 1.00 91.38 326 ILE A C 1
ATOM 2615 O O . ILE A 1 326 ? 10.549 -15.229 -1.235 1.00 91.38 326 ILE A O 1
ATOM 2619 N N . ALA A 1 327 ? 12.658 -15.275 -1.998 1.00 92.19 327 ALA A N 1
ATOM 2620 C CA . ALA A 1 327 ? 12.289 -15.812 -3.305 1.00 92.19 327 ALA A CA 1
ATOM 2621 C C . ALA A 1 327 ? 11.687 -17.217 -3.175 1.00 92.19 327 ALA A C 1
ATOM 2623 O O . ALA A 1 327 ? 10.698 -17.522 -3.833 1.00 92.19 327 ALA A O 1
ATOM 2624 N N . TYR A 1 328 ? 12.245 -18.049 -2.295 1.00 91.69 328 TYR A N 1
ATOM 2625 C CA . TYR A 1 328 ? 11.702 -19.371 -2.002 1.00 91.69 328 TYR A CA 1
ATOM 2626 C C . TYR A 1 328 ? 10.282 -19.299 -1.406 1.00 91.69 328 TYR A C 1
ATOM 2628 O O . TYR A 1 328 ? 9.397 -20.013 -1.869 1.00 91.69 328 TYR A O 1
ATOM 2636 N N . GLU A 1 329 ? 10.026 -18.390 -0.458 1.00 91.19 329 GLU A N 1
ATOM 2637 C CA . GLU A 1 329 ? 8.686 -18.196 0.123 1.00 91.19 329 GLU A CA 1
ATOM 2638 C C . GLU A 1 329 ? 7.643 -17.743 -0.914 1.00 91.19 329 GLU A C 1
ATOM 2640 O O . GLU A 1 329 ? 6.498 -18.199 -0.883 1.00 91.19 329 GLU A O 1
ATOM 2645 N N . ILE A 1 330 ? 8.033 -16.892 -1.868 1.00 92.94 330 ILE A N 1
ATOM 2646 C CA . ILE A 1 330 ? 7.159 -16.469 -2.976 1.00 92.94 330 ILE A CA 1
ATOM 2647 C C . ILE A 1 330 ? 6.794 -17.668 -3.859 1.00 92.94 330 ILE A C 1
ATOM 2649 O O . ILE A 1 330 ? 5.621 -17.863 -4.185 1.00 92.94 330 ILE A O 1
ATOM 2653 N N . GLU A 1 331 ? 7.785 -18.476 -4.242 1.00 92.25 331 GLU A N 1
ATOM 2654 C CA . GLU A 1 331 ? 7.572 -19.646 -5.101 1.00 92.25 331 GLU A CA 1
ATOM 2655 C C . GLU A 1 331 ? 6.731 -20.731 -4.405 1.00 92.25 331 GLU A C 1
ATOM 2657 O O . GLU A 1 331 ? 5.896 -21.363 -5.051 1.00 92.25 331 GLU A O 1
ATOM 2662 N N . GLU A 1 332 ? 6.894 -20.924 -3.093 1.00 91.00 332 GLU A N 1
ATOM 2663 C CA . GLU A 1 332 ? 6.147 -21.937 -2.337 1.00 91.00 332 GLU A CA 1
ATOM 2664 C C . GLU A 1 332 ? 4.692 -21.527 -2.053 1.00 91.00 332 GLU A C 1
ATOM 2666 O O . GLU A 1 332 ? 3.799 -22.373 -2.132 1.00 91.00 332 GLU A O 1
ATOM 2671 N N . PHE A 1 333 ? 4.423 -20.253 -1.742 1.00 90.06 333 PHE A N 1
ATOM 2672 C CA . PHE A 1 333 ? 3.115 -19.835 -1.211 1.00 90.06 333 PHE A CA 1
ATOM 2673 C C . PHE A 1 333 ? 2.338 -18.843 -2.099 1.00 90.06 333 PHE A C 1
ATOM 2675 O O . PHE A 1 333 ? 1.112 -18.956 -2.215 1.00 90.06 333 PHE A O 1
ATOM 2682 N N . GLU A 1 334 ? 2.993 -17.884 -2.763 1.00 92.25 334 GLU A N 1
ATOM 2683 C CA . GLU A 1 334 ? 2.293 -16.889 -3.600 1.00 92.25 334 GLU A CA 1
ATOM 2684 C C . GLU A 1 334 ? 1.984 -17.411 -5.002 1.00 92.25 334 GLU A C 1
ATOM 2686 O O . GLU A 1 334 ? 0.884 -17.205 -5.518 1.00 92.25 334 GLU A O 1
ATOM 2691 N N . VAL A 1 335 ? 2.920 -18.137 -5.619 1.00 91.44 335 VAL A N 1
ATOM 2692 C CA . VAL A 1 335 ? 2.720 -18.683 -6.970 1.00 91.44 335 VAL A CA 1
ATOM 2693 C C . VAL A 1 335 ? 1.513 -19.631 -7.037 1.00 91.44 335 VAL A C 1
ATOM 2695 O O . VAL A 1 335 ? 0.696 -19.460 -7.946 1.00 91.44 335 VAL A O 1
ATOM 2698 N N . PRO A 1 336 ? 1.300 -20.561 -6.080 1.00 92.31 336 PRO A N 1
ATOM 2699 C CA . PRO A 1 336 ? 0.104 -21.405 -6.091 1.00 92.31 336 PRO A CA 1
ATOM 2700 C C . PRO A 1 336 ? -1.192 -20.638 -5.817 1.00 92.31 336 PRO A C 1
ATOM 2702 O O . PRO A 1 336 ? -2.242 -20.995 -6.351 1.00 92.31 336 PRO A O 1
ATOM 2705 N N . SER A 1 337 ? -1.142 -19.593 -4.984 1.00 89.44 337 SER A N 1
ATOM 2706 C CA . SER A 1 337 ? -2.324 -18.793 -4.640 1.00 89.44 337 SER A CA 1
ATOM 2707 C C . SER A 1 337 ? -2.679 -17.740 -5.697 1.00 89.44 337 SER A C 1
ATOM 2709 O O . SER A 1 337 ? -3.796 -17.215 -5.672 1.00 89.44 337 SER A O 1
ATOM 2711 N N . GLN A 1 338 ? -1.767 -17.465 -6.640 1.00 91.75 338 GLN A N 1
ATOM 2712 C CA . GLN A 1 338 ? -1.910 -16.489 -7.731 1.00 91.75 338 GLN A CA 1
ATOM 2713 C C . GLN A 1 338 ? -2.203 -15.061 -7.244 1.00 91.75 338 GLN A C 1
ATOM 2715 O O . GLN A 1 338 ? -2.789 -14.255 -7.977 1.00 91.75 338 GLN A O 1
ATOM 2720 N N . LYS A 1 339 ? -1.834 -14.771 -5.991 1.00 92.12 339 LYS A N 1
ATOM 2721 C CA . LYS A 1 339 ? -1.963 -13.477 -5.323 1.00 92.12 339 LYS A CA 1
ATOM 2722 C C . LYS A 1 339 ? -0.599 -13.093 -4.771 1.00 92.12 339 LYS A C 1
ATOM 2724 O O . LYS A 1 339 ? -0.043 -13.825 -3.959 1.00 92.12 339 LYS A O 1
ATOM 2729 N N . TYR A 1 340 ? -0.095 -11.939 -5.183 1.00 94.06 340 TYR A N 1
ATOM 2730 C CA . TYR A 1 340 ? 1.286 -11.517 -4.928 1.00 94.06 340 TYR A CA 1
ATOM 2731 C C . TYR A 1 340 ? 1.354 -10.345 -3.938 1.00 94.06 340 TYR A C 1
ATOM 2733 O O . TYR A 1 340 ? 1.960 -9.301 -4.197 1.00 94.06 340 TYR A O 1
ATOM 2741 N N . THR A 1 341 ? 0.674 -10.488 -2.799 1.00 93.19 341 THR A N 1
ATOM 2742 C CA . THR A 1 341 ? 0.553 -9.427 -1.785 1.00 93.19 341 THR A CA 1
ATOM 2743 C C . THR A 1 341 ? 1.857 -9.213 -1.011 1.00 93.19 341 THR A C 1
ATOM 2745 O O . THR A 1 341 ? 2.259 -8.068 -0.791 1.00 93.19 341 THR A O 1
ATOM 2748 N N . PHE A 1 342 ? 2.551 -10.293 -0.656 1.00 95.19 342 PHE A N 1
ATOM 2749 C CA . PHE A 1 342 ? 3.848 -10.274 0.012 1.00 95.19 342 PHE A CA 1
ATOM 2750 C C . PHE A 1 342 ? 4.941 -9.726 -0.906 1.00 95.19 342 PHE A C 1
ATOM 2752 O O . PHE A 1 342 ? 5.602 -8.758 -0.524 1.00 95.19 342 PHE A O 1
ATOM 2759 N N . LEU A 1 343 ? 5.073 -10.223 -2.141 1.00 96.00 343 LEU A N 1
ATOM 2760 C CA . LEU A 1 343 ? 6.022 -9.654 -3.105 1.00 96.00 343 LEU A CA 1
ATOM 2761 C C . LEU A 1 343 ? 5.783 -8.150 -3.316 1.00 96.00 343 LEU A C 1
ATOM 2763 O O . LEU A 1 343 ? 6.724 -7.362 -3.237 1.00 96.00 343 LEU A O 1
ATOM 2767 N N . LYS A 1 344 ? 4.529 -7.725 -3.507 1.00 95.44 344 LYS A N 1
ATOM 2768 C CA . LYS A 1 344 ? 4.187 -6.305 -3.679 1.00 95.44 344 LYS A CA 1
ATOM 2769 C C . LYS A 1 344 ? 4.604 -5.450 -2.479 1.00 95.44 344 LYS A C 1
ATOM 2771 O O . LYS A 1 344 ? 5.194 -4.392 -2.671 1.00 95.44 344 LYS A O 1
ATOM 2776 N N . SER A 1 345 ? 4.326 -5.899 -1.256 1.00 96.19 345 SER A N 1
ATOM 2777 C CA . SER A 1 345 ? 4.732 -5.177 -0.039 1.00 96.19 345 SER A CA 1
ATOM 2778 C C . SER A 1 345 ? 6.256 -5.079 0.114 1.00 96.19 345 SER A C 1
ATOM 2780 O O . SER A 1 345 ? 6.774 -4.018 0.453 1.00 96.19 345 SER A O 1
ATOM 2782 N N . CYS A 1 346 ? 6.989 -6.148 -0.219 1.00 96.31 346 CYS A N 1
ATOM 2783 C CA . CYS A 1 346 ? 8.449 -6.167 -0.196 1.00 96.31 346 CYS A CA 1
ATOM 2784 C C . CYS A 1 346 ? 9.035 -5.141 -1.179 1.00 96.31 346 CYS A C 1
ATOM 2786 O O . CYS A 1 346 ? 9.946 -4.394 -0.830 1.00 96.31 346 CYS A O 1
ATOM 2788 N N . LEU A 1 347 ? 8.469 -5.044 -2.386 1.00 96.69 347 LEU A N 1
ATOM 2789 C CA . LEU A 1 347 ? 8.886 -4.055 -3.383 1.00 96.69 347 LEU A CA 1
ATOM 2790 C C . LEU A 1 347 ? 8.570 -2.617 -2.952 1.00 96.69 347 LEU A C 1
ATOM 2792 O O . LEU A 1 347 ? 9.425 -1.747 -3.102 1.00 96.69 347 LEU A O 1
ATOM 2796 N N . LYS A 1 348 ? 7.390 -2.374 -2.362 1.00 95.50 348 LYS A N 1
ATOM 2797 C CA . LYS A 1 348 ? 7.033 -1.063 -1.791 1.00 95.50 348 LYS A CA 1
ATOM 2798 C C . LYS A 1 348 ? 8.012 -0.622 -0.707 1.00 95.50 348 LYS A C 1
ATOM 2800 O O . LYS A 1 348 ? 8.384 0.542 -0.679 1.00 95.50 348 LYS A O 1
ATOM 2805 N N . PHE A 1 349 ? 8.459 -1.553 0.133 1.00 95.75 349 PHE A N 1
ATOM 2806 C CA . PHE A 1 349 ? 9.486 -1.307 1.144 1.00 95.75 349 PHE A CA 1
ATOM 2807 C C . PHE A 1 349 ? 10.860 -0.996 0.532 1.00 95.75 349 PHE A C 1
ATOM 2809 O O . PHE A 1 349 ? 11.549 -0.087 0.993 1.00 95.75 349 PHE A O 1
ATOM 2816 N N . LEU A 1 350 ? 11.264 -1.724 -0.514 1.00 94.44 350 LEU A N 1
ATOM 2817 C CA . LEU A 1 350 ? 12.574 -1.548 -1.145 1.00 94.44 350 LEU A CA 1
ATOM 2818 C C . LEU A 1 350 ? 12.715 -0.237 -1.908 1.00 94.44 350 LEU A C 1
ATOM 2820 O O . LEU A 1 350 ? 13.792 0.357 -1.878 1.00 94.44 350 LEU A O 1
ATOM 2824 N N . GLN A 1 351 ? 11.652 0.201 -2.579 1.00 93.00 351 GLN A N 1
ATOM 2825 C CA . GLN A 1 351 ? 11.658 1.392 -3.420 1.00 93.00 351 GLN A CA 1
ATOM 2826 C C . GLN A 1 351 ? 12.242 2.632 -2.715 1.00 93.00 351 GLN A C 1
ATOM 2828 O O . GLN A 1 351 ? 13.322 3.066 -3.115 1.00 93.00 351 GLN A O 1
ATOM 2833 N N . PRO A 1 352 ? 11.632 3.177 -1.645 1.00 91.19 352 PRO A N 1
ATOM 2834 C CA . PRO A 1 352 ? 12.124 4.389 -0.992 1.00 91.19 352 PRO A CA 1
ATOM 2835 C C . PRO A 1 352 ? 13.517 4.213 -0.377 1.00 91.19 352 PRO A C 1
ATOM 2837 O O . PRO A 1 352 ? 14.311 5.153 -0.398 1.00 91.19 352 PRO A O 1
ATOM 2840 N N . ILE A 1 353 ? 13.840 3.019 0.136 1.00 91.44 353 ILE A N 1
ATOM 2841 C CA . ILE A 1 353 ? 15.160 2.746 0.713 1.00 91.44 353 ILE A CA 1
ATOM 2842 C C . ILE A 1 353 ? 16.229 2.884 -0.361 1.00 91.44 353 ILE A C 1
ATOM 2844 O O . ILE A 1 353 ? 17.177 3.640 -0.177 1.00 91.44 353 ILE A O 1
ATOM 2848 N N . ILE A 1 354 ? 16.073 2.194 -1.490 1.00 89.19 354 ILE A N 1
ATOM 2849 C CA . ILE A 1 354 ? 17.074 2.198 -2.558 1.00 89.19 354 ILE A CA 1
ATOM 2850 C C . ILE A 1 354 ? 17.229 3.607 -3.136 1.00 89.19 354 ILE A C 1
ATOM 2852 O O . ILE A 1 354 ? 18.359 4.083 -3.233 1.00 89.19 354 ILE A O 1
ATOM 2856 N N . SER A 1 355 ? 16.131 4.314 -3.431 1.00 87.19 355 SER A N 1
ATOM 2857 C CA . SER A 1 355 ? 16.184 5.681 -3.975 1.00 87.19 355 SER A CA 1
ATOM 2858 C C . SER A 1 355 ? 16.938 6.655 -3.059 1.00 87.19 355 SER A C 1
ATOM 2860 O O . SER A 1 355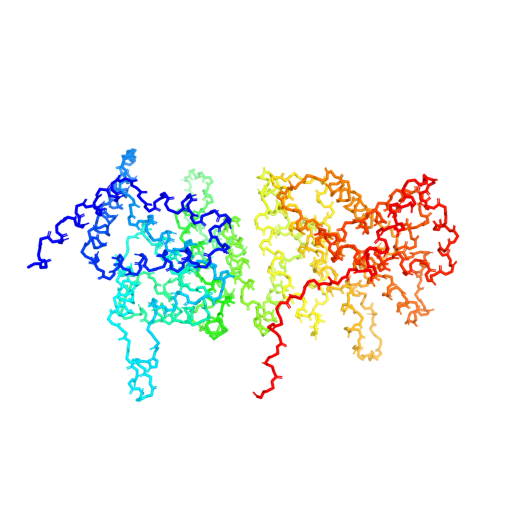 ? 17.626 7.559 -3.536 1.00 87.19 355 SER A O 1
ATOM 2862 N N . GLN A 1 356 ? 16.827 6.489 -1.737 1.00 85.62 356 GLN A N 1
ATOM 2863 C CA . GLN A 1 356 ? 17.553 7.309 -0.764 1.00 85.62 356 GLN A CA 1
ATOM 2864 C C . GLN A 1 356 ? 19.003 6.854 -0.591 1.00 85.62 356 GLN A C 1
ATOM 2866 O O . GLN A 1 356 ? 19.906 7.691 -0.589 1.00 85.62 356 GLN A O 1
ATOM 2871 N N . GLN A 1 357 ? 19.247 5.542 -0.489 1.00 82.25 357 GLN A N 1
ATOM 2872 C CA . GLN A 1 357 ? 20.597 5.005 -0.326 1.00 82.25 357 GLN A CA 1
ATOM 2873 C C . GLN A 1 357 ? 21.476 5.324 -1.533 1.00 82.25 357 GLN A C 1
ATOM 2875 O O . GLN A 1 357 ? 22.646 5.629 -1.340 1.00 82.25 357 GLN A O 1
ATOM 2880 N N . LEU A 1 358 ? 20.912 5.364 -2.746 1.00 78.75 358 LEU A N 1
ATOM 2881 C CA . LEU A 1 358 ? 21.599 5.774 -3.978 1.00 78.75 358 LEU A CA 1
ATOM 2882 C C . LEU A 1 358 ? 22.179 7.187 -3.948 1.00 78.75 358 LEU A C 1
ATOM 2884 O O . LEU A 1 358 ? 23.008 7.489 -4.795 1.00 78.75 358 LEU A O 1
ATOM 2888 N N . LYS A 1 359 ? 21.804 8.034 -2.987 1.00 75.31 359 LYS A N 1
ATOM 2889 C CA . LYS A 1 359 ? 22.399 9.366 -2.785 1.00 75.31 359 LYS A CA 1
ATOM 2890 C C . LYS A 1 359 ? 23.544 9.361 -1.764 1.00 75.31 359 LYS A C 1
ATOM 2892 O O . LYS A 1 359 ? 24.160 10.394 -1.521 1.00 75.31 359 LYS A O 1
ATOM 2897 N N . THR A 1 360 ? 23.792 8.221 -1.127 1.00 71.44 360 THR A N 1
ATOM 2898 C CA . THR A 1 360 ? 24.738 8.029 -0.022 1.00 71.44 360 THR A CA 1
ATOM 2899 C C . THR A 1 360 ? 25.689 6.868 -0.330 1.00 71.44 360 THR A C 1
ATOM 2901 O O . THR A 1 360 ? 25.579 6.217 -1.366 1.00 71.44 360 THR A O 1
ATOM 2904 N N . ASN A 1 361 ? 26.658 6.599 0.545 1.00 68.38 361 ASN A N 1
ATOM 2905 C CA . ASN A 1 361 ? 27.633 5.532 0.316 1.00 68.38 361 ASN A CA 1
ATOM 2906 C C . ASN A 1 361 ? 26.971 4.147 0.495 1.00 68.38 361 ASN A C 1
ATOM 2908 O O . ASN A 1 361 ? 26.649 3.754 1.618 1.00 68.38 361 ASN A O 1
ATOM 2912 N N . ILE A 1 362 ? 26.730 3.431 -0.608 1.00 73.94 362 ILE A N 1
ATOM 2913 C CA . ILE A 1 362 ? 25.993 2.156 -0.622 1.00 73.94 362 ILE A CA 1
ATOM 2914 C C . ILE A 1 362 ? 26.913 0.964 -0.384 1.00 73.94 362 ILE A C 1
ATOM 2916 O O . ILE A 1 362 ? 27.955 0.828 -1.022 1.00 73.94 362 ILE A O 1
ATOM 2920 N N . ASP A 1 363 ? 26.443 0.016 0.431 1.00 82.50 363 ASP A N 1
ATOM 2921 C CA . ASP A 1 363 ? 26.962 -1.350 0.399 1.00 82.50 363 ASP A CA 1
ATOM 2922 C C . ASP A 1 363 ? 26.636 -2.044 -0.938 1.00 82.50 363 ASP A C 1
ATOM 2924 O O . ASP A 1 363 ? 25.517 -2.513 -1.187 1.00 82.50 363 ASP A O 1
ATOM 2928 N N . MET A 1 364 ? 27.651 -2.117 -1.801 1.00 81.94 364 MET A N 1
ATOM 2929 C CA . MET A 1 364 ? 27.562 -2.695 -3.142 1.00 81.94 364 MET A CA 1
ATOM 2930 C C . MET A 1 364 ? 27.195 -4.182 -3.127 1.00 81.94 364 MET A C 1
ATOM 2932 O O . MET A 1 364 ? 26.585 -4.661 -4.086 1.00 81.94 364 MET A O 1
ATOM 2936 N N . ARG A 1 365 ? 27.522 -4.918 -2.053 1.00 85.94 365 ARG A N 1
ATOM 2937 C CA . ARG A 1 365 ? 27.184 -6.343 -1.933 1.00 85.94 365 ARG A CA 1
ATOM 2938 C C . ARG A 1 365 ? 25.679 -6.525 -1.754 1.00 85.94 365 ARG A C 1
ATOM 2940 O O . ARG A 1 365 ? 25.061 -7.244 -2.540 1.00 85.94 365 ARG A O 1
ATOM 2947 N N . THR A 1 366 ? 25.091 -5.836 -0.776 1.00 87.94 366 THR A N 1
ATOM 2948 C CA . THR A 1 366 ? 23.641 -5.875 -0.524 1.00 87.94 366 THR A CA 1
ATOM 2949 C C . THR A 1 366 ? 22.850 -5.383 -1.737 1.00 87.94 366 THR A C 1
ATOM 2951 O O . THR A 1 366 ? 21.871 -6.020 -2.136 1.00 87.94 366 THR A O 1
ATOM 2954 N N . LEU A 1 367 ? 23.310 -4.311 -2.398 1.00 88.62 367 LEU A N 1
ATOM 2955 C CA . LEU A 1 367 ? 22.694 -3.835 -3.640 1.00 88.62 367 LEU A CA 1
ATOM 2956 C C . LEU A 1 367 ? 22.768 -4.889 -4.757 1.00 88.62 367 LEU A C 1
ATOM 2958 O O . LEU A 1 367 ? 21.783 -5.097 -5.462 1.00 88.62 367 LEU A O 1
ATOM 2962 N N . GLY A 1 368 ? 23.900 -5.583 -4.898 1.00 87.31 368 GLY A N 1
ATOM 2963 C CA . GLY A 1 368 ? 24.073 -6.655 -5.879 1.00 87.31 368 GLY A CA 1
ATOM 2964 C C . GLY A 1 368 ? 23.072 -7.793 -5.691 1.00 87.31 368 GLY A C 1
ATOM 2965 O O . GLY A 1 368 ? 22.406 -8.189 -6.648 1.00 87.31 368 GLY A O 1
ATOM 2966 N N . TYR A 1 369 ? 22.900 -8.271 -4.457 1.00 90.62 369 TYR A N 1
ATOM 2967 C CA . TYR A 1 369 ? 21.893 -9.289 -4.140 1.00 90.62 369 TYR A CA 1
ATOM 2968 C C . TYR A 1 369 ? 20.465 -8.810 -4.418 1.00 90.62 369 TYR A C 1
ATOM 2970 O O . TYR A 1 369 ? 19.664 -9.557 -4.981 1.00 90.62 369 TYR A O 1
ATOM 2978 N N . CYS A 1 370 ? 20.157 -7.551 -4.103 1.00 91.25 370 CYS A N 1
ATOM 2979 C CA . CYS A 1 370 ? 18.859 -6.954 -4.402 1.00 91.25 370 CYS A CA 1
ATOM 2980 C C . CYS A 1 370 ? 18.579 -6.911 -5.916 1.00 91.25 370 CYS A C 1
ATOM 2982 O O . CYS A 1 370 ? 17.520 -7.351 -6.359 1.00 91.25 370 CYS A O 1
ATOM 2984 N N . VAL A 1 371 ? 19.541 -6.469 -6.736 1.00 91.12 371 VAL A N 1
ATOM 2985 C CA . VAL A 1 371 ? 19.394 -6.452 -8.205 1.00 91.12 371 VAL A CA 1
ATOM 2986 C C . VAL A 1 371 ? 19.177 -7.862 -8.756 1.00 91.12 371 VAL A C 1
ATOM 2988 O O . VAL A 1 371 ? 18.287 -8.067 -9.582 1.00 91.12 371 VAL A O 1
ATOM 2991 N N . VAL A 1 372 ? 19.932 -8.853 -8.269 1.00 91.44 372 VAL A N 1
ATOM 2992 C CA . VAL A 1 372 ? 19.750 -10.262 -8.656 1.00 91.44 372 VAL A CA 1
ATOM 2993 C C . VAL A 1 372 ? 18.346 -10.751 -8.297 1.00 91.44 372 VAL A C 1
ATOM 2995 O O . VAL A 1 372 ? 17.694 -11.380 -9.131 1.00 91.44 372 VAL A O 1
ATOM 2998 N N . PHE A 1 373 ? 17.844 -10.428 -7.104 1.00 94.00 373 PHE A N 1
ATOM 2999 C CA . PHE A 1 373 ? 16.473 -10.736 -6.700 1.00 94.00 373 PHE A CA 1
ATOM 3000 C C . PHE A 1 373 ? 15.434 -10.104 -7.644 1.00 94.00 373 PHE A C 1
ATOM 3002 O O . PHE A 1 373 ? 14.603 -10.819 -8.209 1.00 94.00 373 PHE A O 1
ATOM 3009 N N . LEU A 1 374 ? 15.514 -8.791 -7.880 1.00 94.88 374 LEU A N 1
ATOM 3010 C CA . LEU A 1 374 ? 14.570 -8.042 -8.719 1.00 94.88 374 LEU A CA 1
ATOM 3011 C C . LEU A 1 374 ? 14.545 -8.540 -10.171 1.00 94.88 374 LEU A C 1
ATOM 3013 O O . LEU A 1 374 ? 13.476 -8.712 -10.760 1.00 94.88 374 LEU A O 1
ATOM 3017 N N . VAL A 1 375 ? 15.712 -8.807 -10.757 1.00 93.12 375 VAL A N 1
ATOM 3018 C CA . VAL A 1 375 ? 15.808 -9.247 -12.152 1.00 93.12 375 VAL A CA 1
ATOM 3019 C C . VAL A 1 375 ? 15.474 -10.734 -12.277 1.00 93.12 375 VAL A C 1
ATOM 3021 O O . VAL A 1 375 ? 14.530 -11.095 -12.984 1.00 93.12 375 VAL A O 1
ATOM 3024 N N . ASN A 1 376 ? 16.198 -11.610 -11.574 1.00 92.62 376 ASN A N 1
ATOM 3025 C CA . ASN A 1 376 ? 16.143 -13.056 -11.817 1.00 92.62 376 ASN A CA 1
ATOM 3026 C C . ASN A 1 376 ? 14.957 -13.746 -11.138 1.00 92.62 376 ASN A C 1
ATOM 3028 O O . ASN A 1 376 ? 14.430 -14.722 -11.679 1.00 92.62 376 ASN A O 1
ATOM 3032 N N . HIS A 1 377 ? 14.534 -13.257 -9.970 1.00 92.75 377 HIS A N 1
ATOM 3033 C CA . HIS A 1 377 ? 13.474 -13.879 -9.173 1.00 92.75 377 HIS A CA 1
ATOM 3034 C C . HIS A 1 377 ? 12.137 -13.136 -9.254 1.00 92.75 377 HIS A C 1
ATOM 3036 O O . HIS A 1 377 ? 11.118 -13.702 -8.857 1.00 92.75 377 HIS A O 1
ATOM 3042 N N . VAL A 1 378 ? 12.101 -11.913 -9.794 1.00 94.38 378 VAL A N 1
ATOM 3043 C CA . VAL A 1 378 ? 10.852 -11.173 -10.024 1.00 94.38 378 VAL A CA 1
ATOM 3044 C C . VAL A 1 378 ? 10.587 -10.996 -11.516 1.00 94.38 378 VAL A C 1
ATOM 3046 O O . VAL A 1 378 ? 9.778 -11.754 -12.050 1.00 94.38 378 VAL A O 1
ATOM 3049 N N . LEU A 1 379 ? 11.268 -10.071 -12.208 1.00 93.94 379 LEU A N 1
ATOM 3050 C CA . LEU A 1 379 ? 10.950 -9.705 -13.600 1.00 93.94 379 LEU A CA 1
ATOM 3051 C C . LEU A 1 379 ? 11.003 -10.889 -14.569 1.00 93.94 379 LEU A C 1
ATOM 3053 O O . LEU A 1 379 ? 10.016 -11.167 -15.250 1.00 93.94 379 LEU A O 1
ATOM 3057 N N . LEU A 1 380 ? 12.117 -11.627 -14.607 1.00 94.06 380 LEU A N 1
ATOM 3058 C CA . LEU A 1 380 ? 12.294 -12.749 -15.539 1.00 94.06 380 LEU A CA 1
ATOM 3059 C C . LEU A 1 380 ? 11.303 -13.900 -15.301 1.00 94.06 380 LEU A C 1
ATOM 3061 O O . LEU A 1 380 ? 11.080 -14.715 -16.195 1.00 94.06 380 LEU A O 1
ATOM 3065 N N . LYS A 1 381 ? 10.676 -13.960 -14.120 1.00 93.69 381 LYS A N 1
ATOM 3066 C CA . LYS A 1 381 ? 9.662 -14.963 -13.771 1.00 93.69 381 LYS A CA 1
ATOM 3067 C C . LYS A 1 381 ? 8.236 -14.525 -14.095 1.00 93.69 381 LYS A C 1
ATOM 3069 O O . LYS A 1 381 ? 7.350 -15.378 -14.108 1.00 93.69 381 LYS A O 1
ATOM 3074 N N . ILE A 1 382 ? 7.991 -13.252 -14.411 1.00 92.38 382 ILE A N 1
ATOM 3075 C CA . ILE A 1 382 ? 6.643 -12.746 -14.719 1.00 92.38 382 ILE A CA 1
ATOM 3076 C C . ILE A 1 382 ? 5.960 -13.528 -15.851 1.00 92.38 382 ILE A C 1
ATOM 3078 O O . ILE A 1 382 ? 4.809 -13.912 -15.651 1.00 92.38 382 ILE A O 1
ATOM 3082 N N . PRO A 1 383 ? 6.614 -13.849 -16.988 1.00 89.94 383 PRO A N 1
ATOM 3083 C CA . PRO A 1 383 ? 5.967 -14.626 -18.051 1.00 89.94 383 PRO A CA 1
ATOM 3084 C C . PRO A 1 383 ? 5.582 -16.048 -17.625 1.00 89.94 383 PRO A C 1
ATOM 3086 O O . PRO A 1 383 ? 4.675 -16.641 -18.196 1.00 89.94 383 PRO A O 1
ATOM 3089 N N . THR A 1 384 ? 6.279 -16.604 -16.629 1.00 90.12 384 THR A N 1
ATOM 3090 C CA . THR A 1 384 ? 6.024 -17.958 -16.114 1.00 90.12 384 THR A CA 1
ATOM 3091 C C . THR A 1 384 ? 4.967 -17.999 -15.011 1.00 90.12 384 THR A C 1
ATOM 3093 O O . THR A 1 384 ? 4.497 -19.077 -14.656 1.00 90.12 384 THR A O 1
ATOM 3096 N N . ARG A 1 385 ? 4.591 -16.840 -14.460 1.00 92.38 385 ARG A N 1
ATOM 3097 C CA . ARG A 1 385 ? 3.668 -16.707 -13.330 1.00 92.38 385 ARG A CA 1
ATOM 3098 C C . ARG A 1 385 ? 2.246 -16.428 -13.805 1.00 92.38 385 ARG A C 1
ATOM 3100 O O . ARG A 1 385 ? 2.019 -15.684 -14.756 1.00 92.38 385 ARG A O 1
ATOM 3107 N N . THR A 1 386 ? 1.275 -17.002 -13.104 1.00 92.19 386 THR A N 1
ATOM 3108 C CA . THR A 1 386 ? -0.155 -16.774 -13.343 1.00 92.19 386 THR A CA 1
ATOM 3109 C C . THR A 1 386 ? -0.712 -15.798 -12.316 1.00 92.19 386 THR A C 1
ATOM 3111 O O . THR A 1 386 ? -0.518 -15.996 -11.120 1.00 92.19 386 THR A O 1
ATOM 3114 N N . PHE A 1 387 ? -1.448 -14.787 -12.771 1.00 91.94 387 PHE A N 1
ATOM 3115 C CA . PHE A 1 387 ? -2.002 -13.736 -11.919 1.00 91.94 387 PHE A CA 1
ATOM 3116 C C . PHE A 1 387 ? -3.524 -13.818 -11.889 1.00 91.94 387 PHE A C 1
ATOM 3118 O O . PHE A 1 387 ? -4.156 -13.924 -12.941 1.00 91.94 387 PHE A O 1
ATOM 3125 N N . LYS A 1 388 ? -4.122 -13.707 -10.698 1.00 90.62 388 LYS A N 1
ATOM 3126 C CA . LYS A 1 388 ? -5.582 -13.617 -10.565 1.00 90.62 388 LYS A CA 1
ATOM 3127 C C . LYS A 1 388 ? -6.131 -12.284 -11.084 1.00 90.62 388 LYS A C 1
ATOM 3129 O O . LYS A 1 388 ? -7.230 -12.248 -11.630 1.00 90.62 388 LYS A O 1
ATOM 3134 N N . SER A 1 389 ? -5.380 -11.199 -10.894 1.00 88.62 389 SER A N 1
ATOM 3135 C CA . SER A 1 389 ? -5.718 -9.857 -11.372 1.00 88.62 389 SER A CA 1
ATOM 3136 C C . SER A 1 389 ? -4.627 -9.332 -12.296 1.00 88.62 389 SER A C 1
ATOM 3138 O O . SER A 1 389 ? -3.446 -9.360 -11.947 1.00 88.62 389 SER A O 1
ATOM 3140 N N . ILE A 1 390 ? -5.025 -8.809 -13.458 1.00 89.00 390 ILE A N 1
ATOM 3141 C CA . ILE A 1 390 ? -4.093 -8.180 -14.400 1.00 89.00 390 ILE A CA 1
ATOM 3142 C C . ILE A 1 390 ? -3.492 -6.887 -13.832 1.00 89.00 390 ILE A C 1
ATOM 3144 O O . ILE A 1 390 ? -2.322 -6.606 -14.072 1.00 89.00 390 ILE A O 1
ATOM 3148 N N . GLN A 1 391 ? -4.250 -6.152 -13.013 1.00 90.44 391 GLN A N 1
ATOM 3149 C CA . GLN A 1 391 ? -3.764 -4.964 -12.313 1.00 90.44 391 GLN A CA 1
ATOM 3150 C C . GLN A 1 391 ? -2.581 -5.299 -11.400 1.00 90.44 391 GLN A C 1
ATOM 3152 O O . GLN A 1 391 ? -1.581 -4.591 -11.400 1.00 90.44 391 GLN A O 1
ATOM 3157 N N . GLU A 1 392 ? -2.657 -6.411 -10.660 1.00 92.56 392 GLU A N 1
ATOM 3158 C CA . GLU A 1 392 ? -1.574 -6.814 -9.755 1.00 92.56 392 GLU A CA 1
ATOM 3159 C C . GLU A 1 392 ? -0.287 -7.149 -10.522 1.00 92.56 392 GLU A C 1
ATOM 3161 O O . GLU A 1 392 ? 0.800 -6.784 -10.075 1.00 92.56 392 GLU A O 1
ATOM 3166 N N . LYS A 1 393 ? -0.400 -7.770 -11.707 1.00 93.50 393 LYS A N 1
ATOM 3167 C CA . LYS A 1 393 ? 0.750 -8.010 -12.593 1.00 93.50 393 LYS A CA 1
ATOM 3168 C C . LYS A 1 393 ? 1.461 -6.696 -12.926 1.00 93.50 393 LYS A C 1
ATOM 3170 O O . LYS A 1 393 ? 2.674 -6.605 -12.753 1.00 93.50 393 LYS A O 1
ATOM 3175 N N . TRP A 1 394 ? 0.717 -5.693 -13.396 1.00 94.12 394 TRP A N 1
ATOM 3176 C CA . TRP A 1 394 ? 1.297 -4.412 -13.809 1.00 94.12 394 TRP A CA 1
ATOM 3177 C C . TRP A 1 394 ? 1.804 -3.582 -12.630 1.00 94.12 394 TRP A C 1
ATOM 3179 O O . TRP A 1 394 ? 2.872 -2.998 -12.748 1.00 94.12 394 TRP A O 1
ATOM 3189 N N . GLN A 1 395 ? 1.154 -3.634 -11.465 1.00 94.94 395 GLN A N 1
ATOM 3190 C CA . GLN A 1 395 ? 1.664 -3.006 -10.238 1.00 94.94 395 GLN A CA 1
ATOM 3191 C C . GLN A 1 395 ? 3.042 -3.542 -9.826 1.00 94.94 395 GLN A C 1
ATOM 3193 O O . GLN A 1 395 ? 3.909 -2.782 -9.404 1.00 94.94 395 GLN A O 1
ATOM 3198 N N . ILE A 1 396 ? 3.272 -4.854 -9.942 1.00 95.81 396 ILE A N 1
ATOM 3199 C CA . ILE A 1 396 ? 4.581 -5.448 -9.627 1.00 95.81 396 ILE A CA 1
ATOM 3200 C C . ILE A 1 396 ? 5.630 -5.016 -10.649 1.00 95.81 396 ILE A C 1
ATOM 3202 O O . ILE A 1 396 ? 6.746 -4.676 -10.261 1.00 95.81 396 ILE A O 1
ATOM 3206 N N . ILE A 1 397 ? 5.279 -5.020 -11.940 1.00 95.56 397 ILE A N 1
ATOM 3207 C CA . ILE A 1 397 ? 6.170 -4.557 -13.013 1.00 95.56 397 ILE A CA 1
ATOM 3208 C C . ILE A 1 397 ? 6.571 -3.103 -12.762 1.00 95.56 397 ILE A C 1
ATOM 3210 O O . ILE A 1 397 ? 7.760 -2.798 -12.759 1.00 95.56 397 ILE A O 1
ATOM 3214 N N . GLU A 1 398 ? 5.596 -2.238 -12.490 1.00 95.44 398 GLU A N 1
ATOM 3215 C CA . GLU A 1 398 ? 5.801 -0.826 -12.184 1.00 95.44 398 GLU A CA 1
ATOM 3216 C C . GLU A 1 398 ? 6.787 -0.639 -11.026 1.00 95.44 398 GLU A C 1
ATOM 3218 O O . GLU A 1 398 ? 7.812 0.019 -11.198 1.00 95.44 398 GLU A O 1
ATOM 3223 N N . LEU A 1 399 ? 6.538 -1.272 -9.873 1.00 96.06 399 LEU A N 1
ATOM 3224 C CA . LEU A 1 399 ? 7.391 -1.127 -8.688 1.00 96.06 399 LEU A CA 1
ATOM 3225 C C . LEU A 1 399 ? 8.837 -1.569 -8.945 1.00 96.06 399 LEU A C 1
ATOM 3227 O O . LEU A 1 399 ? 9.770 -0.887 -8.523 1.00 96.06 399 LEU A O 1
ATOM 3231 N N . VAL A 1 400 ? 9.045 -2.688 -9.650 1.00 96.31 400 VAL A N 1
ATOM 3232 C CA . VAL A 1 400 ? 10.408 -3.139 -9.970 1.00 96.31 400 VAL A CA 1
ATOM 3233 C C . VAL A 1 400 ? 11.086 -2.178 -10.943 1.00 96.31 400 VAL A C 1
ATOM 3235 O O . VAL A 1 400 ? 12.260 -1.861 -10.761 1.00 96.31 400 VAL A O 1
ATOM 3238 N N . LEU A 1 401 ? 10.373 -1.698 -11.963 1.00 94.94 401 LEU A N 1
ATOM 3239 C CA . LEU A 1 401 ? 10.944 -0.784 -12.949 1.00 94.94 401 LEU A CA 1
ATOM 3240 C C . LEU A 1 401 ? 11.320 0.567 -12.345 1.00 94.94 401 LEU A C 1
ATOM 3242 O O . LEU A 1 401 ? 12.356 1.100 -12.727 1.00 94.94 401 LEU A O 1
ATOM 32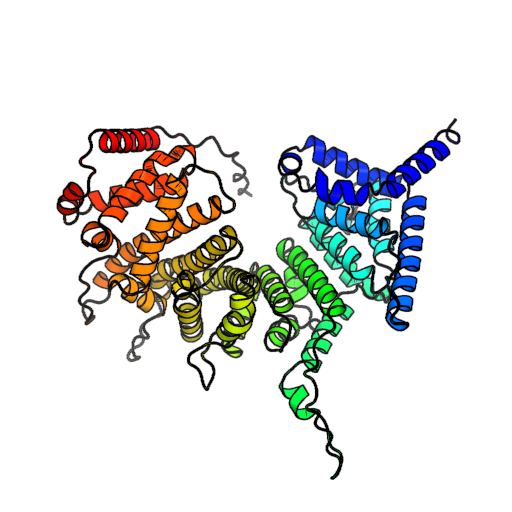46 N N . ILE A 1 402 ? 10.553 1.090 -11.382 1.00 94.56 402 ILE A N 1
ATOM 3247 C CA . ILE A 1 402 ? 10.943 2.306 -10.653 1.00 94.56 402 ILE A CA 1
ATOM 3248 C C . ILE A 1 402 ? 12.302 2.095 -9.975 1.00 94.56 402 ILE A C 1
ATOM 3250 O O . ILE A 1 402 ? 13.213 2.900 -10.155 1.00 94.56 402 ILE A O 1
ATOM 3254 N N . ILE A 1 403 ? 12.470 0.976 -9.263 1.00 93.81 403 ILE A N 1
ATOM 3255 C CA . ILE A 1 403 ? 13.729 0.658 -8.576 1.00 93.81 403 ILE A CA 1
ATOM 3256 C C . ILE A 1 403 ? 14.887 0.529 -9.573 1.00 93.81 403 ILE A C 1
ATOM 3258 O O . ILE A 1 403 ? 15.969 1.066 -9.343 1.00 93.81 403 ILE A O 1
ATOM 3262 N N . LEU A 1 404 ? 14.683 -0.178 -10.687 1.00 92.88 404 LEU A N 1
ATOM 3263 C CA . LEU A 1 404 ? 15.732 -0.351 -11.693 1.00 92.88 404 LEU A CA 1
ATOM 3264 C C . LEU A 1 404 ? 16.091 0.970 -12.387 1.00 92.88 404 LEU A C 1
ATOM 3266 O O . LEU A 1 404 ? 17.277 1.222 -12.602 1.00 92.88 404 LEU A O 1
ATOM 3270 N N . ASN A 1 405 ? 15.108 1.824 -12.686 1.00 91.44 405 ASN A N 1
ATOM 3271 C CA . ASN A 1 405 ? 15.345 3.158 -13.241 1.00 91.44 405 ASN A CA 1
ATOM 3272 C C . ASN A 1 405 ? 16.166 4.016 -12.286 1.00 91.44 405 ASN A C 1
ATOM 3274 O O . ASN A 1 405 ? 17.132 4.643 -12.724 1.00 91.44 405 ASN A O 1
ATOM 3278 N N . ASP A 1 406 ? 15.846 3.997 -10.993 1.00 89.81 406 ASP A N 1
ATOM 3279 C CA . ASP A 1 406 ? 16.610 4.724 -9.981 1.00 89.81 406 ASP A CA 1
ATOM 3280 C C . ASP A 1 406 ? 18.058 4.228 -9.910 1.00 89.81 406 ASP A C 1
ATOM 3282 O O . ASP A 1 406 ? 18.983 5.044 -9.873 1.00 89.81 406 ASP A O 1
ATOM 3286 N N . ILE A 1 407 ? 18.278 2.908 -9.952 1.00 88.56 407 ILE A N 1
ATOM 3287 C CA . ILE A 1 407 ? 19.621 2.308 -9.932 1.00 88.56 407 ILE A CA 1
ATOM 3288 C C . ILE A 1 407 ? 20.427 2.713 -11.170 1.00 88.56 407 ILE A C 1
ATOM 3290 O O . ILE A 1 407 ? 21.582 3.109 -11.027 1.00 88.56 407 ILE A O 1
ATOM 3294 N N . VAL A 1 408 ? 19.848 2.636 -12.374 1.00 86.75 408 VAL A N 1
ATOM 3295 C CA . VAL A 1 408 ? 20.546 2.999 -13.623 1.00 86.75 408 VAL A CA 1
ATOM 3296 C C . VAL A 1 408 ? 20.822 4.499 -13.688 1.00 86.75 408 VAL A C 1
ATOM 3298 O O . VAL A 1 408 ? 21.925 4.903 -14.045 1.00 86.75 408 VAL A O 1
ATOM 3301 N N . THR A 1 409 ? 19.854 5.332 -13.308 1.00 85.25 409 THR A N 1
ATOM 3302 C CA . THR A 1 409 ? 19.976 6.796 -13.391 1.00 85.25 409 THR A CA 1
ATOM 3303 C C . THR A 1 409 ? 21.023 7.329 -12.414 1.00 85.25 409 THR A C 1
ATOM 3305 O O . THR A 1 409 ? 21.813 8.201 -12.769 1.00 85.25 409 THR A O 1
ATOM 3308 N N . ASN A 1 410 ? 21.083 6.778 -11.198 1.00 79.75 410 ASN A N 1
ATOM 3309 C CA . ASN A 1 410 ? 22.013 7.231 -10.159 1.00 79.75 410 ASN A CA 1
ATOM 3310 C C . ASN A 1 410 ? 23.345 6.458 -10.138 1.00 79.75 410 ASN A C 1
ATOM 3312 O O . ASN A 1 410 ? 24.194 6.717 -9.286 1.00 79.75 410 ASN A O 1
ATOM 3316 N N . TYR A 1 411 ? 23.560 5.529 -11.074 1.00 71.38 411 TYR A N 1
ATOM 3317 C CA . TYR A 1 411 ? 24.737 4.659 -11.107 1.00 71.38 411 TYR A CA 1
ATOM 3318 C C . TYR A 1 411 ? 26.074 5.430 -11.166 1.00 71.38 411 TYR A C 1
ATOM 3320 O O . TYR A 1 411 ? 26.964 5.159 -10.357 1.00 71.38 411 TYR A O 1
ATOM 3328 N N . PHE A 1 412 ? 26.229 6.402 -12.076 1.00 63.34 412 PHE A N 1
ATOM 3329 C CA . PHE A 1 412 ? 27.505 7.123 -12.259 1.00 63.34 412 PHE A CA 1
ATOM 3330 C C . PHE A 1 412 ? 27.781 8.177 -11.188 1.00 63.34 412 PHE A C 1
ATOM 3332 O O . PHE A 1 412 ? 28.943 8.492 -10.932 1.00 63.34 412 PHE A O 1
ATOM 3339 N N . SER A 1 413 ? 26.741 8.704 -10.538 1.00 56.69 413 SER A N 1
ATOM 3340 C CA . SER A 1 413 ? 26.879 9.711 -9.478 1.00 56.69 413 SER A CA 1
ATOM 3341 C C . SER A 1 413 ? 27.682 9.181 -8.283 1.00 56.69 413 SER A C 1
ATOM 3343 O O . SER A 1 413 ? 28.380 9.945 -7.622 1.00 56.69 413 SER A O 1
ATOM 3345 N N . ASN A 1 414 ? 27.652 7.863 -8.056 1.00 52.28 414 ASN A N 1
ATOM 3346 C CA . ASN A 1 414 ? 28.285 7.203 -6.910 1.00 52.28 414 ASN A CA 1
ATOM 3347 C C . ASN A 1 414 ? 29.715 6.702 -7.177 1.00 52.28 414 ASN A C 1
ATOM 3349 O O . ASN A 1 414 ? 30.351 6.171 -6.271 1.00 52.28 414 ASN A O 1
ATOM 3353 N N . GLN A 1 415 ? 30.239 6.860 -8.399 1.00 52.19 415 GLN A N 1
ATOM 3354 C CA . GLN A 1 415 ? 31.593 6.414 -8.763 1.00 52.19 415 GLN A CA 1
ATOM 3355 C C . GLN A 1 415 ? 32.692 7.458 -8.513 1.00 52.19 415 GLN A C 1
ATOM 3357 O O . GLN A 1 415 ? 33.859 7.185 -8.786 1.00 52.19 415 GLN A O 1
ATOM 3362 N N . ILE A 1 416 ? 32.366 8.633 -7.961 1.00 45.44 416 ILE A N 1
ATOM 3363 C CA . ILE A 1 416 ? 33.356 9.661 -7.578 1.00 45.44 416 ILE A CA 1
ATOM 3364 C C . ILE A 1 416 ? 33.941 9.357 -6.183 1.00 45.44 416 ILE A C 1
ATOM 3366 O O . ILE A 1 416 ? 34.060 10.238 -5.336 1.00 45.44 416 ILE A O 1
ATOM 3370 N N . ILE A 1 417 ? 34.290 8.097 -5.916 1.00 46.16 417 ILE A N 1
ATOM 3371 C CA . ILE A 1 417 ? 35.132 7.752 -4.767 1.00 46.16 417 ILE A CA 1
ATOM 3372 C C . ILE A 1 417 ? 36.571 7.797 -5.271 1.00 46.16 417 ILE A C 1
ATOM 3374 O O . ILE A 1 417 ? 36.932 7.112 -6.227 1.00 46.16 417 ILE A O 1
ATOM 3378 N N . GLU A 1 418 ? 37.353 8.690 -4.671 1.00 41.00 418 GLU A N 1
ATOM 3379 C CA . GLU A 1 418 ? 38.755 8.952 -4.977 1.00 41.00 418 GLU A CA 1
ATOM 3380 C C . GLU A 1 418 ? 39.539 7.638 -5.117 1.00 41.00 418 GLU A C 1
ATOM 3382 O O . GLU A 1 418 ? 39.648 6.849 -4.180 1.00 41.00 418 GLU A O 1
ATOM 3387 N N . ASN A 1 419 ? 40.073 7.400 -6.319 1.00 40.56 419 ASN A N 1
ATOM 3388 C CA . ASN A 1 419 ? 41.002 6.308 -6.581 1.00 40.56 419 ASN A CA 1
ATOM 3389 C C . ASN A 1 419 ? 42.322 6.599 -5.858 1.00 40.56 419 ASN A C 1
ATOM 3391 O O . ASN A 1 419 ? 43.234 7.173 -6.458 1.00 40.56 419 ASN A O 1
ATOM 3395 N N . ASP A 1 420 ? 42.441 6.164 -4.607 1.00 39.31 420 ASP A N 1
ATOM 3396 C CA . ASP A 1 420 ? 43.746 5.825 -4.059 1.00 39.31 420 ASP A CA 1
ATOM 3397 C C . ASP A 1 420 ? 44.187 4.474 -4.641 1.00 39.31 420 ASP A C 1
ATOM 3399 O O . ASP A 1 420 ? 43.414 3.539 -4.848 1.00 39.31 420 ASP A O 1
ATOM 3403 N N . HIS A 1 421 ? 45.448 4.434 -5.043 1.00 47.44 421 HIS A N 1
ATOM 3404 C CA . HIS A 1 421 ? 46.006 3.449 -5.953 1.00 47.44 421 HIS A CA 1
ATOM 3405 C C . HIS A 1 421 ? 45.871 1.982 -5.480 1.00 47.44 421 HIS A C 1
ATOM 3407 O O . HIS A 1 421 ? 46.262 1.643 -4.368 1.00 47.44 421 HIS A O 1
ATOM 3413 N N . ASN A 1 422 ? 45.494 1.102 -6.422 1.00 45.00 422 ASN A N 1
ATOM 3414 C CA . ASN A 1 422 ? 45.620 -0.369 -6.396 1.00 45.00 422 ASN A CA 1
ATOM 3415 C C . ASN A 1 422 ? 44.551 -1.214 -5.677 1.00 45.00 422 ASN A C 1
ATOM 3417 O O . ASN A 1 422 ? 44.896 -2.226 -5.068 1.00 45.00 422 ASN A O 1
ATOM 3421 N N . GLU A 1 423 ? 43.265 -0.941 -5.887 1.00 43.56 423 GLU A N 1
ATOM 3422 C CA . GLU A 1 423 ? 42.234 -1.970 -5.691 1.00 43.56 423 GLU A CA 1
ATOM 3423 C C . GLU A 1 423 ? 41.495 -2.280 -6.997 1.00 43.56 423 GLU A C 1
ATOM 3425 O O . GLU A 1 423 ? 41.340 -1.444 -7.888 1.00 43.56 423 GLU A O 1
ATOM 3430 N N . THR A 1 424 ? 41.128 -3.550 -7.159 1.00 42.97 424 THR A N 1
ATOM 3431 C CA . THR A 1 424 ? 40.344 -4.051 -8.289 1.00 42.97 424 THR A CA 1
ATOM 3432 C C . THR A 1 424 ? 39.072 -3.210 -8.394 1.00 42.97 424 THR A C 1
ATOM 3434 O O . THR A 1 424 ? 38.313 -3.156 -7.434 1.00 42.97 424 THR A O 1
ATOM 3437 N N . LYS A 1 425 ? 38.833 -2.541 -9.537 1.00 52.78 425 LYS A N 1
ATOM 3438 C CA . LYS A 1 425 ? 37.566 -1.830 -9.786 1.00 52.78 425 LYS A CA 1
ATOM 3439 C C . LYS A 1 425 ? 36.411 -2.806 -9.525 1.00 52.78 425 LYS A C 1
ATOM 3441 O O . LYS A 1 425 ? 36.197 -3.726 -10.316 1.00 52.78 425 LYS A O 1
ATOM 3446 N N . PHE A 1 426 ? 35.692 -2.629 -8.419 1.00 54.00 426 PHE A N 1
ATOM 3447 C CA . PHE A 1 426 ? 34.451 -3.352 -8.182 1.00 54.00 426 PHE A CA 1
ATOM 3448 C C . PHE A 1 426 ? 33.414 -2.815 -9.166 1.00 54.00 426 PHE A C 1
ATOM 3450 O O . PHE A 1 426 ? 33.003 -1.660 -9.084 1.00 54.00 426 PHE A O 1
ATOM 3457 N N . VAL A 1 427 ? 33.027 -3.657 -10.123 1.00 63.41 427 VAL A N 1
ATOM 3458 C CA . VAL A 1 427 ? 31.944 -3.371 -11.068 1.00 63.41 427 VAL A CA 1
ATOM 3459 C C . VAL A 1 427 ? 30.662 -3.238 -10.258 1.00 63.41 427 VAL A C 1
ATOM 3461 O O . VAL A 1 427 ? 30.274 -4.171 -9.550 1.00 63.41 427 VAL A O 1
ATOM 3464 N N . SER A 1 428 ? 30.019 -2.076 -10.321 1.00 74.69 428 SER A N 1
ATOM 3465 C CA . SER A 1 428 ? 28.820 -1.855 -9.518 1.00 74.69 428 SER A CA 1
ATOM 3466 C C . SER A 1 428 ? 27.620 -2.619 -10.109 1.00 74.69 428 SER A C 1
ATOM 3468 O O . SER A 1 428 ? 27.573 -2.869 -11.319 1.00 74.69 428 SER A O 1
ATOM 3470 N N . PRO A 1 429 ? 26.608 -2.973 -9.295 1.00 77.12 429 PRO A N 1
ATOM 3471 C CA . PRO A 1 429 ? 25.396 -3.633 -9.786 1.00 77.12 429 PRO A CA 1
ATOM 3472 C C . PRO A 1 429 ? 24.673 -2.861 -10.904 1.00 77.12 429 PRO A C 1
ATOM 3474 O O . PRO A 1 429 ? 24.098 -3.481 -11.798 1.00 77.12 429 PRO A O 1
ATOM 3477 N N . GLY A 1 430 ? 24.742 -1.523 -10.892 1.00 79.88 430 GLY A N 1
ATOM 3478 C CA . GLY A 1 430 ? 24.198 -0.681 -11.963 1.00 79.88 430 GLY A CA 1
ATOM 3479 C C . GLY A 1 430 ? 24.956 -0.850 -13.282 1.00 79.88 430 GLY A C 1
ATOM 3480 O O . GLY A 1 430 ? 24.336 -0.955 -14.339 1.00 79.88 430 GLY A O 1
ATOM 3481 N N . GLU A 1 431 ? 26.283 -0.989 -13.225 1.00 77.12 431 GLU A N 1
ATOM 3482 C CA . GLU A 1 431 ? 27.113 -1.274 -14.400 1.00 77.12 431 GLU A CA 1
ATOM 3483 C C . GLU A 1 431 ? 26.774 -2.634 -15.012 1.00 77.12 431 GLU A C 1
ATOM 3485 O O . GLU A 1 431 ? 26.647 -2.762 -16.229 1.00 77.12 431 GLU A O 1
ATOM 3490 N N . LEU A 1 432 ? 26.604 -3.660 -14.169 1.00 80.06 432 LEU A N 1
ATOM 3491 C CA . LEU A 1 432 ? 26.223 -5.001 -14.614 1.00 80.06 432 LEU A CA 1
ATOM 3492 C C . LEU A 1 432 ? 24.866 -4.987 -15.318 1.00 80.06 432 LEU A C 1
ATOM 3494 O O . LEU A 1 432 ? 24.721 -5.616 -16.365 1.00 80.06 432 LEU A O 1
ATOM 3498 N N . LEU A 1 433 ? 23.904 -4.237 -14.776 1.00 84.75 433 LEU A N 1
ATOM 3499 C CA . LEU A 1 433 ? 22.571 -4.088 -15.352 1.00 84.75 433 LEU A CA 1
ATOM 3500 C C . LEU A 1 433 ? 22.608 -3.373 -16.711 1.00 84.75 433 LEU A C 1
ATOM 3502 O O . LEU A 1 433 ? 22.041 -3.870 -17.686 1.00 84.75 433 LEU A O 1
ATOM 3506 N N . VAL A 1 434 ? 23.319 -2.244 -16.803 1.00 84.19 434 VAL A N 1
ATOM 3507 C CA . VAL A 1 434 ? 23.515 -1.508 -18.065 1.00 84.19 434 VAL A CA 1
ATOM 3508 C C . VAL A 1 434 ? 24.206 -2.398 -19.100 1.00 84.19 434 VAL A C 1
ATOM 3510 O O . VAL A 1 434 ? 23.761 -2.480 -20.245 1.00 84.19 434 VAL A O 1
ATOM 3513 N N . ASN A 1 435 ? 25.246 -3.131 -18.698 1.00 80.50 435 ASN A N 1
ATOM 3514 C CA . ASN A 1 435 ? 25.977 -4.038 -19.578 1.00 80.50 435 ASN A CA 1
ATOM 3515 C C . ASN A 1 435 ? 25.115 -5.208 -20.078 1.00 80.50 435 ASN A C 1
ATOM 3517 O O . ASN A 1 435 ? 25.231 -5.577 -21.249 1.00 80.50 435 ASN A O 1
ATOM 3521 N N . ASP A 1 436 ? 24.252 -5.792 -19.243 1.00 82.81 436 ASP A N 1
ATOM 3522 C CA . ASP A 1 436 ? 23.343 -6.871 -19.660 1.00 82.81 436 ASP A CA 1
ATOM 3523 C C . ASP A 1 436 ? 22.306 -6.383 -20.688 1.00 82.81 436 ASP A C 1
ATOM 3525 O O . ASP A 1 436 ? 22.098 -7.011 -21.735 1.00 82.81 436 ASP A O 1
ATOM 3529 N N . LEU A 1 437 ? 21.731 -5.198 -20.457 1.00 83.94 437 LEU A N 1
ATOM 3530 C CA . LEU A 1 437 ? 20.787 -4.561 -21.381 1.00 83.94 437 LEU A CA 1
ATOM 3531 C C . LEU A 1 437 ? 21.457 -4.187 -22.715 1.00 83.94 437 LEU A C 1
ATOM 3533 O O . LEU A 1 437 ? 20.913 -4.465 -23.792 1.00 83.94 437 LEU A O 1
ATOM 3537 N N . LEU A 1 438 ? 22.683 -3.655 -22.673 1.00 81.44 438 LEU A N 1
ATOM 3538 C CA . LEU A 1 438 ? 23.475 -3.356 -23.870 1.00 81.44 438 LEU A CA 1
ATOM 3539 C C . LEU A 1 438 ? 23.840 -4.611 -24.666 1.00 81.44 438 LEU A C 1
ATOM 3541 O O . LEU A 1 438 ? 23.880 -4.561 -25.893 1.00 81.44 438 LEU A O 1
ATOM 3545 N N . ARG A 1 439 ? 24.057 -5.758 -24.017 1.00 80.62 439 ARG A N 1
ATOM 3546 C CA . ARG A 1 439 ? 24.330 -7.032 -24.709 1.00 80.62 439 ARG A CA 1
ATOM 3547 C C . ARG A 1 439 ? 23.105 -7.633 -25.391 1.00 80.62 439 ARG A C 1
ATOM 3549 O O . ARG A 1 439 ? 23.273 -8.459 -26.283 1.00 80.62 439 ARG A O 1
ATOM 3556 N N . GLY A 1 440 ? 21.899 -7.215 -25.010 1.00 76.25 440 GLY A N 1
ATOM 3557 C CA . GLY A 1 440 ? 20.664 -7.792 -25.544 1.00 76.25 440 GLY A CA 1
ATOM 3558 C C . GLY A 1 440 ? 20.350 -9.153 -24.949 1.00 76.25 440 GLY A C 1
ATOM 3559 O O . GLY A 1 440 ? 19.927 -10.058 -25.664 1.00 76.25 440 GLY A O 1
ATOM 3560 N N . GLY A 1 441 ? 20.595 -9.300 -23.646 1.00 81.75 441 GLY A N 1
ATOM 3561 C CA . GLY A 1 441 ? 20.280 -10.510 -22.902 1.00 81.75 441 GLY A CA 1
ATOM 3562 C C . GLY A 1 441 ? 18.777 -10.776 -22.754 1.00 81.75 441 GLY A C 1
ATOM 3563 O O . GLY A 1 441 ? 17.914 -10.131 -23.356 1.00 81.75 441 GLY A O 1
ATOM 3564 N N . ILE A 1 442 ? 18.459 -11.744 -21.895 1.00 87.12 442 ILE A N 1
ATOM 3565 C CA . ILE A 1 442 ? 17.087 -12.205 -21.630 1.00 87.12 442 ILE A CA 1
ATOM 3566 C C . ILE A 1 442 ? 16.214 -11.053 -21.108 1.00 87.12 442 ILE A C 1
ATOM 3568 O O . ILE A 1 442 ? 15.055 -10.938 -21.505 1.00 87.12 442 ILE A O 1
ATOM 3572 N N . LEU A 1 443 ? 16.780 -10.167 -20.281 1.00 87.44 443 LEU A N 1
ATOM 3573 C CA . LEU A 1 443 ? 16.072 -9.010 -19.739 1.00 87.44 443 LEU A CA 1
ATOM 3574 C C . LEU A 1 443 ? 15.605 -8.051 -20.844 1.00 87.44 443 LEU A C 1
ATOM 3576 O O . LEU A 1 443 ? 14.443 -7.660 -20.858 1.00 87.44 443 LEU A O 1
ATOM 3580 N N . ASN A 1 444 ? 16.460 -7.733 -21.819 1.00 85.88 444 ASN A N 1
ATOM 3581 C CA . ASN A 1 444 ? 16.085 -6.864 -22.939 1.00 85.88 444 ASN A CA 1
ATOM 3582 C C . ASN A 1 444 ? 14.931 -7.459 -23.771 1.00 85.88 444 ASN A C 1
ATOM 3584 O O . ASN A 1 444 ? 14.006 -6.747 -24.171 1.00 85.88 444 ASN A O 1
ATOM 3588 N N . ASN A 1 445 ? 14.955 -8.775 -23.998 1.00 87.00 445 ASN A N 1
ATOM 3589 C CA . ASN A 1 445 ? 13.885 -9.474 -24.714 1.00 87.00 445 ASN A CA 1
ATOM 3590 C C . ASN A 1 445 ? 12.570 -9.461 -23.925 1.00 87.00 445 ASN A C 1
ATOM 3592 O O . ASN A 1 445 ? 11.504 -9.269 -24.513 1.00 87.00 445 ASN A O 1
ATOM 3596 N N . LEU A 1 446 ? 12.636 -9.610 -22.599 1.00 90.06 446 LEU A N 1
ATOM 3597 C CA . LEU A 1 446 ? 11.468 -9.473 -21.734 1.00 90.06 446 LEU A CA 1
ATOM 3598 C C . LEU A 1 446 ? 10.864 -8.068 -21.840 1.00 90.06 446 LEU A C 1
ATOM 3600 O O . LEU A 1 446 ? 9.665 -7.955 -22.068 1.00 90.06 446 LEU A O 1
ATOM 3604 N N . LEU A 1 447 ? 11.673 -7.010 -21.718 1.00 90.19 447 LEU A N 1
ATOM 3605 C CA . LEU A 1 447 ? 11.194 -5.623 -21.810 1.00 90.19 447 LEU A CA 1
ATOM 3606 C C . LEU A 1 447 ? 10.521 -5.346 -23.163 1.00 90.19 447 LEU A C 1
ATOM 3608 O O . LEU A 1 447 ? 9.434 -4.781 -23.214 1.00 90.19 447 LEU A O 1
ATOM 3612 N N . THR A 1 448 ? 11.121 -5.830 -24.251 1.00 87.00 448 THR A N 1
ATOM 3613 C CA . THR A 1 448 ? 10.558 -5.763 -25.613 1.00 87.00 448 THR A CA 1
ATOM 3614 C C . THR A 1 448 ? 9.197 -6.469 -25.700 1.00 87.00 448 THR A C 1
ATOM 3616 O O . THR A 1 448 ? 8.251 -5.947 -26.294 1.00 87.00 448 THR A O 1
ATOM 3619 N N . THR A 1 449 ? 9.080 -7.646 -25.077 1.00 89.12 449 THR A N 1
ATOM 3620 C CA . THR A 1 449 ? 7.829 -8.420 -25.032 1.00 89.12 449 THR A CA 1
ATOM 3621 C C . THR A 1 449 ? 6.761 -7.680 -24.228 1.00 89.12 449 THR A C 1
ATOM 3623 O O . THR A 1 449 ? 5.642 -7.535 -24.699 1.00 89.12 449 THR A O 1
ATOM 3626 N N . LEU A 1 450 ? 7.116 -7.120 -23.066 1.00 90.25 450 LEU A N 1
ATOM 3627 C CA . LEU A 1 450 ? 6.192 -6.348 -22.228 1.00 90.25 450 LEU A CA 1
ATOM 3628 C C . LEU A 1 450 ? 5.656 -5.099 -22.936 1.00 90.25 450 LEU A C 1
ATOM 3630 O O . LEU A 1 450 ? 4.474 -4.792 -22.789 1.00 90.25 450 LEU A O 1
ATOM 3634 N N . ILE A 1 451 ? 6.488 -4.399 -23.717 1.00 89.25 451 ILE A N 1
ATOM 3635 C CA . ILE A 1 451 ? 6.011 -3.272 -24.530 1.00 89.25 451 ILE A CA 1
ATOM 3636 C C . ILE A 1 451 ? 5.025 -3.763 -25.590 1.00 89.25 451 ILE A C 1
ATOM 3638 O O . ILE A 1 451 ? 3.984 -3.141 -25.778 1.00 89.25 451 ILE A O 1
ATOM 3642 N N . THR A 1 452 ? 5.329 -4.876 -26.262 1.00 88.25 452 THR A N 1
ATOM 3643 C CA . THR A 1 452 ? 4.455 -5.444 -27.299 1.00 88.25 452 THR A CA 1
ATOM 3644 C C . THR A 1 452 ? 3.096 -5.833 -26.712 1.00 88.25 452 THR A C 1
ATOM 3646 O O . THR A 1 452 ? 2.078 -5.314 -27.165 1.00 88.25 452 THR A O 1
ATOM 3649 N N . ASP A 1 453 ? 3.089 -6.629 -25.638 1.00 87.25 453 ASP A N 1
ATOM 3650 C CA . ASP A 1 453 ? 1.879 -7.049 -24.919 1.00 87.25 453 ASP A CA 1
ATOM 3651 C C . ASP A 1 453 ? 1.063 -5.843 -24.420 1.00 87.25 453 ASP A C 1
ATOM 3653 O O . ASP A 1 453 ? -0.167 -5.827 -24.494 1.00 87.25 453 ASP A O 1
ATOM 3657 N N . GLY A 1 454 ? 1.745 -4.823 -23.891 1.00 86.75 454 GLY A N 1
ATOM 3658 C CA . GLY A 1 454 ? 1.111 -3.611 -23.383 1.00 86.75 454 GLY A CA 1
ATOM 3659 C C . GLY A 1 454 ? 0.477 -2.764 -24.485 1.00 86.75 454 GLY A C 1
ATOM 3660 O O . GLY A 1 454 ? -0.651 -2.301 -24.328 1.00 86.75 454 GLY A O 1
ATOM 3661 N N . CYS A 1 455 ? 1.165 -2.603 -25.617 1.00 87.50 455 CYS A N 1
ATOM 3662 C CA . CYS A 1 455 ? 0.627 -1.908 -26.785 1.00 87.50 455 CYS A CA 1
ATOM 3663 C C . CYS A 1 455 ? -0.608 -2.631 -27.332 1.00 87.50 455 CYS A C 1
ATOM 3665 O O . CYS A 1 455 ? -1.636 -1.996 -27.544 1.00 87.50 455 CYS A O 1
ATOM 3667 N N . GLU A 1 456 ? -0.537 -3.954 -27.507 1.00 87.56 456 GLU A N 1
ATOM 3668 C CA . GLU A 1 456 ? -1.676 -4.757 -27.969 1.00 87.56 456 GLU A CA 1
ATOM 3669 C C . GLU A 1 456 ? -2.897 -4.577 -27.064 1.00 87.56 456 GLU A C 1
ATOM 3671 O O . GLU A 1 456 ? -4.001 -4.368 -27.562 1.00 87.56 456 GLU A O 1
ATOM 3676 N N . LYS A 1 457 ? -2.692 -4.572 -25.741 1.00 86.06 457 LYS A N 1
ATOM 3677 C CA . LYS A 1 457 ? -3.766 -4.362 -24.766 1.00 86.06 457 LYS A CA 1
ATOM 3678 C C . LYS A 1 457 ? -4.369 -2.961 -24.815 1.00 86.06 457 LYS A C 1
ATOM 3680 O O . LYS A 1 457 ? -5.587 -2.841 -24.751 1.00 86.06 457 LYS A O 1
ATOM 3685 N N . LEU A 1 458 ? -3.558 -1.914 -24.955 1.00 85.88 458 LEU A N 1
ATOM 3686 C CA . LEU A 1 458 ? -4.071 -0.542 -25.072 1.00 85.88 458 LEU A CA 1
ATOM 3687 C C . LEU A 1 458 ? -4.833 -0.329 -26.388 1.00 85.88 458 LEU A C 1
ATOM 3689 O O . LEU A 1 458 ? -5.853 0.357 -26.414 1.00 85.88 458 LEU A O 1
ATOM 3693 N N . PHE A 1 459 ? -4.402 -0.979 -27.471 1.00 84.19 459 PHE A N 1
ATOM 3694 C CA . PHE A 1 459 ? -5.073 -0.902 -28.770 1.00 84.19 459 PHE A CA 1
ATOM 3695 C C . PHE A 1 459 ? -6.369 -1.724 -28.859 1.00 84.19 459 PHE A C 1
ATOM 3697 O O . PHE A 1 459 ? -7.065 -1.637 -29.870 1.00 84.19 459 PHE A O 1
ATOM 3704 N N . GLU A 1 460 ? -6.742 -2.485 -27.821 1.00 83.62 460 GLU A N 1
ATOM 3705 C CA . GLU A 1 460 ? -8.082 -3.081 -27.721 1.00 83.62 460 GLU A CA 1
ATOM 3706 C C . GLU A 1 460 ? -9.170 -2.009 -27.471 1.00 83.62 460 GLU A C 1
ATOM 3708 O O . GLU A 1 460 ? -10.343 -2.290 -27.707 1.00 83.62 460 GLU A O 1
ATOM 3713 N N . TYR A 1 461 ? -8.807 -0.780 -27.060 1.00 72.12 461 TYR A N 1
ATOM 3714 C CA . TYR A 1 461 ? -9.713 0.355 -26.778 1.00 72.12 461 TYR A CA 1
ATOM 3715 C C . TYR A 1 461 ? -10.885 0.021 -25.830 1.00 72.12 461 TYR A C 1
ATOM 3717 O O . TYR A 1 461 ? -11.944 0.653 -25.876 1.00 72.12 461 TYR A O 1
ATOM 3725 N N . VAL A 1 462 ? -10.706 -0.974 -24.960 1.00 77.19 462 VAL A N 1
ATOM 3726 C CA . VAL A 1 462 ? -11.651 -1.347 -23.902 1.00 77.19 462 VAL A CA 1
ATOM 3727 C C . VAL A 1 462 ? -11.005 -1.008 -22.569 1.00 77.19 462 VAL A C 1
ATOM 3729 O O . VAL A 1 462 ? -9.934 -1.531 -22.267 1.00 77.19 462 VAL A O 1
ATOM 3732 N N . SER A 1 463 ? -11.657 -0.165 -21.766 1.00 76.12 463 SER A N 1
ATOM 3733 C CA . SER A 1 463 ? -11.152 0.156 -20.433 1.00 76.12 463 SER A CA 1
ATOM 3734 C C . SER A 1 463 ? -11.133 -1.092 -19.554 1.00 76.12 463 SER A C 1
ATOM 3736 O O . SER A 1 463 ? -12.066 -1.904 -19.548 1.00 76.12 463 SER A O 1
ATOM 3738 N N . PHE A 1 464 ? -10.052 -1.260 -18.802 1.00 82.69 464 PHE A N 1
ATOM 3739 C CA . PHE A 1 464 ? -9.881 -2.400 -17.912 1.00 82.69 464 PHE A CA 1
ATOM 3740 C C . PHE A 1 464 ? -9.206 -1.984 -16.605 1.00 82.69 464 PHE A C 1
ATOM 3742 O O . PHE A 1 464 ? -8.531 -0.963 -16.501 1.00 82.69 464 PHE A O 1
ATOM 3749 N N . ILE A 1 465 ? -9.395 -2.800 -15.571 1.00 82.38 465 ILE A N 1
ATOM 3750 C CA . ILE A 1 465 ? -8.801 -2.553 -14.257 1.00 82.38 465 ILE A CA 1
ATOM 3751 C C . ILE A 1 465 ? -7.286 -2.777 -14.359 1.00 82.38 465 ILE A C 1
ATOM 3753 O O . ILE A 1 465 ? -6.852 -3.897 -14.634 1.00 82.38 465 ILE A O 1
ATOM 3757 N N . GLY A 1 466 ? -6.487 -1.735 -14.123 1.00 82.50 466 GLY A N 1
ATOM 3758 C CA . GLY A 1 466 ? -5.027 -1.781 -14.266 1.00 82.50 466 GLY A CA 1
ATOM 3759 C C . GLY A 1 466 ? -4.462 -1.032 -15.476 1.00 82.50 466 GLY A C 1
ATOM 3760 O O . GLY A 1 466 ? -3.273 -1.152 -15.764 1.00 82.50 466 GLY A O 1
ATOM 3761 N N . GLU A 1 467 ? -5.299 -0.303 -16.217 1.00 87.19 467 GLU A N 1
ATOM 3762 C CA . GLU A 1 467 ? -4.890 0.449 -17.410 1.00 87.19 467 GLU A CA 1
ATOM 3763 C C . GLU A 1 467 ? -3.877 1.565 -17.087 1.00 87.19 467 GLU A C 1
ATOM 3765 O O . GLU A 1 467 ? -2.906 1.762 -17.819 1.00 87.19 467 GLU A O 1
ATOM 3770 N N . GLN A 1 468 ? -4.041 2.238 -15.942 1.00 87.69 468 GLN A N 1
ATOM 3771 C CA . GLN A 1 468 ? -3.109 3.269 -15.477 1.00 87.69 468 GLN A CA 1
ATOM 3772 C C . GLN A 1 468 ? -1.738 2.675 -15.136 1.00 87.69 468 GLN A C 1
ATOM 3774 O O . GLN A 1 468 ? -0.723 3.177 -15.621 1.00 87.69 468 GLN A O 1
ATOM 3779 N N . GLU A 1 469 ? -1.693 1.576 -14.381 1.00 90.38 469 GLU A N 1
ATOM 3780 C CA . GLU A 1 469 ? -0.447 0.898 -14.002 1.00 90.38 469 GLU A CA 1
ATOM 3781 C C . GLU A 1 469 ? 0.266 0.279 -15.211 1.00 90.38 469 GLU A C 1
ATOM 3783 O O . GLU A 1 469 ? 1.497 0.310 -15.293 1.00 90.38 469 GLU A O 1
ATOM 3788 N N . LEU A 1 470 ? -0.485 -0.215 -16.205 1.00 92.56 470 LEU A N 1
ATOM 3789 C CA . LEU A 1 470 ? 0.079 -0.607 -17.499 1.00 92.56 470 LEU A CA 1
ATOM 3790 C C . LEU A 1 470 ? 0.739 0.594 -18.187 1.00 92.56 470 LEU A C 1
ATOM 3792 O O . LEU A 1 470 ? 1.903 0.508 -18.581 1.00 92.56 470 LEU A O 1
ATOM 3796 N N . SER A 1 471 ? 0.018 1.711 -18.327 1.00 91.44 471 SER A N 1
ATOM 3797 C CA . SER A 1 471 ? 0.547 2.908 -18.992 1.00 91.44 471 SER A CA 1
ATOM 3798 C C . SER A 1 471 ? 1.817 3.416 -18.300 1.00 91.44 471 SER A C 1
ATOM 3800 O O . SER A 1 471 ? 2.806 3.738 -18.961 1.00 91.44 471 SER A O 1
ATOM 3802 N N . ARG A 1 472 ? 1.836 3.394 -16.961 1.00 92.62 472 ARG A N 1
ATOM 3803 C CA . ARG A 1 472 ? 2.980 3.800 -16.146 1.00 92.62 472 ARG A CA 1
ATOM 3804 C C . ARG A 1 472 ? 4.157 2.847 -16.311 1.00 92.62 472 ARG A C 1
ATOM 3806 O O . ARG A 1 472 ? 5.277 3.310 -16.499 1.00 92.62 472 ARG A O 1
ATOM 3813 N N . SER A 1 473 ? 3.900 1.540 -16.335 1.00 93.94 473 SER A N 1
ATOM 3814 C CA . SER A 1 473 ? 4.916 0.523 -16.619 1.00 93.94 473 SER A CA 1
ATOM 3815 C C . SER A 1 473 ? 5.564 0.740 -17.987 1.00 93.94 473 SER A C 1
ATOM 3817 O O . SER A 1 473 ? 6.785 0.714 -18.086 1.00 93.94 473 SER A O 1
ATOM 3819 N N . LEU A 1 474 ? 4.783 1.011 -19.039 1.00 93.19 474 LEU A N 1
ATOM 3820 C CA . LEU A 1 474 ? 5.321 1.272 -20.380 1.00 93.19 474 LEU A CA 1
ATOM 3821 C C . LEU A 1 474 ? 6.214 2.518 -20.420 1.00 93.19 474 LEU A C 1
ATOM 3823 O O . LEU A 1 474 ? 7.283 2.469 -21.028 1.00 93.19 474 LEU A O 1
ATOM 3827 N N . ILE A 1 475 ? 5.808 3.601 -19.748 1.00 92.81 475 ILE A N 1
ATOM 3828 C CA . ILE A 1 475 ? 6.638 4.806 -19.590 1.00 92.81 475 ILE A CA 1
ATOM 3829 C C . ILE A 1 475 ? 7.969 4.437 -18.931 1.00 92.81 475 ILE A C 1
ATOM 3831 O O . ILE A 1 475 ? 9.020 4.745 -19.484 1.00 92.81 475 ILE A O 1
ATOM 3835 N N . LEU A 1 476 ? 7.934 3.707 -17.814 1.00 93.25 476 LEU A N 1
ATOM 3836 C CA . LEU A 1 476 ? 9.136 3.329 -17.071 1.00 93.25 476 LEU A CA 1
ATOM 3837 C C . LEU A 1 476 ? 10.073 2.420 -17.876 1.00 93.25 476 LEU A C 1
ATOM 3839 O O . LEU A 1 476 ? 11.286 2.593 -17.795 1.00 93.25 476 LEU A O 1
ATOM 3843 N N . ILE A 1 477 ? 9.548 1.481 -18.676 1.00 92.62 477 ILE A N 1
ATOM 3844 C CA . ILE A 1 477 ? 10.381 0.665 -19.578 1.00 92.62 477 ILE A CA 1
ATOM 3845 C C . ILE A 1 477 ? 11.063 1.565 -20.614 1.00 92.62 477 ILE A C 1
ATOM 3847 O O . ILE A 1 477 ? 12.254 1.415 -20.877 1.00 92.62 477 ILE A O 1
ATOM 3851 N N . MET A 1 478 ? 10.319 2.494 -21.214 1.00 89.69 478 MET A N 1
ATOM 3852 C CA . MET A 1 478 ? 10.859 3.422 -22.206 1.00 89.69 478 MET A CA 1
ATOM 3853 C C . MET A 1 478 ? 11.929 4.345 -21.606 1.00 89.69 478 MET A C 1
ATOM 3855 O O . MET A 1 478 ? 12.984 4.522 -22.212 1.00 89.69 478 MET A O 1
ATOM 3859 N N . GLU A 1 479 ? 11.700 4.867 -20.401 1.00 91.12 479 GLU A N 1
ATOM 3860 C CA . GLU A 1 479 ? 12.681 5.634 -19.625 1.00 91.12 479 GLU A CA 1
ATOM 3861 C C . GLU A 1 479 ? 13.927 4.795 -19.294 1.00 91.12 479 GLU A C 1
ATOM 3863 O O . GLU A 1 479 ? 15.042 5.282 -19.453 1.00 91.12 479 GLU A O 1
ATOM 3868 N N . LEU A 1 480 ? 13.775 3.517 -18.920 1.00 89.75 480 LEU A N 1
ATOM 3869 C CA . LEU A 1 480 ? 14.905 2.618 -18.648 1.00 89.75 480 LEU A CA 1
ATOM 3870 C C . LEU A 1 480 ? 15.821 2.489 -19.869 1.00 89.75 480 LEU A C 1
ATOM 3872 O O . LEU A 1 480 ? 17.042 2.615 -19.768 1.00 89.75 480 LEU A O 1
ATOM 3876 N N . LEU A 1 481 ? 15.231 2.229 -21.039 1.00 87.25 481 LEU A N 1
ATOM 3877 C CA . LEU A 1 481 ? 15.961 2.050 -22.297 1.00 87.25 481 LEU A CA 1
ATOM 3878 C C . LEU A 1 481 ? 16.681 3.338 -22.721 1.00 87.25 481 LEU A C 1
ATOM 3880 O O . LEU A 1 481 ? 17.798 3.295 -23.249 1.00 87.25 481 LEU A O 1
ATOM 3884 N N . GLU A 1 482 ? 16.059 4.485 -22.465 1.00 86.44 482 GLU A N 1
ATOM 3885 C CA . GLU A 1 482 ? 16.637 5.805 -22.690 1.00 86.44 482 GLU A CA 1
ATOM 3886 C C . GLU A 1 482 ? 17.808 6.079 -21.738 1.00 86.44 482 GLU A C 1
ATOM 3888 O O . GLU A 1 482 ? 18.899 6.429 -22.198 1.00 86.44 482 GLU A O 1
ATOM 3893 N N . SER A 1 483 ? 17.632 5.828 -20.439 1.00 85.62 483 SER A N 1
ATOM 3894 C CA . SER A 1 483 ? 18.680 5.971 -19.425 1.00 85.62 483 SER A CA 1
ATOM 3895 C C . SER A 1 483 ? 19.885 5.088 -19.736 1.00 85.62 483 SER A C 1
ATOM 3897 O O . SER A 1 483 ? 21.013 5.576 -19.715 1.00 85.62 483 SER A O 1
ATOM 3899 N N . VAL A 1 484 ? 19.674 3.830 -20.141 1.00 84.69 484 VAL A N 1
ATOM 3900 C CA . VAL A 1 484 ? 20.753 2.927 -20.586 1.00 84.69 484 VAL A CA 1
ATOM 3901 C C . VAL A 1 484 ? 21.490 3.479 -21.809 1.00 84.69 484 VAL A C 1
ATOM 3903 O O . VAL A 1 484 ? 22.713 3.363 -21.899 1.00 84.69 484 VAL A O 1
ATOM 3906 N N . THR A 1 485 ? 20.777 4.110 -22.743 1.00 81.00 485 THR A N 1
ATOM 3907 C CA . THR A 1 485 ? 21.388 4.725 -23.931 1.00 81.00 485 THR A CA 1
ATOM 3908 C C . THR A 1 485 ? 22.294 5.892 -23.532 1.00 81.00 485 THR A C 1
ATOM 3910 O O . THR A 1 485 ? 23.445 5.945 -23.968 1.00 81.00 485 THR A O 1
ATOM 3913 N N . ILE A 1 486 ? 21.840 6.765 -22.629 1.00 82.44 486 ILE A N 1
ATOM 3914 C CA . ILE A 1 486 ? 22.642 7.874 -22.082 1.00 82.44 486 ILE A CA 1
ATOM 3915 C C . ILE A 1 486 ? 23.856 7.335 -21.306 1.00 82.44 486 ILE A C 1
ATOM 3917 O O . ILE A 1 486 ? 24.990 7.754 -21.541 1.00 82.44 486 ILE A O 1
ATOM 3921 N N . SER A 1 487 ? 23.634 6.349 -20.436 1.00 78.56 487 SER A N 1
ATOM 3922 C CA . SER A 1 487 ? 24.673 5.671 -19.652 1.00 78.56 487 SER A CA 1
ATOM 3923 C C . SER A 1 487 ? 25.757 5.042 -20.530 1.00 78.56 487 SER A C 1
ATOM 3925 O O . SER A 1 487 ? 26.945 5.136 -20.227 1.00 78.56 487 SER A O 1
ATOM 3927 N N . SER A 1 488 ? 25.377 4.434 -21.657 1.00 76.50 488 SER A N 1
ATOM 3928 C CA . SER A 1 488 ? 26.332 3.818 -22.584 1.00 76.50 488 SER A CA 1
ATOM 3929 C C . SER A 1 488 ? 27.321 4.831 -23.172 1.00 76.50 488 SER A C 1
ATOM 3931 O O . SER A 1 488 ? 28.508 4.531 -23.304 1.00 76.50 488 SER A O 1
ATOM 3933 N N . GLN A 1 489 ? 26.868 6.060 -23.449 1.00 73.50 489 GLN A N 1
ATOM 3934 C CA . GLN A 1 489 ? 27.733 7.137 -23.935 1.00 73.50 489 GLN A CA 1
ATOM 3935 C C . GLN A 1 489 ? 28.750 7.562 -22.869 1.00 73.50 489 GLN A C 1
ATOM 3937 O O . GLN A 1 489 ? 29.894 7.865 -23.208 1.00 73.50 489 GLN A O 1
ATOM 3942 N N . GLN A 1 490 ? 28.359 7.546 -21.592 1.00 71.56 490 GLN A N 1
ATOM 3943 C CA . GLN A 1 490 ? 29.240 7.868 -20.467 1.00 71.56 490 GLN A CA 1
ATOM 3944 C C . GLN A 1 490 ? 30.300 6.777 -20.245 1.00 71.56 490 GLN A C 1
ATOM 3946 O O . GLN A 1 490 ? 31.476 7.110 -20.114 1.00 71.56 490 GLN A O 1
ATOM 3951 N N . ILE A 1 491 ? 29.929 5.489 -20.317 1.00 70.44 491 ILE A N 1
ATOM 3952 C CA . ILE A 1 491 ? 30.870 4.348 -20.215 1.00 70.44 491 ILE A CA 1
ATOM 3953 C C . ILE A 1 491 ? 31.933 4.407 -21.318 1.00 70.44 491 ILE A C 1
ATOM 3955 O O . ILE A 1 491 ? 33.123 4.234 -21.058 1.00 70.44 491 ILE A O 1
ATOM 3959 N N . LEU A 1 492 ? 31.520 4.702 -22.555 1.00 67.06 492 LEU A N 1
ATOM 3960 C CA . LEU A 1 492 ? 32.439 4.840 -23.691 1.00 67.06 492 LEU A CA 1
ATOM 3961 C C . LEU A 1 492 ? 33.448 5.989 -23.508 1.00 67.06 492 LEU A C 1
ATOM 3963 O O . LEU A 1 492 ? 34.540 5.941 -24.077 1.00 67.06 492 LEU A O 1
ATOM 3967 N N . GLN A 1 493 ? 33.102 7.023 -22.735 1.00 65.31 493 GLN A N 1
ATOM 3968 C CA . GLN A 1 493 ? 33.990 8.151 -22.446 1.00 65.31 493 GLN A CA 1
ATOM 3969 C C . GLN A 1 493 ? 34.962 7.861 -21.292 1.00 65.31 493 GLN A C 1
ATOM 3971 O O . GLN A 1 493 ? 36.112 8.310 -21.353 1.00 65.31 493 GLN A O 1
ATOM 3976 N N . THR A 1 494 ? 34.531 7.119 -20.267 1.00 61.12 494 THR A N 1
ATOM 3977 C CA . THR A 1 494 ? 35.314 6.844 -19.050 1.00 61.12 494 THR A CA 1
ATOM 3978 C C . THR A 1 494 ? 36.252 5.643 -19.185 1.00 61.12 494 THR A C 1
ATOM 3980 O O . THR A 1 494 ? 37.395 5.722 -18.733 1.00 61.12 494 THR A O 1
ATOM 3983 N N . ASP A 1 495 ? 35.844 4.566 -19.861 1.00 59.06 495 ASP A N 1
ATOM 3984 C CA . ASP A 1 495 ? 36.626 3.329 -19.967 1.00 59.06 495 ASP A CA 1
ATOM 3985 C C . ASP A 1 495 ? 37.203 3.106 -21.374 1.00 59.06 495 ASP A C 1
ATOM 3987 O O . ASP A 1 495 ? 36.799 2.211 -22.118 1.00 59.06 495 ASP A O 1
ATOM 3991 N N . LYS A 1 496 ? 38.259 3.860 -21.710 1.00 51.94 496 LYS A N 1
ATOM 3992 C CA . LYS A 1 496 ? 39.069 3.648 -22.934 1.00 51.94 496 LYS A CA 1
ATOM 3993 C C . LYS A 1 496 ? 39.802 2.294 -22.977 1.00 51.94 496 LYS A C 1
ATOM 3995 O O . LYS A 1 496 ? 40.388 1.956 -24.003 1.00 51.94 496 LYS A O 1
ATOM 4000 N N . SER A 1 497 ? 39.807 1.545 -21.872 1.00 49.94 497 SER A N 1
ATOM 4001 C CA . SER A 1 497 ? 40.487 0.253 -21.701 1.00 49.94 497 SER A CA 1
ATOM 4002 C C . SER A 1 497 ? 39.538 -0.927 -21.468 1.00 49.94 497 SER A C 1
ATOM 4004 O O . SER A 1 497 ? 40.018 -2.028 -21.201 1.00 49.94 497 SER A O 1
ATOM 4006 N N . SER A 1 498 ? 38.216 -0.728 -21.514 1.00 50.69 498 SER A N 1
ATOM 4007 C CA . SER A 1 498 ? 37.273 -1.826 -21.285 1.00 50.69 498 SER A CA 1
ATOM 4008 C C . SER A 1 498 ? 37.266 -2.800 -22.468 1.00 50.69 498 SER A C 1
ATOM 4010 O O . SER A 1 498 ? 37.123 -2.427 -23.630 1.00 50.69 498 SER A O 1
ATOM 4012 N N . SER A 1 499 ? 37.404 -4.090 -22.164 1.00 47.19 499 SER A N 1
ATOM 4013 C CA . SER A 1 499 ? 37.379 -5.212 -23.114 1.00 47.19 499 SER A CA 1
ATOM 4014 C C . SER A 1 499 ? 35.999 -5.451 -23.749 1.00 47.19 499 SER A C 1
ATOM 4016 O O . SER A 1 499 ? 35.806 -6.445 -24.451 1.00 47.19 499 SER A O 1
ATOM 4018 N N . PHE A 1 500 ? 35.012 -4.600 -23.461 1.00 52.12 500 PHE A N 1
ATOM 4019 C CA . PHE A 1 500 ? 33.637 -4.777 -23.897 1.00 52.12 500 PHE A CA 1
ATOM 4020 C C . PHE A 1 500 ? 33.432 -4.133 -25.267 1.00 52.12 500 PHE A C 1
ATOM 4022 O O . PHE A 1 500 ? 33.395 -2.918 -25.431 1.00 52.12 500 PHE A O 1
ATOM 4029 N N . THR A 1 501 ? 33.292 -4.979 -26.284 1.00 51.50 501 THR A N 1
ATOM 4030 C CA . THR A 1 501 ? 32.898 -4.577 -27.636 1.00 51.50 501 THR A CA 1
ATOM 4031 C C . THR A 1 501 ? 31.385 -4.352 -27.649 1.00 51.50 501 THR A C 1
ATOM 4033 O O . THR A 1 501 ? 30.603 -5.253 -27.946 1.00 51.50 501 THR A O 1
ATOM 4036 N N . PHE A 1 502 ? 30.947 -3.157 -27.258 1.00 56.75 502 PHE A N 1
ATOM 4037 C CA . PHE A 1 502 ? 29.537 -2.781 -27.343 1.00 56.75 502 PHE A CA 1
ATOM 4038 C C . PHE A 1 502 ? 29.144 -2.626 -28.816 1.00 56.75 502 PHE A C 1
ATOM 4040 O O . PHE A 1 502 ? 29.745 -1.833 -29.538 1.00 56.75 502 PHE A O 1
ATOM 4047 N N . CYS A 1 503 ? 28.172 -3.416 -29.278 1.00 56.38 503 CYS A N 1
ATOM 4048 C CA . CYS A 1 503 ? 27.784 -3.415 -30.690 1.00 56.38 503 CYS A CA 1
ATOM 4049 C C . CYS A 1 503 ? 26.605 -2.483 -31.000 1.00 56.38 503 CYS A C 1
ATOM 4051 O O . CYS A 1 503 ? 26.628 -1.904 -32.079 1.00 56.38 503 CYS A O 1
ATOM 4053 N N . GLN A 1 504 ? 25.625 -2.324 -30.095 1.00 69.00 504 GLN A N 1
ATOM 4054 C CA . GLN A 1 504 ? 24.415 -1.505 -30.292 1.00 69.00 504 GLN A CA 1
ATOM 4055 C C . GLN A 1 504 ? 23.762 -1.118 -28.954 1.00 69.00 504 GLN A C 1
ATOM 4057 O O . GLN A 1 504 ? 23.773 -1.919 -28.015 1.00 69.00 504 GLN A O 1
ATOM 4062 N N . THR A 1 505 ? 23.154 0.068 -28.872 1.00 75.56 505 THR A N 1
ATOM 4063 C CA . THR A 1 505 ? 22.297 0.461 -27.736 1.00 75.56 505 THR A CA 1
ATOM 4064 C C . THR A 1 505 ? 20.934 -0.249 -27.797 1.00 75.56 505 THR A C 1
ATOM 4066 O O . THR A 1 505 ? 20.551 -0.754 -28.856 1.00 75.56 505 THR A O 1
ATOM 4069 N N . PRO A 1 506 ? 20.161 -0.327 -26.695 1.00 73.19 506 PRO A N 1
ATOM 4070 C CA . PRO A 1 506 ? 18.850 -0.976 -26.722 1.00 73.19 506 PRO A CA 1
ATOM 4071 C C . PRO A 1 506 ? 17.871 -0.299 -27.692 1.00 73.19 506 PRO A C 1
ATOM 4073 O O . PRO A 1 506 ? 17.132 -0.991 -28.388 1.00 73.19 506 PRO A O 1
ATOM 4076 N N . ILE A 1 507 ? 17.907 1.036 -27.796 1.00 74.00 507 ILE A N 1
ATOM 4077 C CA . ILE A 1 507 ? 17.090 1.797 -28.757 1.00 74.00 507 ILE A CA 1
ATOM 4078 C C . ILE A 1 507 ? 17.541 1.508 -30.191 1.00 74.00 507 ILE A C 1
ATOM 4080 O O . ILE A 1 507 ? 16.702 1.223 -31.047 1.00 74.00 507 ILE A O 1
ATOM 4084 N N . GLU A 1 508 ? 18.854 1.504 -30.452 1.00 76.50 508 GLU A N 1
ATOM 4085 C CA . GLU A 1 508 ? 19.382 1.117 -31.763 1.00 76.50 508 GLU A CA 1
ATOM 4086 C C . GLU A 1 508 ? 18.910 -0.294 -32.132 1.00 76.50 508 GLU A C 1
ATOM 4088 O O . GLU A 1 508 ? 18.422 -0.504 -33.240 1.00 76.50 508 GLU A O 1
ATOM 4093 N N . ARG A 1 509 ? 18.955 -1.236 -31.181 1.00 77.06 509 ARG A N 1
ATOM 4094 C CA . ARG A 1 509 ? 18.494 -2.612 -31.370 1.00 77.06 509 ARG A CA 1
ATOM 4095 C C . ARG A 1 509 ? 17.011 -2.681 -31.717 1.00 77.06 509 ARG A C 1
ATOM 4097 O O . ARG A 1 509 ? 16.668 -3.360 -32.676 1.00 77.06 509 ARG A O 1
ATOM 4104 N N . ILE A 1 510 ? 16.143 -1.955 -31.007 1.00 71.56 510 ILE A N 1
ATOM 4105 C CA . ILE A 1 510 ? 14.700 -1.906 -31.310 1.00 71.56 510 ILE A CA 1
ATOM 4106 C C . ILE A 1 510 ? 14.459 -1.493 -32.771 1.00 71.56 510 ILE A C 1
ATOM 4108 O O . ILE A 1 510 ? 13.564 -2.033 -33.423 1.00 71.56 510 ILE A O 1
ATOM 4112 N N . VAL A 1 511 ? 15.283 -0.584 -33.298 1.00 63.94 511 VAL A N 1
ATOM 4113 C CA . VAL A 1 511 ? 15.184 -0.047 -34.662 1.00 63.94 511 VAL A CA 1
ATOM 4114 C C . VAL A 1 511 ? 15.882 -0.931 -35.708 1.00 63.94 511 VAL A C 1
ATOM 4116 O O . VAL A 1 511 ? 15.468 -0.963 -36.869 1.00 63.94 511 VAL A O 1
ATOM 4119 N N . THR A 1 512 ? 16.954 -1.640 -35.358 1.00 68.06 512 THR A N 1
ATOM 4120 C CA . THR A 1 512 ? 17.748 -2.412 -36.328 1.00 68.06 512 THR A CA 1
ATOM 4121 C C . THR A 1 512 ? 17.422 -3.900 -36.362 1.00 68.06 512 THR A C 1
ATOM 4123 O O . THR A 1 512 ? 17.601 -4.522 -37.415 1.00 68.06 512 THR A O 1
ATOM 4126 N N . ASP A 1 513 ? 16.960 -4.481 -35.254 1.00 74.00 513 ASP A N 1
ATOM 4127 C CA . ASP A 1 513 ? 16.745 -5.920 -35.157 1.00 74.00 513 ASP A CA 1
ATOM 4128 C C . ASP A 1 513 ? 15.506 -6.371 -35.915 1.00 74.00 513 ASP A C 1
ATOM 4130 O O . ASP A 1 513 ? 14.435 -5.765 -35.918 1.00 74.00 513 ASP A O 1
ATOM 4134 N N . THR A 1 514 ? 15.640 -7.525 -36.563 1.00 59.94 514 THR A N 1
ATOM 4135 C CA . THR A 1 514 ? 14.539 -8.088 -37.335 1.00 59.94 514 THR A CA 1
ATOM 4136 C C . THR A 1 514 ? 13.433 -8.677 -36.472 1.00 59.94 514 THR A C 1
ATOM 4138 O O . THR A 1 514 ? 12.327 -8.851 -36.976 1.00 59.94 514 THR A O 1
ATOM 4141 N N . ASN A 1 515 ? 13.734 -8.992 -35.212 1.00 63.78 515 ASN A N 1
ATOM 4142 C CA . ASN A 1 515 ? 12.795 -9.592 -34.266 1.00 63.78 515 ASN A CA 1
ATOM 4143 C C . ASN A 1 515 ? 11.904 -8.541 -33.585 1.00 63.78 515 ASN A C 1
ATOM 4145 O O . ASN A 1 515 ? 10.867 -8.894 -33.041 1.00 63.78 515 ASN A O 1
ATOM 4149 N N . THR A 1 516 ? 12.276 -7.261 -33.659 1.00 63.06 516 THR A N 1
ATOM 4150 C CA . THR A 1 516 ? 11.552 -6.124 -33.068 1.00 63.06 516 THR A CA 1
ATOM 4151 C C . THR A 1 516 ? 10.859 -5.260 -34.124 1.00 63.06 516 THR A C 1
ATOM 4153 O O . THR A 1 516 ? 10.456 -4.135 -33.842 1.00 63.06 516 THR A O 1
ATOM 4156 N N . LYS A 1 517 ? 10.700 -5.771 -35.354 1.00 66.56 517 LYS A N 1
ATOM 4157 C CA . LYS A 1 517 ? 10.170 -5.007 -36.499 1.00 66.56 517 LYS A CA 1
ATOM 4158 C C . LYS A 1 517 ? 8.806 -4.371 -36.249 1.00 66.56 517 LYS A C 1
ATOM 4160 O O . LYS A 1 517 ? 8.569 -3.281 -36.759 1.00 66.56 517 LYS A O 1
ATOM 4165 N N . ASP A 1 518 ? 7.950 -5.031 -35.476 1.00 71.56 518 ASP A N 1
ATOM 4166 C CA . ASP A 1 518 ? 6.597 -4.549 -35.179 1.00 71.56 518 ASP A CA 1
ATOM 4167 C C . ASP A 1 518 ? 6.553 -3.675 -33.914 1.00 71.56 518 ASP A C 1
ATOM 4169 O O . ASP A 1 518 ? 5.636 -2.874 -33.741 1.00 71.56 518 ASP A O 1
ATOM 4173 N N . LEU A 1 519 ? 7.591 -3.742 -33.071 1.00 77.00 519 LEU A N 1
ATOM 4174 C CA . LEU A 1 519 ? 7.668 -2.995 -31.817 1.00 77.00 519 LEU A CA 1
ATOM 4175 C C . LEU A 1 519 ? 7.743 -1.487 -32.057 1.00 77.00 519 LEU A C 1
ATOM 4177 O O . LEU A 1 519 ? 7.003 -0.724 -31.444 1.00 77.00 519 LEU A O 1
ATOM 4181 N N . PHE A 1 520 ? 8.630 -1.043 -32.949 1.00 79.00 520 PHE A N 1
ATOM 4182 C CA . PHE A 1 520 ? 8.791 0.385 -33.209 1.00 79.00 520 PHE A CA 1
ATOM 4183 C C . PHE A 1 520 ? 7.516 1.012 -33.816 1.00 79.00 520 PHE A C 1
ATOM 4185 O O . PHE A 1 520 ? 7.055 2.022 -33.287 1.00 79.00 520 PHE A O 1
ATOM 4192 N N . PRO A 1 521 ? 6.863 0.416 -34.839 1.00 80.25 521 PRO A N 1
ATOM 4193 C CA . PRO A 1 521 ? 5.533 0.845 -35.278 1.00 80.25 521 PRO A CA 1
ATOM 4194 C C . PRO A 1 521 ? 4.482 0.878 -34.160 1.00 80.25 521 PRO A C 1
ATOM 4196 O O . PRO A 1 521 ? 3.673 1.803 -34.129 1.00 80.25 521 PRO A O 1
ATOM 4199 N N . ASN A 1 522 ? 4.496 -0.087 -33.235 1.00 82.19 522 ASN A N 1
ATOM 4200 C CA . ASN A 1 522 ? 3.581 -0.099 -32.091 1.00 82.19 522 ASN A CA 1
ATOM 4201 C C . ASN A 1 522 ? 3.843 1.073 -31.136 1.00 82.19 522 ASN A C 1
ATOM 4203 O O . ASN A 1 522 ? 2.897 1.760 -30.765 1.00 82.19 522 ASN A O 1
ATOM 4207 N N . ILE A 1 523 ? 5.107 1.382 -30.825 1.00 82.44 523 ILE A N 1
ATOM 4208 C CA . ILE A 1 523 ? 5.474 2.571 -30.035 1.00 82.44 523 ILE A CA 1
ATOM 4209 C C . ILE A 1 523 ? 4.988 3.848 -30.736 1.00 82.44 523 ILE A C 1
ATOM 4211 O O . ILE A 1 523 ? 4.423 4.728 -30.096 1.00 82.44 523 ILE A O 1
ATOM 4215 N N . MET A 1 524 ? 5.127 3.931 -32.062 1.00 81.69 524 MET A N 1
ATOM 4216 C CA . MET A 1 524 ? 4.653 5.084 -32.835 1.00 81.69 524 MET A CA 1
ATOM 4217 C C . MET A 1 524 ? 3.134 5.270 -32.779 1.00 81.69 524 MET A C 1
ATOM 4219 O O . MET A 1 524 ? 2.665 6.405 -32.764 1.00 81.69 524 MET A O 1
ATOM 4223 N N . LYS A 1 525 ? 2.363 4.179 -32.716 1.00 83.94 525 LYS A N 1
ATOM 4224 C CA . LYS A 1 525 ? 0.902 4.231 -32.546 1.00 83.94 525 LYS A CA 1
ATOM 4225 C C . LYS A 1 525 ? 0.485 4.763 -31.171 1.00 83.94 525 LYS A C 1
ATOM 4227 O O . LYS A 1 525 ? -0.614 5.293 -31.050 1.00 83.94 525 LYS A O 1
ATOM 4232 N N . LEU A 1 526 ? 1.351 4.698 -30.153 1.00 84.94 526 LEU A N 1
ATOM 4233 C CA . LEU A 1 526 ? 1.058 5.277 -28.834 1.00 84.94 526 LEU A CA 1
ATOM 4234 C C . LEU A 1 526 ? 0.921 6.808 -28.881 1.00 84.94 526 LEU A C 1
ATOM 4236 O O . LEU A 1 526 ? 0.220 7.374 -28.046 1.00 84.94 526 LEU A O 1
ATOM 4240 N N . ILE A 1 527 ? 1.538 7.473 -29.866 1.00 84.94 527 ILE A N 1
ATOM 4241 C CA . ILE A 1 527 ? 1.435 8.930 -30.066 1.00 84.94 527 ILE A CA 1
ATOM 4242 C C . ILE A 1 527 ? -0.020 9.346 -30.332 1.00 84.94 527 ILE A C 1
ATOM 4244 O O . ILE A 1 527 ? -0.459 10.399 -29.877 1.00 84.94 527 ILE A O 1
ATOM 4248 N N . ASP A 1 528 ? -0.802 8.495 -31.000 1.00 83.50 528 ASP A N 1
ATOM 4249 C CA . ASP A 1 528 ? -2.213 8.769 -31.290 1.00 83.50 528 ASP A CA 1
ATOM 4250 C C . ASP A 1 528 ? -3.102 8.734 -30.029 1.00 83.50 528 ASP A C 1
ATOM 4252 O O . ASP A 1 528 ? -4.250 9.175 -30.082 1.00 83.50 528 ASP A O 1
ATOM 4256 N N . MET A 1 529 ? -2.595 8.241 -28.892 1.00 82.75 529 MET A N 1
ATOM 4257 C CA . MET A 1 529 ? -3.347 8.102 -27.636 1.00 82.75 529 MET A CA 1
ATOM 4258 C C . MET A 1 529 ? -3.201 9.298 -26.687 1.00 82.75 529 MET A C 1
ATOM 4260 O O . MET A 1 529 ? -3.496 9.169 -25.500 1.00 82.75 529 MET A O 1
ATOM 4264 N N . ILE A 1 530 ? -2.762 10.459 -27.178 1.00 84.31 530 ILE A N 1
ATOM 4265 C CA . ILE A 1 530 ? -2.533 11.646 -26.342 1.00 84.31 530 ILE A CA 1
ATOM 4266 C C . ILE A 1 530 ? -3.758 12.080 -25.523 1.00 84.31 530 ILE A C 1
ATOM 4268 O O . ILE A 1 530 ? -3.600 12.458 -24.366 1.00 84.31 530 ILE A O 1
ATOM 4272 N N . ASP A 1 531 ? -4.965 11.950 -26.083 1.00 81.81 531 ASP A N 1
ATOM 4273 C CA . ASP A 1 531 ? -6.217 12.342 -25.421 1.00 81.81 531 ASP A CA 1
ATOM 4274 C C . ASP A 1 531 ? -6.510 11.505 -24.157 1.00 81.81 531 ASP A C 1
ATOM 4276 O O . ASP A 1 531 ? -7.219 11.958 -23.261 1.00 81.81 531 ASP A O 1
ATOM 4280 N N . TYR A 1 532 ? -5.956 10.289 -24.075 1.00 82.12 532 TYR A N 1
ATOM 4281 C CA . TYR A 1 532 ? -6.160 9.352 -22.963 1.00 82.12 532 TYR A CA 1
ATOM 4282 C C . TYR A 1 532 ? -4.920 9.229 -22.065 1.00 82.12 532 TYR A C 1
ATOM 4284 O O . TYR A 1 532 ? -5.038 9.191 -20.842 1.00 82.12 532 TYR A O 1
ATOM 4292 N N . PHE A 1 533 ? -3.722 9.188 -22.661 1.00 85.94 533 PHE A N 1
ATOM 4293 C CA . PHE A 1 533 ? -2.446 8.985 -21.968 1.00 85.94 533 PHE A CA 1
ATOM 4294 C C . PHE A 1 533 ? -1.380 9.985 -22.444 1.00 85.94 533 PHE A C 1
ATOM 4296 O O . PHE A 1 533 ? -0.439 9.600 -23.149 1.00 85.94 533 PHE A O 1
ATOM 4303 N N . PRO A 1 534 ? -1.456 11.262 -22.027 1.00 87.38 534 PRO A N 1
ATOM 4304 C CA . PRO A 1 534 ? -0.560 12.305 -22.529 1.00 87.38 534 PRO A CA 1
ATOM 4305 C C . PRO A 1 534 ? 0.912 12.033 -22.195 1.00 87.38 534 PRO A C 1
ATOM 4307 O O . PRO A 1 534 ? 1.785 12.159 -23.051 1.00 87.38 534 PRO A O 1
ATOM 4310 N N . LYS A 1 535 ? 1.200 11.551 -20.978 1.00 88.12 535 LYS A N 1
ATOM 4311 C CA . LYS A 1 535 ? 2.571 11.207 -20.555 1.00 88.12 535 LYS A CA 1
ATOM 4312 C C . LYS A 1 535 ? 3.172 10.060 -21.377 1.00 88.12 535 LYS A C 1
ATOM 4314 O O . LYS A 1 535 ? 4.355 10.097 -21.703 1.00 88.12 535 LYS A O 1
ATOM 4319 N N . LEU A 1 536 ? 2.362 9.064 -21.741 1.00 88.50 536 LEU A N 1
ATOM 4320 C CA . LEU A 1 536 ? 2.805 7.927 -22.552 1.00 88.50 536 LEU A CA 1
ATOM 4321 C C . LEU A 1 536 ? 3.091 8.356 -23.995 1.00 88.50 536 LEU A C 1
ATOM 4323 O O . LEU A 1 536 ? 4.133 7.997 -24.545 1.00 88.50 536 LEU A O 1
ATOM 4327 N N . ALA A 1 537 ? 2.198 9.159 -24.581 1.00 88.62 537 ALA A N 1
ATOM 4328 C CA . ALA A 1 537 ? 2.378 9.721 -25.916 1.00 88.62 537 ALA A CA 1
ATOM 4329 C C . ALA A 1 537 ? 3.638 10.602 -25.992 1.00 88.62 537 ALA A C 1
ATOM 4331 O O . ALA A 1 537 ? 4.425 10.471 -26.930 1.00 88.62 537 ALA A O 1
ATOM 4332 N N . ASN A 1 538 ? 3.884 11.425 -24.968 1.00 88.06 538 ASN A N 1
ATOM 4333 C CA . ASN A 1 538 ? 5.089 12.251 -24.870 1.00 88.06 538 ASN A CA 1
ATOM 4334 C C . ASN A 1 538 ? 6.371 11.410 -24.795 1.00 88.06 538 ASN A C 1
ATOM 4336 O O . ASN A 1 538 ? 7.340 11.713 -25.492 1.00 88.06 538 ASN A O 1
ATOM 4340 N N . GLN A 1 539 ? 6.378 10.325 -24.015 1.00 88.44 539 GLN A N 1
ATOM 4341 C CA . GLN A 1 539 ? 7.549 9.449 -23.926 1.00 88.44 539 GLN A CA 1
ATOM 4342 C C . GLN A 1 539 ? 7.820 8.712 -25.249 1.00 88.44 539 GLN A C 1
ATOM 4344 O O . GLN A 1 539 ? 8.970 8.617 -25.687 1.00 88.44 539 GLN A O 1
ATOM 4349 N N . ALA A 1 540 ? 6.772 8.266 -25.948 1.00 87.38 540 ALA A N 1
ATOM 4350 C CA . ALA A 1 540 ? 6.903 7.697 -27.289 1.00 87.38 540 ALA A CA 1
ATOM 4351 C C . ALA A 1 540 ? 7.456 8.724 -28.300 1.00 87.38 540 ALA A C 1
ATOM 4353 O O . ALA A 1 540 ? 8.334 8.400 -29.106 1.00 87.38 540 ALA A O 1
ATOM 4354 N N . LEU A 1 541 ? 7.000 9.980 -28.225 1.00 87.25 541 LEU A N 1
ATOM 4355 C CA . LEU A 1 541 ? 7.496 11.077 -29.058 1.00 87.25 541 LEU A CA 1
ATOM 4356 C C . LEU A 1 541 ? 8.967 11.423 -28.757 1.00 87.25 541 LEU A C 1
ATOM 4358 O O . LEU A 1 541 ? 9.724 11.704 -29.688 1.00 87.25 541 LEU A O 1
ATOM 4362 N N . SER A 1 542 ? 9.397 11.352 -27.493 1.00 87.06 542 SER A N 1
ATOM 4363 C CA . SER A 1 542 ? 10.805 11.524 -27.095 1.00 87.06 542 SER A CA 1
ATOM 4364 C C . SER A 1 542 ? 11.704 10.483 -27.769 1.00 87.06 542 SER A C 1
ATOM 4366 O O . SER A 1 542 ? 12.680 10.838 -28.440 1.00 87.06 542 SER A O 1
ATOM 4368 N N . ILE A 1 543 ? 11.334 9.197 -27.692 1.00 84.00 543 ILE A N 1
ATOM 4369 C CA . ILE A 1 543 ? 12.070 8.108 -28.356 1.00 84.00 543 ILE A CA 1
ATOM 4370 C C . ILE A 1 543 ? 12.122 8.328 -29.870 1.00 84.00 543 ILE A C 1
ATOM 4372 O O . ILE A 1 543 ? 13.178 8.162 -30.490 1.00 84.00 543 ILE A O 1
ATOM 4376 N N . PHE A 1 544 ? 11.007 8.743 -30.472 1.00 83.81 544 PHE A N 1
ATOM 4377 C CA . PHE A 1 544 ? 10.941 9.061 -31.895 1.00 83.81 544 PHE A CA 1
ATOM 4378 C C . PHE A 1 544 ? 11.911 10.180 -32.294 1.00 83.81 544 PHE A C 1
ATOM 4380 O O . PHE A 1 544 ? 12.695 10.016 -33.233 1.00 83.81 544 PHE A O 1
ATOM 4387 N N . ALA A 1 545 ? 11.902 11.299 -31.567 1.00 84.12 545 ALA A N 1
ATOM 4388 C CA . ALA A 1 545 ? 12.767 12.444 -31.836 1.00 84.12 545 ALA A CA 1
ATOM 4389 C C . ALA A 1 545 ? 14.257 12.094 -31.684 1.00 84.12 545 ALA A C 1
ATOM 4391 O O . ALA A 1 545 ? 15.078 12.481 -32.523 1.00 84.12 545 ALA A O 1
ATOM 4392 N N . LYS A 1 546 ? 14.613 11.306 -30.661 1.00 80.81 546 LYS A N 1
ATOM 4393 C CA . LYS A 1 546 ? 15.988 10.828 -30.441 1.00 80.81 546 LYS A CA 1
ATOM 4394 C C . LYS A 1 546 ? 16.459 9.897 -31.551 1.00 80.81 546 LYS A C 1
ATOM 4396 O O . LYS A 1 546 ? 17.542 10.099 -32.091 1.00 80.81 546 LYS A O 1
ATOM 4401 N N . THR A 1 547 ? 15.610 8.958 -31.964 1.00 80.19 547 THR A N 1
ATOM 4402 C CA . THR A 1 547 ? 15.902 8.039 -33.076 1.00 80.19 547 THR A CA 1
ATOM 4403 C C . THR A 1 547 ? 16.171 8.794 -34.384 1.00 80.19 547 THR A C 1
ATOM 4405 O O . THR A 1 547 ? 17.063 8.424 -35.143 1.00 80.19 547 THR A O 1
ATOM 4408 N N . LEU A 1 548 ? 15.427 9.873 -34.656 1.00 80.88 548 LEU A N 1
ATOM 4409 C CA . LEU A 1 548 ? 15.638 10.719 -35.839 1.00 80.88 548 LEU A CA 1
ATOM 4410 C C . LEU A 1 548 ? 16.902 11.583 -35.756 1.00 80.88 548 LEU A C 1
ATOM 4412 O O . LEU A 1 548 ? 17.518 11.869 -36.786 1.00 80.88 548 LEU A O 1
ATOM 4416 N N . SER A 1 549 ? 17.286 11.989 -34.546 1.00 83.12 549 SER A N 1
ATOM 4417 C CA . SER A 1 549 ? 18.485 12.797 -34.304 1.00 83.12 549 SER A CA 1
ATOM 4418 C C . SER A 1 549 ? 19.782 12.013 -34.544 1.00 83.12 549 SER A C 1
ATOM 4420 O O . SER A 1 549 ? 20.824 12.614 -34.790 1.00 83.12 549 SER A O 1
ATO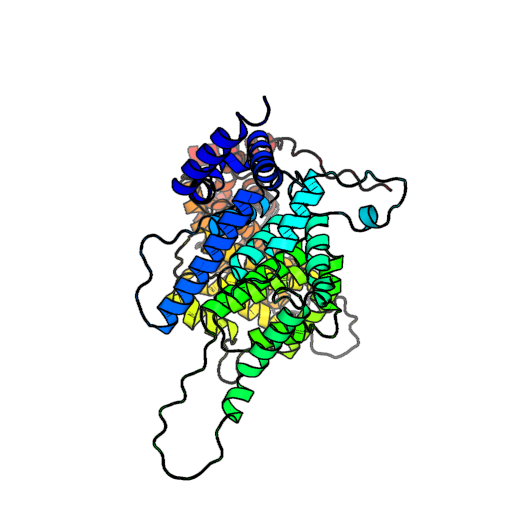M 4422 N N . GLU A 1 550 ? 19.735 10.677 -34.517 1.00 80.56 550 GLU A N 1
ATOM 4423 C CA . GLU A 1 550 ? 20.891 9.814 -34.760 1.00 80.56 550 GLU A CA 1
ATOM 4424 C C . GLU A 1 550 ? 21.029 9.404 -36.240 1.00 80.56 550 GLU A C 1
ATOM 4426 O O . GLU A 1 550 ? 20.284 8.571 -36.762 1.00 80.56 550 GLU A O 1
ATOM 4431 N N . ASP A 1 551 ? 22.064 9.914 -36.917 1.00 78.06 551 ASP A N 1
ATOM 4432 C CA . ASP A 1 551 ? 22.326 9.671 -38.351 1.00 78.06 551 ASP A CA 1
ATOM 4433 C C . ASP A 1 551 ? 22.393 8.184 -38.744 1.00 78.06 551 ASP A C 1
ATOM 4435 O O . ASP A 1 551 ? 22.017 7.796 -39.856 1.00 78.06 551 ASP A O 1
ATOM 4439 N N . LYS A 1 552 ? 22.861 7.322 -37.832 1.00 79.81 552 LYS A N 1
ATOM 4440 C CA . LYS A 1 552 ? 22.963 5.873 -38.066 1.00 79.81 552 LYS A CA 1
ATOM 4441 C C . LYS A 1 552 ? 21.592 5.190 -38.128 1.00 79.81 552 LYS A C 1
ATOM 4443 O O . LYS A 1 552 ? 21.452 4.191 -38.838 1.00 79.81 552 LYS A O 1
ATOM 4448 N N . LEU A 1 553 ? 20.588 5.732 -37.437 1.00 78.69 553 LEU A N 1
ATOM 4449 C CA . LEU A 1 553 ? 19.255 5.142 -37.302 1.00 78.69 553 LEU A CA 1
ATOM 4450 C C . LEU A 1 553 ? 18.245 5.660 -38.326 1.00 78.69 553 LEU A C 1
ATOM 4452 O O . LEU A 1 553 ? 17.287 4.951 -38.629 1.00 78.69 553 LEU A O 1
ATOM 4456 N N . GLN A 1 554 ? 18.497 6.806 -38.964 1.00 79.25 554 GLN A N 1
ATOM 4457 C CA . GLN A 1 554 ? 17.594 7.402 -39.961 1.00 79.25 554 GLN A CA 1
ATOM 4458 C C . GLN A 1 554 ? 17.244 6.453 -41.127 1.00 79.25 554 GLN A C 1
ATOM 4460 O O . GLN A 1 554 ? 16.079 6.318 -41.507 1.00 79.25 554 GLN A O 1
ATOM 4465 N N . LYS A 1 555 ? 18.230 5.757 -41.717 1.00 80.00 555 LYS A N 1
ATOM 4466 C CA . LYS A 1 555 ? 17.990 4.833 -42.851 1.00 80.00 555 LYS A CA 1
ATOM 4467 C C . LYS A 1 555 ? 17.216 3.565 -42.450 1.00 80.00 555 LYS A C 1
ATOM 4469 O O . LYS A 1 555 ? 16.286 3.214 -43.180 1.00 80.00 555 LYS A O 1
ATOM 4474 N N . PRO A 1 556 ? 17.584 2.850 -41.366 1.00 78.75 556 PRO A N 1
ATOM 4475 C CA . PRO A 1 556 ? 16.769 1.765 -40.814 1.00 78.75 556 PRO A CA 1
ATOM 4476 C C . PRO A 1 556 ? 15.344 2.208 -40.470 1.00 78.75 556 PRO A C 1
ATOM 4478 O O . PRO A 1 556 ? 14.389 1.560 -40.891 1.00 78.75 556 PRO A O 1
ATOM 4481 N N . PHE A 1 557 ? 15.202 3.362 -39.819 1.00 75.81 557 PHE A N 1
ATOM 4482 C CA . PHE A 1 557 ? 13.922 3.941 -39.427 1.00 75.81 557 PHE A CA 1
ATOM 4483 C C . PHE A 1 557 ? 12.969 4.137 -40.618 1.00 75.81 557 PHE A C 1
ATOM 4485 O O . PHE A 1 557 ? 11.815 3.714 -40.568 1.00 75.81 557 PHE A O 1
ATOM 4492 N N . LEU A 1 558 ? 13.454 4.679 -41.744 1.00 76.56 558 LEU A N 1
ATOM 4493 C CA . LEU A 1 558 ? 12.629 4.864 -42.948 1.00 76.56 558 LEU A CA 1
ATOM 4494 C C . LEU A 1 558 ? 12.028 3.553 -43.486 1.00 76.56 558 LEU A C 1
ATOM 4496 O O . LEU A 1 558 ? 11.033 3.587 -44.209 1.00 76.56 558 LEU A O 1
ATOM 4500 N N . ARG A 1 559 ? 12.620 2.397 -43.157 1.00 78.25 559 ARG A N 1
ATOM 4501 C CA . ARG A 1 559 ? 12.114 1.074 -43.560 1.00 78.25 559 ARG A CA 1
ATOM 4502 C C . ARG A 1 559 ? 11.014 0.548 -42.638 1.00 78.25 559 ARG A C 1
ATOM 4504 O O . ARG A 1 559 ? 10.258 -0.313 -43.085 1.00 78.25 559 ARG A O 1
ATOM 4511 N N . LEU A 1 560 ? 10.950 1.040 -41.401 1.00 76.69 560 LEU A N 1
ATOM 4512 C CA . LEU A 1 560 ? 9.967 0.661 -40.383 1.00 76.69 560 LEU A CA 1
ATOM 4513 C C . LEU A 1 560 ? 8.702 1.520 -40.428 1.00 76.69 560 LEU A C 1
ATOM 4515 O O . LEU A 1 560 ? 7.687 1.138 -39.857 1.00 76.69 560 LEU A O 1
ATOM 4519 N N . LEU A 1 561 ? 8.741 2.665 -41.116 1.00 72.56 561 LEU A N 1
ATOM 4520 C CA . LEU A 1 561 ? 7.554 3.493 -41.288 1.00 72.56 561 LEU A CA 1
ATOM 4521 C C . LEU A 1 561 ? 6.410 2.690 -41.934 1.00 72.56 561 LEU A C 1
ATOM 4523 O O . LEU A 1 561 ? 6.653 1.962 -42.909 1.00 72.56 561 LEU A O 1
ATOM 4527 N N . PRO A 1 562 ? 5.162 2.870 -41.454 1.00 72.00 562 PRO A N 1
ATOM 4528 C CA . PRO A 1 562 ? 3.996 2.211 -42.024 1.00 72.00 562 PRO A CA 1
ATOM 4529 C C . PRO A 1 562 ? 3.957 2.415 -43.532 1.00 72.00 562 PRO A C 1
ATOM 4531 O O . PRO A 1 562 ? 4.152 3.531 -44.007 1.00 72.00 562 PRO A O 1
ATOM 4534 N N . LYS A 1 563 ? 3.724 1.361 -44.317 1.00 74.50 563 LYS A N 1
ATOM 4535 C CA . LYS A 1 563 ? 3.575 1.506 -45.777 1.00 74.50 563 LYS A CA 1
ATOM 4536 C C . LYS A 1 563 ? 2.172 1.973 -46.160 1.00 74.50 563 LYS A C 1
ATOM 4538 O O . LYS A 1 563 ? 2.030 2.613 -47.201 1.00 74.50 563 LYS A O 1
ATOM 4543 N N . ASP A 1 564 ? 1.177 1.694 -45.318 1.00 80.19 564 ASP A N 1
ATOM 4544 C CA . ASP A 1 564 ? -0.206 2.115 -45.520 1.00 80.19 564 ASP A CA 1
ATOM 4545 C C . ASP A 1 564 ? -0.347 3.642 -45.390 1.00 80.19 564 ASP A C 1
ATOM 4547 O O . ASP A 1 564 ? 0.131 4.269 -44.443 1.00 80.19 564 ASP A O 1
ATOM 4551 N N . HIS A 1 565 ? -1.030 4.251 -46.359 1.00 77.06 565 HIS A N 1
ATOM 4552 C CA . HIS A 1 565 ? -1.336 5.677 -46.356 1.00 77.06 565 HIS A CA 1
ATOM 4553 C C . HIS A 1 565 ? -2.218 6.085 -45.173 1.00 77.06 565 HIS A C 1
ATOM 4555 O O . HIS A 1 565 ? -2.086 7.215 -44.700 1.00 77.06 565 HIS A O 1
ATOM 4561 N N . LYS A 1 566 ? -3.088 5.192 -44.682 1.00 78.56 566 LYS A N 1
ATOM 4562 C CA . LYS A 1 566 ? -3.946 5.473 -43.523 1.00 78.56 566 LYS A CA 1
ATOM 4563 C C . LYS A 1 566 ? -3.142 5.564 -42.231 1.00 78.56 566 LYS A C 1
ATOM 4565 O O . LYS A 1 566 ? -3.256 6.562 -41.531 1.00 78.56 566 LYS A O 1
ATOM 4570 N N . GLU A 1 567 ? -2.278 4.588 -41.961 1.00 76.69 567 GLU A N 1
ATOM 4571 C CA . GLU A 1 567 ? -1.415 4.590 -40.770 1.00 76.69 567 GLU A CA 1
ATOM 4572 C C . GLU A 1 567 ? -0.411 5.754 -40.780 1.00 76.69 567 GLU A C 1
ATOM 4574 O O . GLU A 1 567 ? -0.178 6.376 -39.748 1.00 76.69 567 GLU A O 1
ATOM 4579 N N . LYS A 1 568 ? 0.121 6.139 -41.952 1.00 80.44 568 LYS A N 1
ATOM 4580 C CA . LYS A 1 568 ? 0.939 7.362 -42.079 1.00 80.44 568 LYS A CA 1
ATOM 4581 C C . LYS A 1 568 ? 0.160 8.633 -41.742 1.00 80.44 568 LYS A C 1
ATOM 4583 O O . LYS A 1 568 ? 0.722 9.558 -41.161 1.00 80.44 568 LYS A O 1
ATOM 4588 N N . ALA A 1 569 ? -1.100 8.712 -42.172 1.00 80.19 569 ALA A N 1
ATOM 4589 C CA . ALA A 1 569 ? -1.949 9.862 -41.892 1.00 80.19 569 ALA A CA 1
ATOM 4590 C C . ALA A 1 569 ? -2.312 9.938 -40.405 1.00 80.19 569 ALA A C 1
ATOM 4592 O O . ALA A 1 569 ? -2.282 11.037 -39.861 1.00 80.19 569 ALA A O 1
ATOM 4593 N N . LEU A 1 570 ? -2.593 8.795 -39.767 1.00 79.50 570 LEU A N 1
ATOM 4594 C CA . LEU A 1 570 ? -2.815 8.695 -38.322 1.00 79.50 570 LEU A CA 1
ATOM 4595 C C . LEU A 1 570 ? -1.600 9.213 -37.559 1.00 79.50 570 LEU A C 1
ATOM 4597 O O . LEU A 1 570 ? -1.717 10.250 -36.923 1.00 79.50 570 LEU A O 1
ATOM 4601 N N . LEU A 1 571 ? -0.418 8.639 -37.802 1.00 80.75 571 LEU A N 1
ATOM 4602 C CA . LEU A 1 571 ? 0.816 9.068 -37.147 1.00 80.75 571 LEU A CA 1
ATOM 4603 C C . LEU A 1 571 ? 1.100 10.570 -37.318 1.00 80.75 571 LEU A C 1
ATOM 4605 O O . LEU A 1 571 ? 1.456 11.261 -36.367 1.00 80.75 571 LEU A O 1
ATOM 4609 N N . ARG A 1 572 ? 0.944 11.104 -38.538 1.00 83.31 572 ARG A N 1
ATOM 4610 C CA . ARG A 1 572 ? 1.127 12.543 -38.781 1.00 83.31 572 ARG A CA 1
ATOM 4611 C C . ARG A 1 572 ? 0.139 13.370 -37.959 1.00 83.31 572 ARG A C 1
ATOM 4613 O O . ARG A 1 572 ? 0.525 14.396 -37.413 1.00 83.31 572 ARG A O 1
ATOM 4620 N N . ASN A 1 573 ? -1.123 12.954 -37.912 1.00 83.94 573 ASN A N 1
ATOM 4621 C CA . ASN A 1 573 ? -2.154 13.657 -37.164 1.00 83.94 573 ASN A CA 1
ATOM 4622 C C . ASN A 1 573 ? -1.915 13.546 -35.650 1.00 83.94 573 ASN A C 1
ATOM 4624 O O . ASN A 1 573 ? -2.090 14.549 -34.972 1.00 83.94 573 ASN A O 1
ATOM 4628 N N . GLY A 1 574 ? -1.466 12.397 -35.135 1.00 81.88 574 GLY A N 1
ATOM 4629 C CA . GLY A 1 574 ? -1.052 12.226 -33.741 1.00 81.88 574 GLY A CA 1
ATOM 4630 C C . GLY A 1 574 ? 0.073 13.179 -33.357 1.00 81.88 574 GLY A C 1
ATOM 4631 O O . GLY A 1 574 ? -0.058 13.909 -32.384 1.00 81.88 574 GLY A O 1
ATOM 4632 N N . ILE A 1 575 ? 1.125 13.281 -34.179 1.00 84.31 575 ILE A N 1
ATOM 4633 C CA . ILE A 1 575 ? 2.223 14.239 -33.945 1.00 84.31 575 ILE A CA 1
ATOM 4634 C C . ILE A 1 575 ? 1.705 15.683 -33.919 1.00 84.31 575 ILE A C 1
ATOM 4636 O O . ILE A 1 575 ? 2.100 16.459 -33.054 1.00 84.31 575 ILE A O 1
ATOM 4640 N N . VAL A 1 576 ? 0.823 16.057 -34.853 1.00 85.44 576 VAL A N 1
ATOM 4641 C CA . VAL A 1 576 ? 0.220 17.400 -34.865 1.00 85.44 576 VAL A CA 1
ATOM 4642 C C . VAL A 1 576 ? -0.601 17.634 -33.597 1.00 85.44 576 VAL A C 1
ATOM 4644 O O . VAL A 1 576 ? -0.435 18.674 -32.971 1.00 85.44 576 VAL A O 1
ATOM 4647 N N . ARG A 1 577 ? -1.398 16.653 -33.157 1.00 82.75 577 ARG A N 1
ATOM 4648 C CA . ARG A 1 577 ? -2.142 16.734 -31.893 1.00 82.75 577 ARG A CA 1
ATOM 4649 C C . ARG A 1 577 ? -1.218 16.884 -30.691 1.00 82.75 577 ARG A C 1
ATOM 4651 O O . ARG A 1 577 ? -1.518 17.697 -29.836 1.00 82.75 577 ARG A O 1
ATOM 4658 N N . CYS A 1 578 ? -0.085 16.184 -30.645 1.00 83.00 578 CYS A N 1
ATOM 4659 C CA . CYS A 1 578 ? 0.923 16.376 -29.597 1.00 83.00 578 CYS A CA 1
ATOM 4660 C C . CYS A 1 578 ? 1.487 17.796 -29.556 1.00 83.00 578 CYS A C 1
ATOM 4662 O O . CYS A 1 578 ? 1.755 18.306 -28.475 1.00 83.00 578 CYS A O 1
ATOM 4664 N N . LEU A 1 579 ? 1.657 18.441 -30.711 1.00 82.12 579 LEU A N 1
ATOM 4665 C CA . LEU A 1 579 ? 2.122 19.829 -30.785 1.00 82.12 579 LEU A CA 1
ATOM 4666 C C . LEU A 1 579 ? 1.028 20.843 -30.419 1.00 82.12 579 LEU A C 1
ATOM 4668 O O . LEU A 1 579 ? 1.341 21.926 -29.935 1.00 82.12 579 LEU A O 1
ATOM 4672 N N . GLU A 1 580 ? -0.234 20.508 -30.684 1.00 83.81 580 GLU A N 1
ATOM 4673 C CA . GLU A 1 580 ? -1.406 21.338 -30.376 1.00 83.81 580 GLU A CA 1
ATOM 4674 C C . GLU A 1 580 ? -1.945 21.111 -28.955 1.00 83.81 580 GLU A C 1
ATOM 4676 O O . GLU A 1 580 ? -2.767 21.897 -28.484 1.00 83.81 580 GLU A O 1
ATOM 4681 N N . PHE A 1 581 ? -1.504 20.052 -28.273 1.00 79.94 581 PHE A N 1
ATOM 4682 C CA . PHE A 1 581 ? -1.981 19.697 -26.945 1.00 79.94 581 PHE A CA 1
ATOM 4683 C C . PHE A 1 581 ? -1.508 20.718 -25.913 1.00 79.94 581 PHE A C 1
ATOM 4685 O O . PHE A 1 581 ? -0.330 20.803 -25.571 1.00 79.94 581 PHE A O 1
ATOM 4692 N N . THR A 1 582 ? -2.458 21.480 -25.391 1.00 71.38 582 THR A N 1
ATOM 4693 C CA . THR A 1 582 ? -2.300 22.261 -24.169 1.00 71.38 582 THR A CA 1
ATOM 4694 C C . THR A 1 582 ? -2.745 21.394 -23.003 1.00 71.38 582 THR A C 1
ATOM 4696 O O . THR A 1 582 ? -3.902 20.967 -22.986 1.00 71.38 582 THR A O 1
ATOM 4699 N N . GLU A 1 583 ? -1.850 21.127 -22.047 1.00 66.62 583 GLU A N 1
ATOM 4700 C CA . GLU A 1 583 ? -2.256 20.511 -20.781 1.00 66.62 583 GLU A CA 1
ATOM 4701 C C . GLU A 1 583 ? -3.413 21.338 -20.193 1.00 66.62 583 GLU A C 1
ATOM 4703 O O . GLU A 1 583 ? -3.297 22.564 -20.125 1.00 66.62 583 GLU A O 1
ATOM 4708 N N . PRO A 1 584 ? -4.555 20.720 -19.836 1.00 54.81 584 PRO A N 1
ATOM 4709 C CA . PRO A 1 584 ? -5.568 21.430 -19.072 1.00 54.81 584 PRO A CA 1
ATOM 4710 C C . PRO A 1 584 ? -4.911 21.852 -17.760 1.00 54.81 584 PRO A C 1
ATOM 4712 O O . PRO A 1 584 ? -4.320 20.994 -17.106 1.00 54.81 584 PRO A O 1
ATOM 4715 N N . ASP A 1 585 ? -4.977 23.147 -17.429 1.00 38.59 585 ASP A N 1
ATOM 4716 C CA . ASP A 1 585 ? -4.398 23.722 -16.212 1.00 38.59 585 ASP A CA 1
ATOM 4717 C C . ASP A 1 585 ? -4.704 22.806 -15.018 1.00 38.59 585 ASP A C 1
ATOM 4719 O O . ASP A 1 585 ? -5.828 22.753 -14.516 1.00 38.59 585 ASP A O 1
ATOM 4723 N N . SER A 1 586 ? -3.714 22.022 -14.592 1.00 38.84 586 SER A N 1
ATOM 4724 C CA . SER A 1 586 ? -3.752 21.386 -13.289 1.00 38.84 586 SER A CA 1
ATOM 4725 C C . SER A 1 586 ? -3.631 22.521 -12.289 1.00 38.84 586 SER A C 1
ATOM 4727 O O . SER A 1 586 ? -2.634 23.239 -12.344 1.00 38.84 586 SER A O 1
ATOM 4729 N N . ASP A 1 587 ? -4.633 22.700 -11.429 1.00 33.72 587 ASP A N 1
ATOM 4730 C CA . ASP A 1 587 ? -4.609 23.678 -10.344 1.00 33.72 587 ASP A CA 1
ATOM 4731 C C . ASP A 1 587 ? -3.212 23.743 -9.708 1.00 33.72 587 ASP A C 1
ATOM 4733 O O . ASP A 1 587 ? -2.727 22.789 -9.094 1.00 33.72 587 ASP A O 1
ATOM 4737 N N . ASN A 1 588 ? -2.551 24.883 -9.917 1.00 30.27 588 ASN A N 1
ATOM 4738 C CA . ASN A 1 588 ? -1.299 25.249 -9.280 1.00 30.27 588 ASN A CA 1
ATOM 4739 C C . ASN A 1 588 ? -1.508 25.271 -7.760 1.00 30.27 588 ASN A C 1
ATOM 4741 O O . ASN A 1 588 ? -1.903 26.288 -7.203 1.00 30.27 588 ASN A O 1
ATOM 4745 N N . ASN A 1 589 ? -1.196 24.167 -7.088 1.00 32.22 589 ASN A N 1
ATOM 4746 C CA . ASN A 1 589 ? -0.935 24.126 -5.648 1.00 32.22 589 ASN A CA 1
ATOM 4747 C C . ASN A 1 589 ? 0.537 23.772 -5.395 1.00 32.22 589 ASN A C 1
ATOM 4749 O O . ASN A 1 589 ? 0.845 22.860 -4.640 1.00 32.22 589 ASN A O 1
ATOM 4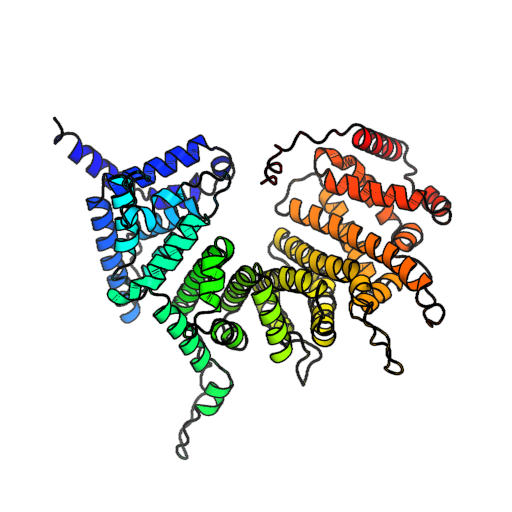753 N N . ASN A 1 590 ? 1.447 24.493 -6.055 1.00 29.80 590 ASN A N 1
ATOM 4754 C CA . ASN A 1 590 ? 2.891 24.437 -5.804 1.00 29.80 590 ASN A CA 1
ATOM 4755 C C . ASN A 1 590 ? 3.518 25.844 -5.782 1.00 29.80 590 ASN A C 1
ATOM 4757 O O . ASN A 1 590 ? 4.629 26.026 -6.259 1.00 29.80 590 ASN A O 1
ATOM 4761 N N . ASP A 1 591 ? 2.820 26.828 -5.210 1.00 29.97 591 ASP A N 1
ATOM 4762 C CA . ASP A 1 591 ? 3.388 28.154 -4.927 1.00 29.97 591 ASP A CA 1
ATOM 4763 C C . ASP A 1 591 ? 3.028 28.597 -3.502 1.00 29.97 591 ASP A C 1
ATOM 4765 O O . ASP A 1 591 ? 2.212 29.496 -3.331 1.00 29.97 591 ASP A O 1
ATOM 4769 N N . ILE A 1 592 ? 3.626 27.974 -2.477 1.00 30.09 592 ILE A N 1
ATOM 4770 C CA . ILE A 1 592 ? 4.019 28.666 -1.233 1.00 30.09 592 ILE A CA 1
ATOM 4771 C C . ILE A 1 592 ? 5.293 27.993 -0.691 1.00 30.09 592 ILE A C 1
ATOM 4773 O O . ILE A 1 592 ? 5.254 27.258 0.287 1.00 30.09 592 ILE A O 1
ATOM 4777 N N . ASP A 1 593 ? 6.420 28.257 -1.346 1.00 28.33 593 ASP A N 1
ATOM 4778 C CA . ASP A 1 593 ? 7.736 28.272 -0.701 1.00 28.33 593 ASP A CA 1
ATOM 4779 C C . ASP A 1 593 ? 8.318 29.664 -0.966 1.00 28.33 593 ASP A C 1
ATOM 4781 O O . ASP A 1 593 ? 8.936 29.915 -1.994 1.00 28.33 593 ASP A O 1
ATOM 4785 N N . ASP A 1 594 ? 8.002 30.592 -0.065 1.00 28.39 594 ASP A N 1
ATOM 4786 C CA . ASP A 1 594 ? 8.752 31.827 0.178 1.00 28.39 594 ASP A CA 1
ATOM 4787 C C . ASP A 1 594 ? 8.256 32.425 1.509 1.00 28.39 594 ASP A C 1
ATOM 4789 O O . ASP A 1 594 ? 7.421 33.332 1.545 1.00 28.39 594 ASP A O 1
ATOM 4793 N N . THR A 1 595 ? 8.686 31.838 2.634 1.00 28.98 595 THR A N 1
ATOM 4794 C CA . THR A 1 595 ? 9.315 32.520 3.794 1.00 28.98 595 THR A CA 1
ATOM 4795 C C . THR A 1 595 ? 9.624 31.568 4.942 1.00 28.98 595 THR A C 1
ATOM 4797 O O . THR A 1 595 ? 8.721 30.812 5.359 1.00 28.98 595 THR A O 1
#

Foldseek 3Di:
DVPVVPVVVVVVVVVCLVVLVLLCCQPPPLPDPVCLVDPVNLVVVLVVLLCCLQVVVVVLVVLVVLVVVLLVQVVVCVVVVHDDDPDRRCSNLSSLLSLLSSQLAPSPVPLSLCLLFDDPVLVVPDPPDDRRDSSSVSSVCVLLVLQAADDLVSLLSNLSSLNRSCQAQNSLVRSLVSLCPCPVRPGCRHLLNLLVVLLVCLCCQAPVNVVVPPPPDDDDDDDDPDPRDADDVSVLSSLLSNLSSLLSSLQHYVVSLVVCCPDPSSPLVCRLVSVCNGPYDLSSLLSSLSSLLSSLVDLVSLVVVLVVCVVVVQLCADPVGNGGPLLVCCVVPVQVVLHCSSLLSNLSNVLSSLLSCLVDQDDQVSVLSVLCCLQVSNQLCLVVGHHPDPLRSLSSLLSSLSSLLSCLLSVVVNPPPDDDDDDDPDQGSNNVVLLCQLVCHPRLVSLLVLLVVLLVVVVVVDDDNNNVSSLSSNLSSLSSLVSSVVSVVVCVVPCPPDPDPRDDRSLLCCLPPPVNLVSLLSLLLQLLCCVPRVSSNVSSVVSVVVLCVDPVNVVSNVVSPDPDPVSVVSSVVSVVCNVVDDDDDDPPPPPDDDD

Secondary structure (DSSP, 8-state):
--SHHHHHHHHHHHHHHHTTHHHHIIIIITT-TTGGG-HHHHHHHHHHHHHHHHH-HHHHHHHHHHHHHHHHHHHHHHHTTPPPPS----HHHHHHHHHHHHHS--TT---GGGGGS--HHHHTT-TTSPPPPHHHHHHHHHHHHHTSS--HHHHHHHHHHHHHTT-SHHHHHHHHHHHHHTTTTT-TTSHHHHHHHHHHHHHHH-HHHHHHT-----S-------------HHHHHHHHHHHHHHHHHHHH-HHHHHHHHH-TTT-HHHHHHHHHTS---HHHHHHHHHHHHHHTTSHHHHHHHHHHHHHTTTTSEETTEEEEHHHHHIIIIIHHHT--HHHHHHHHHHHHHHHHHTTS---HHHHHHHHHIIIIIIGGGGGG---S-HHHHHHHHHHHHHHHHHHHHTTGGGG-S---S-------HHHHHHHHHHHT-HHHHHHHHHHHHHHHHHTT----TTHHHHHHHHHHHHHHHHHHHHHHHHHHHH-TT--------HHHHHHH-GGGTTHHHHHHHGGGGTTT-HHHHHHHHHHHHHHHH-HHHHHHHHHHS-SSHHHHHHHHHHHHHHHH-PPP-----------

pLDDT: mean 81.88, std 15.73, range [28.33, 97.25]